Protein AF-0000000087554409 (afdb_homodimer)

Solvent-accessible surface area (backbone atoms only — not comparable to full-atom values): 32362 Å² total; per-residue (Å²): 103,65,69,54,49,54,58,62,57,44,69,76,57,77,85,73,80,75,39,46,27,37,23,38,41,53,51,80,87,46,44,65,55,47,31,51,33,44,46,51,49,46,58,69,61,58,72,82,73,55,90,89,56,86,70,54,78,31,39,33,37,42,36,40,43,62,68,38,62,59,56,54,60,56,67,61,56,54,69,54,24,55,68,43,57,69,32,90,47,34,44,67,40,44,24,73,36,31,79,59,77,79,49,68,69,52,39,52,52,50,51,52,50,48,42,37,71,74,60,24,40,30,36,36,37,31,53,66,50,87,55,91,47,56,71,55,43,51,53,63,30,77,40,28,35,34,45,36,43,48,72,38,51,64,61,50,16,80,41,72,81,54,54,68,70,62,32,56,33,39,33,19,25,59,32,45,84,90,34,28,64,44,9,52,50,40,26,51,53,50,33,55,26,43,58,53,60,40,32,64,66,55,73,63,65,66,49,45,43,57,23,11,45,88,80,47,47,43,45,68,59,51,50,53,53,51,42,50,52,51,57,51,31,69,74,65,50,39,61,58,52,47,32,52,29,36,53,51,46,15,52,52,41,33,51,49,50,50,53,50,52,36,61,68,31,77,86,32,25,61,55,49,50,50,46,50,50,32,38,60,72,62,61,40,54,31,60,58,43,19,49,52,47,52,52,48,65,52,58,69,50,68,61,57,75,78,105,103,69,66,55,50,54,57,62,56,43,68,77,56,76,84,73,80,77,40,46,29,37,24,39,42,54,51,80,86,46,44,65,56,48,32,51,33,45,47,51,49,44,60,70,60,58,73,82,74,56,92,89,56,85,68,54,76,30,37,34,36,40,37,39,43,61,69,38,62,58,54,58,61,55,66,60,56,55,70,53,24,56,68,44,56,69,33,90,48,35,46,67,42,45,24,74,37,31,78,60,76,80,49,69,70,53,37,50,52,49,52,52,50,48,42,37,71,75,60,24,40,28,34,36,38,32,52,66,50,87,55,91,46,56,69,54,43,51,54,64,30,77,39,28,34,34,45,36,42,48,73,38,51,63,63,50,17,82,40,71,80,54,53,67,71,63,33,56,34,39,33,18,24,59,31,46,85,88,33,28,65,46,9,52,52,40,24,51,52,49,34,54,26,43,59,52,59,40,31,65,68,54,72,62,66,64,48,46,42,57,23,12,44,89,79,48,48,43,44,66,58,49,50,53,52,52,42,50,52,50,56,52,31,70,73,65,49,40,62,58,51,48,31,52,30,37,51,51,46,14,52,53,41,33,52,49,52,51,51,47,53,38,60,67,32,76,88,34,25,62,56,49,50,49,46,51,51,31,36,61,71,61,62,39,53,30,60,58,43,19,50,51,49,52,52,47,65,55,57,68,52,68,61,58,74,77,105

Nearest PDB structures (foldseek):
  3p32-assembly1_A-2  TM=8.347E-01  e=6.528E-23  Mycobacterium tuberculosis
  3nxs-assembly1_A-2  TM=8.149E-01  e=1.745E-22  Mycolicibacterium smegmatis MC2 155
  4gt1-assembly1_A-2  TM=8.316E-01  e=9.893E-22  Mycobacterium tuberculosis
  8gju-assembly1_F  TM=7.894E-01  e=4.942E-22  Homo sapiens
  3tk1-assembly1_B  TM=7.591E-01  e=3.111E-22  Mycolicibacterium thermoresistibile ATCC 19527

pLDDT: mean 75.37, std 19.06, range [24.19, 98.19]

Structure (mmCIF, N/CA/C/O backbone):
data_AF-0000000087554409-model_v1
#
loop_
_entity.id
_entity.type
_entity.pdbx_description
1 polymer 'AAA+ ATPase domain-containing protein'
#
loop_
_atom_site.group_PDB
_atom_site.id
_atom_site.type_symbol
_atom_site.label_atom_id
_atom_site.label_alt_id
_atom_site.label_comp_id
_atom_site.label_asym_id
_atom_site.label_entity_id
_atom_site.label_seq_id
_atom_site.pdbx_PDB_ins_code
_atom_site.Cartn_x
_atom_site.Cartn_y
_atom_site.Cartn_z
_atom_site.occupancy
_atom_site.B_iso_or_equiv
_atom_site.auth_seq_id
_atom_site.auth_comp_id
_atom_site.auth_asym_id
_atom_site.auth_atom_id
_atom_site.pdbx_PDB_model_num
ATOM 1 N N . MET A 1 1 ? -22.344 13.172 19.516 1 34.94 1 MET A N 1
ATOM 2 C CA . MET A 1 1 ? -21.984 14.586 19.594 1 34.94 1 MET A CA 1
ATOM 3 C C . MET A 1 1 ? -21.031 14.953 18.469 1 34.94 1 MET A C 1
ATOM 5 O O . MET A 1 1 ? -21.219 15.969 17.781 1 34.94 1 MET A O 1
ATOM 9 N N . ALA A 1 2 ? -20.062 14.016 18.281 1 39.78 2 ALA A N 1
ATOM 10 C CA . ALA A 1 2 ? -19.141 14.414 17.219 1 39.78 2 ALA A CA 1
ATOM 11 C C . ALA A 1 2 ? -19.812 14.344 15.852 1 39.78 2 ALA A C 1
ATOM 13 O O . ALA A 1 2 ? -19.609 15.227 15.016 1 39.78 2 ALA A O 1
ATOM 14 N N . SER A 1 3 ? -20.609 13.32 15.656 1 44.03 3 SER A N 1
ATOM 15 C CA . SER A 1 3 ? -21.328 13.195 14.398 1 44.03 3 SER A CA 1
ATOM 16 C C . SER A 1 3 ? -22.219 14.406 14.141 1 44.03 3 SER A C 1
ATOM 18 O O . SER A 1 3 ? -22.328 14.875 13 1 44.03 3 SER A O 1
ATOM 20 N N . GLU A 1 4 ? -22.859 14.711 15.18 1 43.41 4 GLU A N 1
ATOM 21 C CA . GLU A 1 4 ? -23.766 15.859 15.102 1 43.41 4 GLU A CA 1
ATOM 22 C C . GLU A 1 4 ? -22.984 17.156 14.852 1 43.41 4 GLU A C 1
ATOM 24 O O . GLU A 1 4 ? -23.438 18 14.078 1 43.41 4 GLU A O 1
ATOM 29 N N . LEU A 1 5 ? -21.953 17.25 15.578 1 41.91 5 LEU A N 1
ATOM 30 C CA . LEU A 1 5 ? -21.188 18.484 15.422 1 41.91 5 LEU A CA 1
ATOM 31 C C . LEU A 1 5 ? -20.609 18.594 14.016 1 41.91 5 LEU A C 1
ATOM 33 O O . LEU A 1 5 ? -20.594 19.672 13.43 1 41.91 5 LEU A O 1
ATOM 37 N N . LEU A 1 6 ? -20.188 17.453 13.492 1 47.91 6 LEU A N 1
ATOM 38 C CA . LEU A 1 6 ? -19.672 17.422 12.133 1 47.91 6 LEU A CA 1
ATOM 39 C C . LEU A 1 6 ? -20.766 17.766 11.125 1 47.91 6 LEU A C 1
ATOM 41 O O . LEU A 1 6 ? -20.5 18.422 10.117 1 47.91 6 LEU A O 1
ATOM 45 N N . GLU A 1 7 ? -21.984 17.25 11.344 1 46.41 7 GLU A N 1
ATOM 46 C CA . GLU A 1 7 ? -23.141 17.578 10.508 1 46.41 7 GLU A CA 1
ATOM 47 C C . GLU A 1 7 ? -23.438 19.062 10.531 1 46.41 7 GLU A C 1
ATOM 49 O O . GLU A 1 7 ? -23.797 19.656 9.5 1 46.41 7 GLU A O 1
ATOM 54 N N . ARG A 1 8 ? -23.516 19.703 11.656 1 42.59 8 ARG A N 1
ATOM 55 C CA . ARG A 1 8 ? -23.844 21.109 11.805 1 42.59 8 ARG A CA 1
ATOM 56 C C . ARG A 1 8 ? -22.766 22 11.188 1 42.59 8 ARG A C 1
ATOM 58 O O . ARG A 1 8 ? -23.062 23.094 10.68 1 42.59 8 ARG A O 1
ATOM 65 N N . SER A 1 9 ? -21.531 21.625 11.359 1 43.06 9 SER A N 1
ATOM 66 C CA . SER A 1 9 ? -20.453 22.469 10.852 1 43.06 9 SER A CA 1
ATOM 67 C C . SER A 1 9 ? -20.391 22.422 9.328 1 43.06 9 SER A C 1
ATOM 69 O O . SER A 1 9 ? -19.75 23.266 8.703 1 43.06 9 SER A O 1
ATOM 71 N N . ARG A 1 10 ? -20.859 21.453 8.648 1 43.22 10 ARG A N 1
ATOM 72 C CA . ARG A 1 10 ? -20.922 21.312 7.195 1 43.22 10 ARG A CA 1
ATOM 73 C C . ARG A 1 10 ? -21.734 22.453 6.578 1 43.22 10 ARG A C 1
ATOM 75 O O . ARG A 1 10 ? -21.734 22.625 5.355 1 43.22 10 ARG A O 1
ATOM 82 N N . LEU A 1 11 ? -22.875 22.797 7.094 1 38.81 11 LEU A N 1
ATOM 83 C CA . LEU A 1 11 ? -23.688 23.797 6.426 1 38.81 11 LEU A CA 1
ATOM 84 C C . LEU A 1 11 ? -22.859 25.031 6.07 1 38.81 11 LEU A C 1
ATOM 86 O O . LEU A 1 11 ? -23.141 25.719 5.082 1 38.81 11 LEU A O 1
ATOM 90 N N . GLY A 1 12 ? -22.25 25.781 7 1 35.69 12 GLY A N 1
ATOM 91 C CA . GLY A 1 12 ? -21.609 27.016 6.578 1 35.69 12 GLY A CA 1
ATOM 92 C C . GLY A 1 12 ? -20.406 26.797 5.691 1 35.69 12 GLY A C 1
ATOM 93 O O . GLY A 1 12 ? -19.484 27.625 5.648 1 35.69 12 GLY A O 1
ATOM 94 N N . SER A 1 13 ? -20.078 25.625 5.285 1 38.94 13 SER A N 1
ATOM 95 C CA . SER A 1 13 ? -18.875 25.281 4.535 1 38.94 13 SER A CA 1
ATOM 96 C C . SER A 1 13 ? -18.828 26.016 3.199 1 38.94 13 SER A C 1
ATOM 98 O O . SER A 1 13 ? -18.781 25.391 2.139 1 38.94 13 SER A O 1
ATOM 100 N N . SER A 1 14 ? -19.719 26.938 2.973 1 38.56 14 SER A N 1
ATOM 101 C CA . SER A 1 14 ? -19.438 27.609 1.701 1 38.56 14 SER A CA 1
ATOM 102 C C . SER A 1 14 ? -17.938 27.625 1.402 1 38.56 14 SER A C 1
ATOM 104 O O . SER A 1 14 ? -17.5 27.109 0.37 1 38.56 14 SER A O 1
ATOM 106 N N . GLY A 1 15 ? -17.141 28.953 1.521 1 38.25 15 GLY A N 1
ATOM 107 C CA . GLY A 1 15 ? -15.883 29.562 1.101 1 38.25 15 GLY A CA 1
ATOM 108 C C . GLY A 1 15 ? -14.695 29.125 1.933 1 38.25 15 GLY A C 1
ATOM 109 O O . GLY A 1 15 ? -13.648 29.781 1.93 1 38.25 15 GLY A O 1
ATOM 110 N N . ARG A 1 16 ? -14.891 28.594 3.229 1 44.81 16 ARG A N 1
ATOM 111 C CA . ARG A 1 16 ? -13.789 28.578 4.188 1 44.81 16 ARG A CA 1
ATOM 112 C C . ARG A 1 16 ? -12.672 27.656 3.736 1 44.81 16 ARG A C 1
ATOM 114 O O . ARG A 1 16 ? -12.93 26.594 3.152 1 44.81 16 ARG A O 1
ATOM 121 N N . ALA A 1 17 ? -11.414 28.141 3.697 1 53.09 17 ALA A N 1
ATOM 122 C CA . ALA A 1 17 ? -10.102 27.641 3.311 1 53.09 17 ALA A CA 1
ATOM 123 C C . ALA A 1 17 ? -9.773 26.328 4.012 1 53.09 17 ALA A C 1
ATOM 125 O O . ALA A 1 17 ? -9.93 26.219 5.23 1 53.09 17 ALA A O 1
ATOM 126 N N . SER A 1 18 ? -9.906 25.062 3.438 1 72.38 18 SER A N 1
ATOM 127 C CA . SER A 1 18 ? -9.633 23.703 3.896 1 72.38 18 SER A CA 1
ATOM 128 C C . SER A 1 18 ? -8.258 23.609 4.547 1 72.38 18 SER A C 1
ATOM 130 O O . SER A 1 18 ? -7.328 24.312 4.16 1 72.38 18 SER A O 1
ATOM 132 N N . SER A 1 19 ? -8.219 23.172 5.914 1 87.12 19 SER A N 1
ATOM 133 C CA . SER A 1 19 ? -6.996 22.922 6.672 1 87.12 19 SER A CA 1
ATOM 134 C C . SER A 1 19 ? -6.02 22.078 5.871 1 87.12 19 SER A C 1
ATOM 136 O O . SER A 1 19 ? -6.418 21.094 5.227 1 87.12 19 SER A O 1
ATOM 138 N N . PHE A 1 20 ? -4.793 22.656 5.754 1 92.12 20 PHE A N 1
ATOM 139 C CA . PHE A 1 20 ? -3.756 21.781 5.219 1 92.12 20 PHE A CA 1
ATOM 140 C C . PHE A 1 20 ? -3.35 20.734 6.246 1 92.12 20 PHE A C 1
ATOM 142 O O . PHE A 1 20 ? -3.125 21.062 7.418 1 92.12 20 PHE A O 1
ATOM 149 N N . ARG A 1 21 ? -3.328 19.516 5.891 1 92.81 21 ARG A N 1
ATOM 150 C CA . ARG A 1 21 ? -3.098 18.391 6.809 1 92.81 21 ARG A CA 1
ATOM 151 C C . ARG A 1 21 ? -1.707 17.797 6.605 1 92.81 21 ARG A C 1
ATOM 153 O O . ARG A 1 21 ? -1.429 17.203 5.566 1 92.81 21 ARG A O 1
ATOM 160 N N . LEU A 1 22 ? -0.865 17.969 7.59 1 94.25 22 LEU A N 1
ATOM 161 C CA . LEU A 1 22 ? 0.499 17.438 7.555 1 94.25 22 LEU A CA 1
ATOM 162 C C . LEU A 1 22 ? 0.648 16.234 8.469 1 94.25 22 LEU A C 1
ATOM 164 O O . LEU A 1 22 ? 0.527 16.359 9.695 1 94.25 22 LEU A O 1
ATOM 168 N N . GLY A 1 23 ? 0.835 15.062 7.879 1 91.88 23 GLY A N 1
ATOM 169 C CA . GLY A 1 23 ? 1.138 13.875 8.664 1 91.88 23 GLY A CA 1
ATOM 170 C C . GLY A 1 23 ? 2.623 13.672 8.891 1 91.88 23 GLY A C 1
ATOM 171 O O . GLY A 1 23 ? 3.422 13.797 7.961 1 91.88 23 GLY A O 1
ATOM 172 N N . ILE A 1 24 ? 2.973 13.375 10.148 1 91.62 24 ILE A N 1
ATOM 173 C CA . ILE A 1 24 ? 4.367 13.133 10.5 1 91.62 24 ILE A CA 1
ATOM 174 C C . ILE A 1 24 ? 4.504 11.766 11.164 1 91.62 24 ILE A C 1
ATOM 176 O O . ILE A 1 24 ? 3.789 11.461 12.117 1 91.62 24 ILE A O 1
ATOM 180 N N . THR A 1 25 ? 5.391 10.922 10.641 1 87 25 THR A N 1
ATOM 181 C CA . THR A 1 25 ? 5.652 9.609 11.219 1 87 25 THR A CA 1
ATOM 182 C C . THR A 1 25 ? 7.148 9.32 11.242 1 87 25 THR A C 1
ATOM 184 O O . THR A 1 25 ? 7.949 10.117 10.758 1 87 25 THR A O 1
ATOM 187 N N . GLY A 1 26 ? 7.516 8.242 11.898 1 86.5 26 GLY A N 1
ATOM 188 C CA . GLY A 1 26 ? 8.906 7.84 12.055 1 86.5 26 GLY A CA 1
ATOM 189 C C . GLY A 1 26 ? 9.125 6.91 13.234 1 86.5 26 GLY A C 1
ATOM 190 O O . GLY A 1 26 ? 8.234 6.746 14.078 1 86.5 26 GLY A O 1
ATOM 191 N N . PRO A 1 27 ? 10.281 6.324 13.242 1 82.31 27 PRO A N 1
ATOM 192 C CA . PRO A 1 27 ? 10.547 5.402 14.352 1 82.31 27 PRO A CA 1
ATOM 193 C C . PRO A 1 27 ? 10.633 6.109 15.703 1 82.31 27 PRO A C 1
ATOM 195 O O . PRO A 1 27 ? 10.812 7.328 15.758 1 82.31 27 PRO A O 1
ATOM 198 N N . PRO A 1 28 ? 10.367 5.285 16.75 1 79.62 28 PRO A N 1
ATOM 199 C CA . PRO A 1 28 ? 10.492 5.871 18.094 1 79.62 28 PRO A CA 1
ATOM 200 C C . PRO A 1 28 ? 11.867 6.48 18.344 1 79.62 28 PRO A C 1
ATOM 202 O O . PRO A 1 28 ? 12.883 5.93 17.906 1 79.62 28 PRO A O 1
ATOM 205 N N . GLY A 1 29 ? 11.883 7.59 18.969 1 83.5 29 GLY A N 1
ATOM 206 C CA . GLY A 1 29 ? 13.133 8.203 19.391 1 83.5 29 GLY A CA 1
ATOM 207 C C . GLY A 1 29 ? 13.805 9.016 18.312 1 83.5 29 GLY A C 1
ATOM 208 O O . GLY A 1 29 ? 14.828 9.664 18.547 1 83.5 29 GLY A O 1
ATOM 209 N N . VAL A 1 30 ? 13.25 9.102 17.172 1 89 30 VAL A N 1
ATOM 210 C CA . VAL A 1 30 ? 13.898 9.742 16.047 1 89 30 VAL A CA 1
ATOM 211 C C . VAL A 1 30 ? 13.781 11.258 16.172 1 89 30 VAL A C 1
ATOM 213 O O . VAL A 1 30 ? 14.461 12.008 15.461 1 89 30 VAL A O 1
ATOM 216 N N . GLY A 1 31 ? 12.938 11.742 17.078 1 90.69 31 GLY A N 1
ATOM 217 C CA . GLY A 1 31 ? 12.773 13.172 17.297 1 90.69 31 GLY A CA 1
ATOM 218 C C . GLY A 1 31 ? 11.531 13.742 16.641 1 90.69 31 GLY A C 1
ATOM 219 O O . GLY A 1 31 ? 11.547 14.883 16.172 1 90.69 31 GLY A O 1
ATOM 220 N N . LYS A 1 32 ? 10.5 12.93 16.5 1 90.25 32 LYS A N 1
ATOM 221 C CA . LYS A 1 32 ? 9.266 13.367 15.852 1 90.25 32 LYS A CA 1
ATOM 222 C C . LYS A 1 32 ? 8.664 14.57 16.562 1 90.25 32 LYS A C 1
ATOM 224 O O . LYS A 1 32 ? 8.43 15.609 15.961 1 90.25 32 LYS A O 1
ATOM 229 N N . SER A 1 33 ? 8.461 14.43 17.938 1 89.5 33 SER A N 1
ATOM 230 C CA . SER A 1 33 ? 7.809 15.492 18.703 1 89.5 33 SER A CA 1
ATOM 231 C C . SER A 1 33 ? 8.68 16.734 18.766 1 89.5 33 SER A C 1
ATOM 233 O O . SER A 1 33 ? 8.172 17.859 18.734 1 89.5 33 SER A O 1
ATOM 235 N N . THR A 1 34 ? 9.961 16.516 18.875 1 92.94 34 THR A N 1
ATOM 236 C CA . THR A 1 34 ? 10.875 17.641 18.906 1 92.94 34 THR A CA 1
ATOM 237 C C . THR A 1 34 ? 10.836 18.422 17.594 1 92.94 34 THR A C 1
ATOM 239 O O . THR A 1 34 ? 10.828 19.641 17.594 1 92.94 34 THR A O 1
ATOM 242 N N . LEU A 1 35 ? 10.805 17.688 16.5 1 95.44 35 LEU A N 1
ATOM 243 C CA . LEU A 1 35 ? 10.75 18.359 15.211 1 95.44 35 LEU A CA 1
ATOM 244 C C . LEU A 1 35 ? 9.398 19.031 15.016 1 95.44 35 LEU A C 1
ATOM 246 O O . LEU A 1 35 ? 9.336 20.141 14.469 1 95.44 35 LEU A O 1
ATOM 250 N N . THR A 1 36 ? 8.328 18.344 15.375 1 94.5 36 THR A N 1
ATOM 251 C CA . THR A 1 36 ? 7.008 18.969 15.305 1 94.5 36 THR A CA 1
ATOM 252 C C . THR A 1 36 ? 6.984 20.281 16.062 1 94.5 36 THR A C 1
ATOM 254 O O . THR A 1 36 ? 6.457 21.281 15.578 1 94.5 36 THR A O 1
ATOM 257 N N . GLU A 1 37 ? 7.578 20.281 17.25 1 93.62 37 GLU A N 1
ATOM 258 C CA . GLU A 1 37 ? 7.664 21.5 18.062 1 93.62 37 GLU A CA 1
ATOM 259 C C . GLU A 1 37 ? 8.469 22.578 17.359 1 93.62 37 GLU A C 1
ATOM 261 O O . GLU A 1 37 ? 8.023 23.734 17.266 1 93.62 37 GLU A O 1
ATOM 266 N N . ALA A 1 38 ? 9.641 22.25 16.891 1 95.12 38 ALA A N 1
ATOM 267 C CA . ALA A 1 38 ? 10.508 23.203 16.219 1 95.12 38 ALA A CA 1
ATOM 268 C C . ALA A 1 38 ? 9.836 23.797 14.977 1 95.12 38 ALA A C 1
ATOM 270 O O . ALA A 1 38 ? 9.875 25 14.758 1 95.12 38 ALA A O 1
ATOM 271 N N . LEU A 1 39 ? 9.227 22.938 14.203 1 95.56 39 LEU A N 1
ATOM 272 C CA . LEU A 1 39 ? 8.547 23.359 12.984 1 95.56 39 LEU A CA 1
ATOM 273 C C . LEU A 1 39 ? 7.355 24.25 13.305 1 95.56 39 LEU A C 1
ATOM 275 O O . LEU A 1 39 ? 7.191 25.328 12.711 1 95.56 39 LEU A O 1
ATOM 279 N N . GLY A 1 40 ? 6.504 23.797 14.227 1 94.31 40 GLY A N 1
ATOM 280 C CA . GLY A 1 40 ? 5.352 24.594 14.625 1 94.31 40 GLY A CA 1
ATOM 281 C C . GLY A 1 40 ? 5.719 25.984 15.125 1 94.31 40 GLY A C 1
ATOM 282 O O . GLY A 1 40 ? 5.098 26.969 14.742 1 94.31 40 GLY A O 1
ATOM 283 N N . MET A 1 41 ? 6.715 26.031 15.992 1 93.5 41 MET A N 1
ATOM 284 C CA . MET A 1 41 ? 7.164 27.312 16.531 1 93.5 41 MET A CA 1
ATOM 285 C C . MET A 1 41 ? 7.723 28.203 15.43 1 93.5 41 MET A C 1
ATOM 287 O O . MET A 1 41 ? 7.484 29.406 15.422 1 93.5 41 MET A O 1
ATOM 291 N N . HIS A 1 42 ? 8.477 27.562 14.531 1 93.38 42 HIS A N 1
ATOM 292 C CA . HIS A 1 42 ? 8.992 28.328 13.391 1 93.38 42 HIS A CA 1
ATOM 293 C C . HIS A 1 42 ? 7.867 28.953 12.594 1 93.38 42 HIS A C 1
ATOM 295 O O . HIS A 1 42 ? 7.941 30.141 12.227 1 93.38 42 HIS A O 1
ATOM 301 N N . ILE A 1 43 ? 6.863 28.25 12.305 1 92.62 43 ILE A N 1
ATOM 302 C CA . ILE A 1 43 ? 5.734 28.688 11.492 1 92.62 43 ILE A CA 1
ATOM 303 C C . ILE A 1 43 ? 5.008 29.828 12.195 1 92.62 43 ILE A C 1
ATOM 305 O O . ILE A 1 43 ? 4.641 30.812 11.555 1 92.62 43 ILE A O 1
ATOM 309 N N . LEU A 1 44 ? 4.844 29.719 13.492 1 91.38 44 LEU A N 1
ATOM 310 C CA . LEU A 1 44 ? 4.027 30.672 14.234 1 91.38 44 LEU A CA 1
ATOM 311 C C . LEU A 1 44 ? 4.828 31.938 14.562 1 91.38 44 LEU A C 1
ATOM 313 O O . LEU A 1 44 ? 4.25 33 14.812 1 91.38 44 LEU A O 1
ATOM 317 N N . THR A 1 45 ? 6.137 31.812 14.641 1 86.69 45 THR A N 1
ATOM 318 C CA . THR A 1 45 ? 6.938 32.969 15.078 1 86.69 45 THR A CA 1
ATOM 319 C C . THR A 1 45 ? 7.578 33.656 13.891 1 86.69 45 THR A C 1
ATOM 321 O O . THR A 1 45 ? 7.992 34.812 13.992 1 86.69 45 THR A O 1
ATOM 324 N N . GLU A 1 46 ? 7.855 32.906 12.836 1 73 46 GLU A N 1
ATOM 325 C CA . GLU A 1 46 ? 8.547 33.562 11.719 1 73 46 GLU A CA 1
ATOM 326 C C . GLU A 1 46 ? 7.691 34.656 11.086 1 73 46 GLU A C 1
ATOM 328 O O . GLU A 1 46 ? 6.516 34.406 10.781 1 73 46 GLU A O 1
ATOM 333 N N . SER A 1 47 ? 8.086 35.844 11.32 1 58.16 47 SER A N 1
ATOM 334 C CA . SER A 1 47 ? 7.461 37.125 10.922 1 58.16 47 SER A CA 1
ATOM 335 C C . SER A 1 47 ? 7.586 37.344 9.422 1 58.16 47 SER A C 1
ATOM 337 O O . SER A 1 47 ? 6.988 38.281 8.875 1 58.16 47 SER A O 1
ATOM 339 N N . SER A 1 48 ? 8.594 36.719 8.742 1 54.03 48 SER A N 1
ATOM 340 C CA . SER A 1 48 ? 8.844 37.188 7.387 1 54.03 48 SER A CA 1
ATOM 341 C C . SER A 1 48 ? 7.785 36.656 6.422 1 54.03 48 SER A C 1
ATOM 343 O O . SER A 1 48 ? 7.738 35.438 6.141 1 54.03 48 SER A O 1
ATOM 345 N N . ARG A 1 49 ? 6.711 37.469 6.461 1 55.91 49 ARG A N 1
ATOM 346 C CA . ARG A 1 49 ? 5.566 37.25 5.578 1 55.91 49 ARG A CA 1
ATOM 347 C C . ARG A 1 49 ? 5.918 37.562 4.133 1 55.91 49 ARG A C 1
ATOM 349 O O . ARG A 1 49 ? 6.301 38.719 3.826 1 55.91 49 ARG A O 1
ATOM 356 N N . GLU A 1 50 ? 6.719 36.594 3.545 1 54.66 50 GLU A N 1
ATOM 357 C CA . GLU A 1 50 ? 6.742 36.938 2.127 1 54.66 50 GLU A CA 1
ATOM 358 C C . GLU A 1 50 ? 5.371 36.719 1.49 1 54.66 50 GLU A C 1
ATOM 360 O O . GLU A 1 50 ? 4.59 35.875 1.924 1 54.66 50 GLU A O 1
ATOM 365 N N . ASP A 1 51 ? 4.953 37.625 0.68 1 55.62 51 ASP A N 1
ATOM 366 C CA . ASP A 1 51 ? 3.688 37.656 -0.044 1 55.62 51 ASP A CA 1
ATOM 367 C C . ASP A 1 51 ? 3.43 36.281 -0.721 1 55.62 51 ASP A C 1
ATOM 369 O O . ASP A 1 51 ? 4.312 35.75 -1.392 1 55.62 51 ASP A O 1
ATOM 373 N N . GLY A 1 52 ? 2.283 35.594 -0.415 1 61.09 52 GLY A N 1
ATOM 374 C CA . GLY A 1 52 ? 1.819 34.406 -1.101 1 61.09 52 GLY A CA 1
ATOM 375 C C . GLY A 1 52 ? 2.182 33.125 -0.375 1 61.09 52 GLY A C 1
ATOM 376 O O . GLY A 1 52 ? 1.814 32.031 -0.812 1 61.09 52 GLY A O 1
ATOM 377 N N . GLU A 1 53 ? 2.916 33.344 0.708 1 74.75 53 GLU A N 1
ATOM 378 C CA . GLU A 1 53 ? 3.33 32.156 1.45 1 74.75 53 GLU A CA 1
ATOM 379 C C . GLU A 1 53 ? 2.213 31.656 2.361 1 74.75 53 GLU A C 1
ATOM 381 O O . GLU A 1 53 ? 1.403 32.438 2.85 1 74.75 53 GLU A O 1
ATOM 386 N N . PHE A 1 54 ? 2.086 30.391 2.324 1 81.69 54 PHE A N 1
ATOM 387 C CA . PHE A 1 54 ? 1.157 29.781 3.262 1 81.69 54 PHE A CA 1
ATOM 388 C C . PHE A 1 54 ? 1.602 30.016 4.699 1 81.69 54 PHE A C 1
ATOM 390 O O . PHE A 1 54 ? 2.629 29.5 5.133 1 81.69 54 PHE A O 1
ATOM 397 N N . MET A 1 55 ? 0.863 31 5.352 1 82.75 55 MET A N 1
ATOM 398 C CA . MET A 1 55 ? 1.162 31.328 6.746 1 82.75 55 MET A CA 1
ATOM 399 C C . MET A 1 55 ? -0.066 31.125 7.625 1 82.75 55 MET A C 1
ATOM 401 O O . MET A 1 55 ? -0.834 32.062 7.855 1 82.75 55 MET A O 1
ATOM 405 N N . PRO A 1 56 ? -0.151 29.969 8.125 1 88.69 56 PRO A N 1
ATOM 406 C CA . PRO A 1 56 ? -1.311 29.719 8.984 1 88.69 56 PRO A CA 1
ATOM 407 C C . PRO A 1 56 ? -1.282 30.562 10.258 1 88.69 56 PRO A C 1
ATOM 409 O O . PRO A 1 56 ? -0.227 30.719 10.875 1 88.69 56 PRO A O 1
ATOM 412 N N . ILE A 1 57 ? -2.428 31.125 10.562 1 86.81 57 ILE A N 1
ATOM 413 C CA . ILE A 1 57 ? -2.564 31.906 11.789 1 86.81 57 ILE A CA 1
ATOM 414 C C . ILE A 1 57 ? -2.676 30.953 12.992 1 86.81 57 ILE A C 1
ATOM 416 O O . ILE A 1 57 ? -1.995 31.141 14 1 86.81 57 ILE A O 1
ATOM 420 N N . ASN A 1 58 ? -3.521 29.953 12.875 1 90.5 58 ASN A N 1
ATOM 421 C CA . ASN A 1 58 ? -3.707 28.953 13.922 1 90.5 58 ASN A CA 1
ATOM 422 C C . ASN A 1 58 ? -3.27 27.562 13.461 1 90.5 58 ASN A C 1
ATOM 424 O O . ASN A 1 58 ? -3.488 27.188 12.305 1 90.5 58 ASN A O 1
ATOM 428 N N . LEU A 1 59 ? -2.65 26.891 14.414 1 92 59 LEU A N 1
ATOM 429 C CA . LEU A 1 59 ? -2.082 25.578 14.141 1 92 59 LEU A CA 1
ATOM 430 C C . LEU A 1 59 ? -2.566 24.547 15.156 1 92 59 LEU A C 1
ATOM 432 O O . LEU A 1 59 ? -2.641 24.844 16.359 1 92 59 LEU A O 1
ATOM 436 N N . ALA A 1 60 ? -3.023 23.375 14.672 1 91.06 60 ALA A N 1
ATOM 437 C CA . ALA A 1 60 ? -3.373 22.281 15.57 1 91.06 60 ALA A CA 1
ATOM 438 C C . ALA A 1 60 ? -2.395 21.109 15.414 1 91.06 60 ALA A C 1
ATOM 440 O O . ALA A 1 60 ? -1.949 20.812 14.312 1 91.06 60 ALA A O 1
ATOM 441 N N . VAL A 1 61 ? -2.025 20.484 16.531 1 90.75 61 VAL A N 1
ATOM 442 C CA . VAL A 1 61 ? -1.215 19.266 16.547 1 90.75 61 VAL A CA 1
ATOM 443 C C . VAL A 1 61 ? -2 18.125 17.188 1 90.75 61 VAL A C 1
ATOM 445 O O . VAL A 1 61 ? -2.443 18.234 18.328 1 90.75 61 VAL A O 1
ATOM 448 N N . LEU A 1 62 ? -2.199 17.125 16.375 1 85.75 62 LEU A N 1
ATOM 449 C CA . LEU A 1 62 ? -2.865 15.922 16.844 1 85.75 62 LEU A CA 1
ATOM 450 C C . LEU A 1 62 ? -1.868 14.781 17.016 1 85.75 62 LEU A C 1
ATOM 452 O O . LEU A 1 62 ? -1.283 14.312 16.031 1 85.75 62 LEU A O 1
ATOM 456 N N . ALA A 1 63 ? -1.639 14.32 18.203 1 79.88 63 ALA A N 1
ATOM 457 C CA . ALA A 1 63 ? -0.779 13.164 18.453 1 79.88 63 ALA A CA 1
ATOM 458 C C . ALA A 1 63 ? -1.592 11.875 18.5 1 79.88 63 ALA A C 1
ATOM 460 O O . ALA A 1 63 ? -2.576 11.781 19.25 1 79.88 63 ALA A O 1
ATOM 461 N N . ILE A 1 64 ? -1.233 10.914 17.656 1 73.75 64 ILE A N 1
ATOM 462 C CA . ILE A 1 64 ? -1.995 9.672 17.578 1 73.75 64 ILE A CA 1
ATOM 463 C C . ILE A 1 64 ? -1.117 8.5 18 1 73.75 64 ILE A C 1
ATOM 465 O O . ILE A 1 64 ? 0.005 8.344 17.516 1 73.75 64 ILE A O 1
ATOM 469 N N . ASP A 1 65 ? -1.533 7.715 18.984 1 63.59 65 ASP A N 1
ATOM 470 C CA . ASP A 1 65 ? -0.886 6.473 19.391 1 63.59 65 ASP A CA 1
ATOM 471 C C . ASP A 1 65 ? -1.727 5.258 19 1 63.59 65 ASP A C 1
ATOM 473 O O . ASP A 1 65 ? -2.777 5.008 19.594 1 63.59 65 ASP A O 1
ATOM 477 N N . PRO A 1 66 ? -1.237 4.562 18 1 56.09 66 PRO A N 1
ATOM 478 C CA . PRO A 1 66 ? -2.059 3.428 17.578 1 56.09 66 PRO A CA 1
ATOM 479 C C . PRO A 1 66 ? -2.184 2.35 18.656 1 56.09 66 PRO A C 1
ATOM 481 O O . PRO A 1 66 ? -3.125 1.552 18.625 1 56.09 66 PRO A O 1
ATOM 484 N N . SER A 1 67 ? -1.004 2.008 19.391 1 48.72 67 SER A N 1
ATOM 485 C CA . SER A 1 67 ? -0.991 0.963 20.406 1 48.72 67 SER A CA 1
ATOM 486 C C . SER A 1 67 ? -1.947 1.293 21.547 1 48.72 67 SER A C 1
ATOM 488 O O . SER A 1 67 ? -2.199 0.454 22.406 1 48.72 67 SER A O 1
ATOM 490 N N . SER A 1 68 ? -2.277 2.475 21.531 1 44.66 68 SER A N 1
ATOM 491 C CA . SER A 1 68 ? -2.988 2.844 22.75 1 44.66 68 SER A CA 1
ATOM 492 C C . SER A 1 68 ? -4.32 2.111 22.859 1 44.66 68 SER A C 1
ATOM 494 O O . SER A 1 68 ? -5.32 2.539 22.281 1 44.66 68 SER A O 1
ATOM 496 N N . THR A 1 69 ? -4.184 0.782 22.469 1 39.97 69 THR A N 1
ATOM 497 C CA . THR A 1 69 ? -5.375 0.039 22.875 1 39.97 69 THR A CA 1
ATOM 498 C C . THR A 1 69 ? -5.945 0.586 24.172 1 39.97 69 THR A C 1
ATOM 500 O O . THR A 1 69 ? -7.125 0.391 24.469 1 39.97 69 THR A O 1
ATOM 503 N N . THR A 1 70 ? -5.008 0.318 25.219 1 35.38 70 THR A N 1
ATOM 504 C CA . THR A 1 70 ? -5.422 0.631 26.578 1 35.38 70 THR A CA 1
ATOM 505 C C . THR A 1 70 ? -5.465 2.141 26.797 1 35.38 70 THR A C 1
ATOM 507 O O . THR A 1 70 ? -4.738 2.891 26.141 1 35.38 70 THR A O 1
ATOM 510 N N . GLY A 1 71 ? -6.23 2.744 27.656 1 34.38 71 GLY A N 1
ATOM 511 C CA . GLY A 1 71 ? -6.535 4.059 28.203 1 34.38 71 GLY A CA 1
ATOM 512 C C . GLY A 1 71 ? -5.602 5.145 27.703 1 34.38 71 GLY A C 1
ATOM 513 O O . GLY A 1 71 ? -4.625 4.855 27 1 34.38 71 GLY A O 1
ATOM 514 N N . GLY A 1 72 ? -5.707 6.395 28.344 1 37.12 72 GLY A N 1
ATOM 515 C CA . GLY A 1 72 ? -5.238 7.77 28.344 1 37.12 72 GLY A CA 1
ATOM 516 C C . GLY A 1 72 ? -3.729 7.887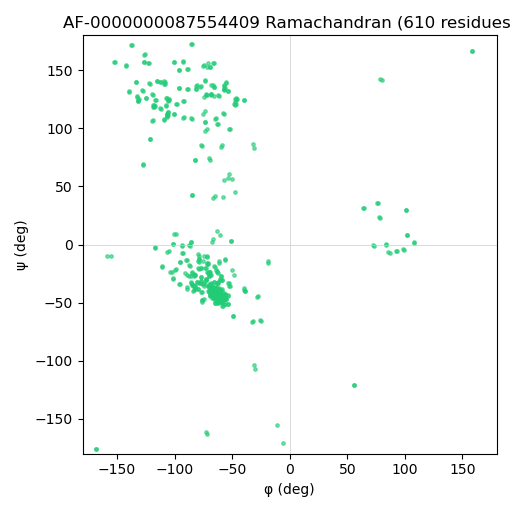 28.234 1 37.12 72 GLY A C 1
ATOM 517 O O . GLY A 1 72 ? -3.006 7.555 29.172 1 37.12 72 GLY A O 1
ATOM 518 N N . SER A 1 73 ? -2.967 7.285 27.469 1 35.78 73 SER A N 1
ATOM 519 C CA . SER A 1 73 ? -1.759 8.016 27.828 1 35.78 73 SER A CA 1
ATOM 520 C C . SER A 1 73 ? -1.956 9.523 27.688 1 35.78 73 SER A C 1
ATOM 522 O O . SER A 1 73 ? -2.061 10.031 26.562 1 35.78 73 SER A O 1
ATOM 524 N N . ILE A 1 74 ? -2.92 10.102 28.359 1 37.44 74 ILE A N 1
ATOM 525 C CA . ILE A 1 74 ? -3.221 11.523 28.5 1 37.44 74 ILE A CA 1
ATOM 526 C C . ILE A 1 74 ? -1.949 12.344 28.297 1 37.44 74 ILE A C 1
ATOM 528 O O . ILE A 1 74 ? -1.983 13.406 27.672 1 37.44 74 ILE A O 1
ATOM 532 N N . LEU A 1 75 ? -0.965 12.133 29.266 1 37.78 75 LEU A N 1
ATOM 533 C CA . LEU A 1 75 ? 0.003 13.086 29.797 1 37.78 75 LEU A CA 1
ATOM 534 C C . LEU A 1 75 ? 1.12 13.344 28.781 1 37.78 75 LEU A C 1
ATOM 536 O O . LEU A 1 75 ? 1.822 14.359 28.875 1 37.78 75 LEU A O 1
ATOM 540 N N . GLY A 1 76 ? 1.53 12.328 28.016 1 42.91 76 GLY A N 1
ATOM 541 C CA . GLY A 1 76 ? 2.918 12.445 27.594 1 42.91 76 GLY A CA 1
ATOM 542 C C . GLY A 1 76 ? 3.113 13.414 26.453 1 42.91 76 GLY A C 1
ATOM 543 O O . GLY A 1 76 ? 4.199 13.969 26.281 1 42.91 76 GLY A O 1
ATOM 544 N N . ASP A 1 77 ? 2.133 13.523 25.562 1 51.72 77 ASP A N 1
ATOM 545 C CA . ASP A 1 77 ? 2.506 14.258 24.359 1 51.72 77 ASP A CA 1
ATOM 546 C C . ASP A 1 77 ? 2.533 15.766 24.625 1 51.72 77 ASP A C 1
ATOM 548 O O . ASP A 1 77 ? 3.354 16.484 24.062 1 51.72 77 ASP A O 1
ATOM 552 N N . LYS A 1 78 ? 1.717 16.297 25.609 1 52.97 78 LYS A N 1
ATOM 553 C CA . LYS A 1 78 ? 1.74 17.734 25.859 1 52.97 78 LYS A CA 1
ATOM 554 C C . LYS A 1 78 ? 3.074 18.156 26.469 1 52.97 78 LYS A C 1
ATOM 556 O O . LYS A 1 78 ? 3.527 19.281 26.234 1 52.97 78 LYS A O 1
ATOM 561 N N . THR A 1 79 ? 3.676 17.109 27.172 1 56.16 79 THR A N 1
ATOM 562 C CA . THR A 1 79 ? 4.93 17.453 27.828 1 56.16 79 THR A CA 1
ATOM 563 C C . THR A 1 79 ? 6.082 17.469 26.828 1 56.16 79 THR A C 1
ATOM 565 O O . THR A 1 79 ? 7.125 18.078 27.078 1 56.16 79 THR A O 1
ATOM 568 N N . ARG A 1 80 ? 5.727 16.984 25.672 1 67.5 80 ARG A N 1
ATOM 569 C CA . ARG A 1 80 ? 6.84 16.891 24.734 1 67.5 80 ARG A CA 1
ATOM 570 C C . ARG A 1 80 ? 6.906 18.109 23.828 1 67.5 80 ARG A C 1
ATOM 572 O O . ARG A 1 80 ? 7.934 18.359 23.188 1 67.5 80 ARG A O 1
ATOM 579 N N . MET A 1 81 ? 5.793 18.875 23.828 1 83.19 81 MET A N 1
ATOM 580 C CA . MET A 1 81 ? 5.75 20.062 22.984 1 83.19 81 MET A CA 1
ATOM 581 C C . MET A 1 81 ? 5.359 21.297 23.797 1 83.19 81 MET A C 1
ATOM 583 O O . MET A 1 81 ? 4.309 21.891 23.547 1 83.19 81 MET A O 1
ATOM 587 N N . ALA A 1 82 ? 6.289 21.703 24.703 1 82.75 82 ALA A N 1
ATOM 588 C CA . ALA A 1 82 ? 6.016 22.734 25.688 1 82.75 82 ALA A CA 1
ATOM 589 C C . ALA A 1 82 ? 5.719 24.062 25.016 1 82.75 82 ALA A C 1
ATOM 591 O O . ALA A 1 82 ? 4.781 24.766 25.406 1 82.75 82 ALA A O 1
ATOM 592 N N . GLY A 1 83 ? 6.539 24.469 24.094 1 88.06 83 GLY A N 1
ATOM 593 C CA . GLY A 1 83 ? 6.34 25.734 23.406 1 88.06 83 GLY A CA 1
ATOM 594 C C . GLY A 1 83 ? 5 25.828 22.688 1 88.06 83 GLY A C 1
ATOM 595 O O . GLY A 1 83 ? 4.254 26.781 22.891 1 88.06 83 GLY A O 1
ATOM 596 N N . LEU A 1 84 ? 4.711 24.812 21.938 1 89.5 84 LEU A N 1
ATOM 597 C CA . LEU A 1 84 ? 3.451 24.797 21.203 1 89.5 84 LEU A CA 1
ATOM 598 C C . LEU A 1 84 ? 2.264 24.719 22.156 1 89.5 84 LEU A C 1
ATOM 600 O O . LEU A 1 84 ? 1.231 25.359 21.922 1 89.5 84 LEU A O 1
ATOM 604 N N . SER A 1 85 ? 2.408 23.938 23.219 1 86.31 85 SER A N 1
ATOM 605 C CA . SER A 1 85 ? 1.32 23.75 24.172 1 86.31 85 SER A CA 1
ATOM 606 C C . SER A 1 85 ? 0.937 25.062 24.844 1 86.31 85 SER A C 1
ATOM 608 O O . SER A 1 85 ? -0.208 25.234 25.266 1 86.31 85 SER A O 1
ATOM 610 N N . CYS A 1 86 ? 1.851 25.984 24.891 1 88.31 86 CYS A N 1
ATOM 611 C CA . CYS A 1 86 ? 1.61 27.25 25.578 1 88.31 86 CYS A CA 1
ATOM 612 C C . CYS A 1 86 ? 1.372 28.391 24.594 1 88.31 86 CYS A C 1
ATOM 614 O O . CYS A 1 86 ? 1.059 29.5 25 1 88.31 86 CYS A O 1
ATOM 616 N N . HIS A 1 87 ? 1.527 28.125 23.391 1 90.5 87 HIS A N 1
ATOM 617 C CA . HIS A 1 87 ? 1.363 29.188 22.406 1 90.5 87 HIS A CA 1
ATOM 618 C C . HIS A 1 87 ? -0.111 29.484 22.141 1 90.5 87 HIS A C 1
ATOM 620 O O . HIS A 1 87 ? -0.9 28.562 21.906 1 90.5 87 HIS A O 1
ATOM 626 N N . PRO A 1 88 ? -0.568 30.656 22.062 1 90.75 88 PRO A N 1
ATOM 627 C CA . PRO A 1 88 ? -1.989 31 21.969 1 90.75 88 PRO A CA 1
ATOM 628 C C . PRO A 1 88 ? -2.598 30.609 20.625 1 90.75 88 PRO A C 1
ATOM 630 O O . PRO A 1 88 ? -3.816 30.453 20.516 1 90.75 88 PRO A O 1
ATOM 633 N N . ARG A 1 89 ? -1.79 30.531 19.656 1 91.44 89 ARG A N 1
ATOM 634 C CA . ARG A 1 89 ? -2.295 30.234 18.312 1 91.44 89 ARG A CA 1
ATOM 635 C C . ARG A 1 89 ? -2.107 28.75 17.984 1 91.44 89 ARG A C 1
ATOM 637 O O . ARG A 1 89 ? -2.262 28.359 16.828 1 91.44 89 ARG A O 1
ATOM 644 N N . ALA A 1 90 ? -1.729 27.984 18.969 1 91.25 90 ALA A N 1
ATOM 645 C CA . ALA A 1 90 ? -1.524 26.562 18.75 1 91.25 90 ALA A CA 1
ATOM 646 C C . ALA A 1 90 ? -2.412 25.734 19.672 1 91.25 90 ALA A C 1
ATOM 648 O O . ALA A 1 90 ? -2.633 26.109 20.828 1 91.25 90 ALA A O 1
ATOM 649 N N . PHE A 1 91 ? -2.943 24.734 19.156 1 88.88 91 PHE A N 1
ATOM 650 C CA . PHE A 1 91 ? -3.701 23.75 19.922 1 88.88 91 PHE A CA 1
ATOM 651 C C . PHE A 1 91 ? -3.051 22.375 19.828 1 88.88 91 PHE A C 1
ATOM 653 O O . PHE A 1 91 ? -2.826 21.859 18.719 1 88.88 91 PHE A O 1
ATOM 660 N N . VAL A 1 92 ? -2.641 21.781 20.922 1 86.38 92 VAL A N 1
ATOM 661 C CA . VAL A 1 92 ? -2.023 20.469 20.953 1 86.38 92 VAL A CA 1
ATOM 662 C C . VAL A 1 92 ? -2.947 19.469 21.656 1 86.38 92 VAL A C 1
ATOM 664 O O . VAL A 1 92 ? -3.334 19.688 22.812 1 86.38 92 VAL A O 1
ATOM 667 N N . ARG A 1 93 ? -3.33 18.5 20.875 1 75.75 93 ARG A N 1
ATOM 668 C CA . ARG A 1 93 ? -4.168 17.453 21.469 1 75.75 93 ARG A CA 1
ATOM 669 C C . ARG A 1 93 ? -3.387 16.156 21.641 1 75.75 93 ARG A C 1
ATOM 671 O O . ARG A 1 93 ? -2.863 15.602 20.672 1 75.75 93 ARG A O 1
ATOM 678 N N . PRO A 1 94 ? -3.408 15.664 22.844 1 67.81 94 PRO A N 1
ATOM 679 C CA . PRO A 1 94 ? -2.75 14.367 23.047 1 67.81 94 PRO A CA 1
ATOM 680 C C . PRO A 1 94 ? -3.566 13.203 22.484 1 67.81 94 PRO A C 1
ATOM 682 O O . PRO A 1 94 ? -4.738 13.375 22.141 1 67.81 94 PRO A O 1
ATOM 685 N N . SER A 1 95 ? -2.918 12.07 22.109 1 59.19 95 SER A N 1
ATOM 686 C CA . SER A 1 95 ? -3.576 10.867 21.609 1 59.19 95 SER A CA 1
ATOM 687 C C . SER A 1 95 ? -4.777 10.492 22.469 1 59.19 95 SER A C 1
ATOM 689 O O . SER A 1 95 ? -4.727 10.602 23.688 1 59.19 95 SER A O 1
ATOM 691 N N . PRO A 1 96 ? -6.016 10.352 21.688 1 50.22 96 PRO A N 1
ATOM 692 C CA . PRO A 1 96 ? -7.137 9.953 22.547 1 50.22 96 PRO A CA 1
ATOM 693 C C . PRO A 1 96 ? -6.875 8.648 23.297 1 50.22 96 PRO A C 1
ATOM 695 O O . PRO A 1 96 ? -6.074 7.828 22.844 1 50.22 96 PRO A O 1
ATOM 698 N N . SER A 1 97 ? -7.242 8.609 24.562 1 43.19 97 SER A N 1
ATOM 699 C CA . SER A 1 97 ? -7.273 7.344 25.297 1 43.19 97 SER A CA 1
ATOM 700 C C . SER A 1 97 ? -8.172 6.328 24.609 1 43.19 97 SER A C 1
ATOM 702 O O . SER A 1 97 ? -9.102 6.699 23.875 1 43.19 97 SER A O 1
ATOM 704 N N . SER A 1 98 ? -7.703 5.012 24.422 1 41.25 98 SER A N 1
ATOM 705 C CA . SER A 1 98 ? -8.297 3.852 23.766 1 41.25 98 SER A CA 1
ATOM 706 C C . SER A 1 98 ? -9.82 3.908 23.812 1 41.25 98 SER A C 1
ATOM 708 O O . SER A 1 98 ? -10.5 3.234 23.031 1 41.25 98 SER A O 1
ATOM 710 N N . GLY A 1 99 ? -10.375 4.25 24.969 1 36.41 99 GLY A N 1
ATOM 711 C CA . GLY A 1 99 ? -11.734 3.797 25.219 1 36.41 99 GLY A CA 1
ATOM 712 C C . GLY A 1 99 ? -12.727 4.32 24.188 1 36.41 99 GLY A C 1
ATOM 713 O O . GLY A 1 99 ? -13.906 3.975 24.234 1 36.41 99 GLY A O 1
ATOM 714 N N . SER A 1 100 ? -12.453 5.473 23.672 1 36.34 100 SER A N 1
ATOM 715 C CA . SER A 1 100 ? -13.656 6.016 23.047 1 36.34 100 SER A CA 1
ATOM 716 C C . SER A 1 100 ? -14.008 5.266 21.766 1 36.34 100 SER A C 1
ATOM 718 O O . SER A 1 100 ? -13.211 4.469 21.266 1 36.34 100 SER A O 1
ATOM 720 N N . LEU A 1 101 ? -14.883 5.836 20.859 1 33.94 101 LEU A N 1
ATOM 721 C CA . LEU A 1 101 ? -15.773 5.531 19.75 1 33.94 101 LEU A CA 1
ATOM 722 C C . LEU A 1 101 ? -14.984 5.211 18.484 1 33.94 101 LEU A C 1
ATOM 724 O O . LEU A 1 101 ? -14.234 6.059 17.984 1 33.94 101 LEU A O 1
ATOM 728 N N . GLY A 1 102 ? -15.109 3.861 17.984 1 41.78 102 GLY A N 1
ATOM 729 C CA . GLY A 1 102 ? -15.055 3.275 16.656 1 41.78 102 GLY A CA 1
ATOM 730 C C . GLY A 1 102 ? -13.648 3.172 16.094 1 41.78 102 GLY A C 1
ATOM 731 O O . GLY A 1 102 ? -13.453 3.156 14.875 1 41.78 102 GLY A O 1
ATOM 732 N N . GLY A 1 103 ? -12.578 2.863 17.031 1 46.19 103 GLY A N 1
ATOM 733 C CA . GLY A 1 103 ? -11.195 2.531 16.719 1 46.19 103 GLY A CA 1
ATOM 734 C C . GLY A 1 103 ? -10.359 3.748 16.375 1 46.19 103 GLY A C 1
ATOM 735 O O . GLY A 1 103 ? -10.891 4.812 16.062 1 46.19 103 GLY A O 1
ATOM 736 N N . MET A 1 104 ? -9.117 3.725 16.828 1 48.34 104 MET A N 1
ATOM 737 C CA . MET A 1 104 ? -8.109 4.785 16.734 1 48.34 104 MET A CA 1
ATOM 738 C C . MET A 1 104 ? -8.195 5.484 15.375 1 48.34 104 MET A C 1
ATOM 740 O O . MET A 1 104 ? -8.078 6.711 15.297 1 48.34 104 MET A O 1
ATOM 744 N N . GLN A 1 105 ? -8.422 4.645 14.359 1 55.5 105 GLN A N 1
ATOM 745 C CA . GLN A 1 105 ? -8.328 5.152 12.992 1 55.5 105 GLN A CA 1
ATOM 746 C C . GLN A 1 105 ? -9.484 6.09 12.672 1 55.5 105 GLN A C 1
ATOM 748 O O . GLN A 1 105 ? -9.289 7.156 12.094 1 55.5 105 GLN A O 1
ATOM 753 N N . ALA A 1 106 ? -10.609 5.652 13.18 1 58.38 106 ALA A N 1
ATOM 754 C CA . ALA A 1 106 ? -11.797 6.473 12.938 1 58.38 106 ALA A CA 1
ATOM 755 C C . ALA A 1 106 ? -11.75 7.754 13.766 1 58.38 106 ALA A C 1
ATOM 757 O O . ALA A 1 106 ? -12.203 8.805 13.32 1 58.38 106 ALA A O 1
ATOM 758 N N . TYR A 1 107 ? -10.867 7.691 14.75 1 62.34 107 TYR A N 1
ATOM 759 C CA . TYR A 1 107 ? -10.75 8.836 15.641 1 62.34 107 TYR A CA 1
ATOM 760 C C . TYR A 1 107 ? -9.852 9.914 15.039 1 62.34 107 TYR A C 1
ATOM 762 O O . TYR A 1 107 ? -10.172 11.102 15.109 1 62.34 107 TYR A O 1
ATOM 770 N N . THR A 1 108 ? -8.82 9.453 14.375 1 72 108 THR A N 1
ATOM 771 C CA . THR A 1 108 ? -7.887 10.414 13.812 1 72 108 THR A CA 1
ATOM 772 C C . THR A 1 108 ? -8.555 11.242 12.719 1 72 108 THR A C 1
ATOM 774 O O . THR A 1 108 ? -8.414 12.469 12.68 1 72 108 THR A O 1
ATOM 777 N N . HIS A 1 109 ? -9.258 10.531 11.961 1 76.25 109 HIS A N 1
ATOM 778 C CA . HIS A 1 109 ? -9.914 11.234 10.867 1 76.25 109 HIS A CA 1
ATOM 779 C C . HIS A 1 109 ? -10.969 12.203 11.398 1 76.25 109 HIS A C 1
ATOM 781 O O . HIS A 1 109 ? -11.078 13.336 10.906 1 76.25 109 HIS A O 1
ATOM 787 N N . ASP A 1 110 ? -11.633 11.812 12.43 1 73.81 110 ASP A N 1
ATOM 788 C CA . ASP A 1 110 ? -12.648 12.672 13.031 1 73.81 110 ASP A CA 1
ATOM 789 C C . ASP A 1 110 ? -12.016 13.891 13.703 1 73.81 110 ASP A C 1
ATOM 791 O O . ASP A 1 110 ? -12.523 15 13.594 1 73.81 110 ASP A O 1
ATOM 795 N N . ALA A 1 111 ? -10.984 13.609 14.383 1 76.88 111 ALA A N 1
ATOM 796 C CA . ALA A 1 111 ? -10.289 14.695 15.07 1 76.88 111 ALA A CA 1
ATOM 797 C C . ALA A 1 111 ? -9.742 15.711 14.078 1 76.88 111 ALA A C 1
ATOM 799 O O . ALA A 1 111 ? -9.789 16.922 14.32 1 76.88 111 ALA A O 1
ATOM 800 N N . GLN A 1 112 ? -9.219 15.188 13.039 1 82.69 112 GLN A N 1
ATOM 801 C CA . GLN A 1 112 ? -8.703 16.062 11.984 1 82.69 112 GLN A CA 1
ATOM 802 C C . GLN A 1 112 ? -9.812 16.922 11.406 1 82.69 112 GLN A C 1
ATOM 804 O O . GLN A 1 112 ? -9.617 18.125 11.18 1 82.69 112 GLN A O 1
ATOM 809 N N . LEU A 1 113 ? -10.922 16.344 11.188 1 77.62 113 LEU A N 1
ATOM 810 C CA . LEU A 1 113 ? -12.047 17.094 10.648 1 77.62 113 LEU A CA 1
ATOM 811 C C . LEU A 1 113 ? -12.516 18.172 11.641 1 77.62 113 LEU A C 1
ATOM 813 O O . LEU A 1 113 ? -12.891 19.266 11.234 1 77.62 113 LEU A O 1
ATOM 817 N N . LEU A 1 114 ? -12.461 17.812 12.898 1 76.38 114 LEU A N 1
ATOM 818 C CA . LEU A 1 114 ? -12.852 18.766 13.93 1 76.38 114 LEU A CA 1
ATOM 819 C C . LEU A 1 114 ? -11.914 19.969 13.938 1 76.38 114 LEU A C 1
ATOM 821 O O . LEU A 1 114 ? -12.359 21.109 14.102 1 76.38 114 LEU A O 1
ATOM 825 N N . CYS A 1 115 ? -10.641 19.719 13.773 1 83.19 115 CYS A N 1
ATOM 826 C CA . CYS A 1 115 ? -9.68 20.812 13.703 1 83.19 115 CYS A CA 1
ATOM 827 C C . CYS A 1 115 ? -9.953 21.703 12.508 1 83.19 115 CYS A C 1
ATOM 829 O O . CYS A 1 115 ? -9.852 22.922 12.602 1 83.19 115 CYS A O 1
ATOM 831 N N . GLU A 1 116 ? -10.266 21.062 11.422 1 82.12 116 GLU A N 1
ATOM 832 C CA . GLU A 1 116 ? -10.609 21.812 10.219 1 82.12 116 GLU A CA 1
ATOM 833 C C . GLU A 1 116 ? -11.836 22.703 10.453 1 82.12 116 GLU A C 1
ATOM 835 O O . GLU A 1 116 ? -11.836 23.875 10.102 1 82.12 116 GLU A O 1
ATOM 840 N N . PHE A 1 117 ? -12.766 22.188 11.094 1 74.62 117 PHE A N 1
ATOM 841 C CA . PHE A 1 117 ? -14 22.922 11.375 1 74.62 117 PHE A CA 1
ATOM 842 C C . PHE A 1 117 ? -13.75 24.047 12.367 1 74.62 117 PHE A C 1
ATOM 844 O O . PHE A 1 117 ? -14.398 25.094 12.305 1 74.62 117 PHE A O 1
ATOM 851 N N . ALA A 1 118 ? -12.883 23.812 13.273 1 82 118 ALA A N 1
ATOM 852 C CA . ALA A 1 118 ? -12.555 24.797 14.297 1 82 118 ALA A CA 1
ATOM 853 C C . ALA A 1 118 ? -11.758 25.953 13.711 1 82 118 ALA A C 1
ATOM 855 O O . ALA A 1 118 ? -11.5 26.953 14.383 1 82 118 ALA A O 1
ATOM 856 N N . GLY A 1 119 ? -11.305 25.812 12.453 1 84.31 119 GLY A N 1
ATOM 857 C CA . GLY A 1 119 ? -10.703 26.938 11.75 1 84.31 119 GLY A CA 1
ATOM 858 C C . GLY A 1 119 ? -9.188 26.875 11.727 1 84.31 119 GLY A C 1
ATOM 859 O O . GLY A 1 119 ? -8.539 27.859 11.375 1 84.31 119 GLY A O 1
ATOM 860 N N . PHE A 1 120 ? -8.648 25.828 12.156 1 89.88 120 PHE A N 1
ATOM 861 C CA . PHE A 1 120 ? -7.203 25.703 12.047 1 89.88 120 PHE A CA 1
ATOM 862 C C . PHE A 1 120 ? -6.781 25.578 10.586 1 89.88 120 PHE A C 1
ATOM 864 O O . PHE A 1 120 ? -7.309 24.734 9.852 1 89.88 120 PHE A O 1
ATOM 871 N N . GLU A 1 121 ? -5.863 26.344 10.188 1 91.12 121 GLU A N 1
ATOM 872 C CA . GLU A 1 121 ? -5.441 26.359 8.789 1 91.12 121 GLU A CA 1
ATOM 873 C C . GLU A 1 121 ? -4.406 25.281 8.516 1 91.12 121 GLU A C 1
ATOM 875 O O . GLU A 1 121 ? -4.207 24.875 7.371 1 91.12 121 GLU A O 1
ATOM 880 N N . LEU A 1 122 ? -3.725 24.891 9.547 1 93.38 122 LEU A N 1
ATOM 881 C CA . LEU A 1 122 ? -2.762 23.797 9.477 1 93.38 122 LEU A CA 1
ATOM 882 C C . LEU A 1 122 ? -2.984 22.797 10.609 1 93.38 122 LEU A C 1
ATOM 884 O O . LEU A 1 122 ? -3.086 23.203 11.773 1 93.38 122 LEU A O 1
ATOM 888 N N . THR A 1 123 ? -3.139 21.594 10.242 1 92.62 123 THR A N 1
ATOM 889 C CA . THR A 1 123 ? -3.221 20.516 11.227 1 92.62 123 THR A CA 1
ATOM 890 C C . THR A 1 123 ? -2.078 19.531 11.039 1 92.62 123 THR A C 1
ATOM 892 O O . THR A 1 123 ? -1.928 18.938 9.969 1 92.62 123 THR A O 1
ATOM 895 N N . ILE A 1 124 ? -1.262 19.375 12.078 1 93.25 124 ILE A N 1
ATOM 896 C CA . ILE A 1 124 ? -0.178 18.391 12.086 1 93.25 124 ILE A CA 1
ATOM 897 C C . ILE A 1 124 ? -0.617 17.141 12.836 1 93.25 124 ILE A C 1
ATOM 899 O O . ILE A 1 124 ? -1.061 17.219 13.984 1 93.25 124 ILE A O 1
ATOM 903 N N . ILE A 1 125 ? -0.573 16.078 12.141 1 89.56 125 ILE A N 1
ATOM 904 C CA . ILE A 1 125 ? -0.918 14.797 12.75 1 89.56 125 ILE A CA 1
ATOM 905 C C . ILE A 1 125 ? 0.345 13.961 12.945 1 89.56 125 ILE A C 1
ATOM 907 O O . ILE A 1 125 ? 1.028 13.625 11.977 1 89.56 125 ILE A O 1
ATOM 911 N N . GLU A 1 126 ? 0.645 13.625 14.148 1 87.5 126 GLU A N 1
ATOM 912 C CA . GLU A 1 126 ? 1.874 12.898 14.461 1 87.5 126 GLU A CA 1
ATOM 913 C C . GLU A 1 126 ? 1.571 11.547 15.102 1 87.5 126 GLU A C 1
ATOM 915 O O . GLU A 1 126 ? 0.777 11.461 16.047 1 87.5 126 GLU A O 1
ATOM 920 N N . THR A 1 127 ? 2.203 10.531 14.516 1 79.25 127 THR A N 1
ATOM 921 C CA . THR A 1 127 ? 2.062 9.219 15.141 1 79.25 127 THR A CA 1
ATOM 922 C C . THR A 1 127 ? 3.031 9.07 16.312 1 79.25 127 THR A C 1
ATOM 924 O O . THR A 1 127 ? 4.152 9.578 16.266 1 79.25 127 THR A O 1
ATOM 927 N N . VAL A 1 128 ? 2.699 8.594 17.469 1 64.19 128 VAL A N 1
ATOM 928 C CA . VAL A 1 128 ? 3.586 8.414 18.625 1 64.19 128 VAL A CA 1
ATOM 929 C C . VAL A 1 128 ? 4.223 7.027 18.562 1 64.19 128 VAL A C 1
ATOM 931 O O . VAL A 1 128 ? 5.395 6.859 18.922 1 64.19 128 VAL A O 1
ATOM 934 N N . GLY A 1 129 ? 3.609 5.938 18.172 1 57.69 129 GLY A N 1
ATOM 935 C CA . GLY A 1 129 ? 4.129 4.578 18.219 1 57.69 129 GLY A CA 1
ATOM 936 C C . GLY A 1 129 ? 4.082 3.863 16.891 1 57.69 129 GLY A C 1
ATOM 937 O O . GLY A 1 129 ? 3.75 4.465 15.867 1 57.69 129 GLY A O 1
ATOM 938 N N . VAL A 1 130 ? 4.965 2.648 16.922 1 48.72 130 VAL A N 1
ATOM 939 C CA . VAL A 1 130 ? 5.133 1.728 15.805 1 48.72 130 VAL A CA 1
ATOM 940 C C . VAL A 1 130 ? 3.877 0.87 15.656 1 48.72 130 VAL A C 1
ATOM 942 O O . VAL A 1 130 ? 3.275 0.456 16.641 1 48.72 130 VAL A O 1
ATOM 945 N N . GLY A 1 131 ? 3.014 1.131 14.641 1 48.91 131 GLY A N 1
ATOM 946 C CA . GLY A 1 131 ? 1.94 0.181 14.391 1 48.91 131 GLY A CA 1
ATOM 947 C C . GLY A 1 131 ? 1.219 0.425 13.086 1 48.91 131 GLY A C 1
ATOM 948 O O . GLY A 1 131 ? 1.738 1.111 12.203 1 48.91 131 GLY A O 1
ATOM 949 N N . GLN A 1 132 ? 0.128 -0.422 12.852 1 49.22 132 GLN A N 1
ATOM 950 C CA . GLN A 1 132 ? -0.726 -0.583 11.672 1 49.22 132 GLN A CA 1
ATOM 951 C C . GLN A 1 132 ? -1.26 0.764 11.195 1 49.22 132 GLN A C 1
ATOM 953 O O . GLN A 1 132 ? -1.765 0.874 10.078 1 49.22 132 GLN A O 1
ATOM 958 N N . SER A 1 133 ? -0.775 1.905 11.938 1 55.53 133 SER A N 1
ATOM 959 C CA . SER A 1 133 ? -1.475 3.182 11.82 1 55.53 133 SER A CA 1
ATOM 960 C C . SER A 1 133 ? -0.847 4.059 10.742 1 55.53 133 SER A C 1
ATOM 962 O O . SER A 1 133 ? -1.492 4.973 10.227 1 55.53 133 SER A O 1
ATOM 964 N N . GLU A 1 134 ? 0.196 3.547 10.117 1 60.97 134 GLU A N 1
ATOM 965 C CA . GLU A 1 134 ? 0.895 4.539 9.312 1 60.97 134 GLU A CA 1
ATOM 966 C C . GLU A 1 134 ? 0.254 4.68 7.934 1 60.97 134 GLU A C 1
ATOM 968 O O . GLU A 1 134 ? 0.115 5.789 7.414 1 60.97 134 GLU A O 1
ATOM 973 N N . THR A 1 135 ? -0.227 3.551 7.461 1 65.25 135 THR A N 1
ATOM 974 C CA . THR A 1 135 ? -0.869 3.629 6.156 1 65.25 135 THR A CA 1
ATOM 975 C C . THR A 1 135 ? -2.188 4.391 6.242 1 65.25 135 THR A C 1
ATOM 977 O O . THR A 1 135 ? -2.562 5.105 5.312 1 65.25 135 THR A O 1
ATOM 980 N N . GLU A 1 136 ? -2.727 4.32 7.391 1 73.06 136 GLU A N 1
ATOM 981 C CA . GLU A 1 136 ? -3.979 5.051 7.559 1 73.06 136 GLU A CA 1
ATOM 982 C C . GLU A 1 136 ? -3.727 6.547 7.719 1 73.06 136 GLU A C 1
ATOM 984 O O . GLU A 1 136 ? -4.547 7.371 7.305 1 73.06 136 GLU A O 1
ATOM 989 N N . LEU A 1 137 ? -2.568 6.863 8.312 1 79.62 137 LEU A N 1
ATOM 990 C CA . LEU A 1 137 ? -2.215 8.273 8.438 1 79.62 137 LEU A CA 1
ATOM 991 C C . LEU A 1 137 ? -2.086 8.922 7.059 1 79.62 137 LEU A C 1
ATOM 993 O O . LEU A 1 137 ? -2.514 10.062 6.859 1 79.62 137 LEU A O 1
ATOM 997 N N . ALA A 1 138 ? -1.52 8.172 6.184 1 81.38 138 ALA A N 1
ATOM 998 C CA . ALA A 1 138 ? -1.362 8.68 4.824 1 81.38 138 ALA A CA 1
ATOM 999 C C . ALA A 1 138 ? -2.717 9.016 4.203 1 81.38 138 ALA A C 1
ATOM 1001 O O . ALA A 1 138 ? -2.82 9.922 3.377 1 81.38 138 ALA A O 1
ATOM 1002 N N . GLU A 1 139 ? -3.73 8.336 4.668 1 83.88 139 GLU A N 1
ATOM 1003 C CA . GLU A 1 139 ? -5.074 8.539 4.133 1 83.88 139 GLU A CA 1
ATOM 1004 C C . GLU A 1 139 ? -5.777 9.695 4.836 1 83.88 139 GLU A C 1
ATOM 1006 O O . GLU A 1 139 ? -6.926 10.016 4.52 1 83.88 139 GLU A O 1
ATOM 1011 N N . CYS A 1 140 ? -5.102 10.367 5.766 1 84.69 140 CYS A N 1
ATOM 1012 C CA . CYS A 1 140 ? -5.711 11.469 6.504 1 84.69 140 CYS A CA 1
ATOM 1013 C C . CYS A 1 140 ? -4.98 12.781 6.23 1 84.69 140 CYS A C 1
ATOM 1015 O O . CYS A 1 140 ? -5.383 13.836 6.73 1 84.69 140 CYS A O 1
ATOM 1017 N N . CYS A 1 141 ? -3.961 12.648 5.465 1 89.38 141 CYS A N 1
ATOM 1018 C CA . CYS A 1 141 ? -3.154 13.859 5.367 1 89.38 141 CYS A CA 1
ATOM 1019 C C . CYS A 1 141 ? -2.953 14.258 3.912 1 89.38 141 CYS A C 1
ATOM 1021 O O . CYS A 1 141 ? -3.125 13.445 3.006 1 89.38 141 CYS A O 1
ATOM 1023 N N . ASP A 1 142 ? -2.67 15.547 3.762 1 90.62 142 ASP A N 1
ATOM 1024 C CA . ASP A 1 142 ? -2.344 16.094 2.447 1 90.62 142 ASP A CA 1
ATOM 1025 C C . ASP A 1 142 ? -0.875 15.859 2.105 1 90.62 142 ASP A C 1
ATOM 1027 O O . ASP A 1 142 ? -0.531 15.633 0.942 1 90.62 142 ASP A O 1
ATOM 1031 N N . LEU A 1 143 ? -0.096 15.922 3.02 1 92.06 143 LEU A N 1
ATOM 1032 C CA . LEU A 1 143 ? 1.339 15.68 2.918 1 92.06 143 LEU A CA 1
ATOM 1033 C C . LEU A 1 143 ? 1.81 14.734 4.016 1 92.06 143 LEU A C 1
ATOM 1035 O O . LEU A 1 143 ? 1.537 14.961 5.195 1 92.06 143 LEU A O 1
ATOM 1039 N N . PHE A 1 144 ? 2.436 13.641 3.604 1 90.56 144 PHE A N 1
ATOM 1040 C CA . PHE A 1 144 ? 2.908 12.609 4.523 1 90.56 144 PHE A CA 1
ATOM 1041 C C . PHE A 1 144 ? 4.426 12.656 4.652 1 90.56 144 PHE A C 1
ATOM 1043 O O . PHE A 1 144 ? 5.145 12.289 3.721 1 90.56 144 PHE A O 1
ATOM 1050 N N . LEU A 1 145 ? 4.887 13.062 5.82 1 93.12 145 LEU A N 1
ATOM 1051 C CA . LEU A 1 145 ? 6.305 13.273 6.094 1 93.12 145 LEU A CA 1
ATOM 1052 C C . LEU A 1 145 ? 6.867 12.141 6.949 1 93.12 145 LEU A C 1
ATOM 1054 O O . LEU A 1 145 ? 6.34 11.852 8.023 1 93.12 145 LEU A O 1
ATOM 1058 N N . LEU A 1 146 ? 7.918 11.5 6.484 1 90.44 146 LEU A N 1
ATOM 1059 C CA . LEU A 1 146 ? 8.617 10.453 7.223 1 90.44 146 LEU A CA 1
ATOM 1060 C C . LEU A 1 146 ? 9.945 10.961 7.766 1 90.44 146 LEU A C 1
ATOM 1062 O O . LEU A 1 146 ? 10.781 11.461 7.008 1 90.44 146 LEU A O 1
ATOM 1066 N N . ILE A 1 147 ? 10.094 10.844 9.07 1 92.69 147 ILE A N 1
ATOM 1067 C CA . ILE A 1 147 ? 11.344 11.25 9.703 1 92.69 147 ILE A CA 1
ATOM 1068 C C . ILE A 1 147 ? 12.25 10.031 9.891 1 92.69 147 ILE A C 1
ATOM 1070 O O . ILE A 1 147 ? 11.797 8.984 10.359 1 92.69 147 ILE A O 1
ATOM 1074 N N . LEU A 1 148 ? 13.531 10.242 9.531 1 92 148 LEU A N 1
ATOM 1075 C CA . LEU A 1 148 ? 14.539 9.188 9.633 1 92 148 LEU A CA 1
ATOM 1076 C C . LEU A 1 148 ? 15.703 9.641 10.516 1 92 148 LEU A C 1
ATOM 1078 O O . LEU A 1 148 ? 15.922 10.836 10.695 1 92 148 LEU A O 1
ATOM 1082 N N . ALA A 1 149 ? 16.406 8.656 11.07 1 92.44 149 ALA A N 1
ATOM 1083 C CA . ALA A 1 149 ? 17.625 8.945 11.82 1 92.44 149 ALA A CA 1
ATOM 1084 C C . ALA A 1 149 ? 18.859 8.781 10.953 1 92.44 149 ALA A C 1
ATOM 1086 O O . ALA A 1 149 ? 18.844 8 9.992 1 92.44 149 ALA A O 1
ATOM 1087 N N . PRO A 1 150 ? 19.891 9.594 11.305 1 94.06 150 PRO A N 1
ATOM 1088 C CA . PRO A 1 150 ? 21.156 9.344 10.602 1 94.06 150 PRO A CA 1
ATOM 1089 C C . PRO A 1 150 ? 21.609 7.891 10.703 1 94.06 150 PRO A C 1
ATOM 1091 O O . PRO A 1 150 ? 21.641 7.324 11.797 1 94.06 150 PRO A O 1
ATOM 1094 N N . GLY A 1 151 ? 21.953 7.359 9.672 1 85.5 151 GLY A N 1
ATOM 1095 C CA . GLY A 1 151 ? 22.422 5.98 9.656 1 85.5 151 GLY A CA 1
ATOM 1096 C C . GLY A 1 151 ? 21.297 4.973 9.859 1 85.5 151 GLY A C 1
ATOM 1097 O O . GLY A 1 151 ? 21.562 3.785 10.078 1 85.5 151 GLY A O 1
ATOM 1098 N N . GLY A 1 152 ? 20.031 5.426 10.055 1 70.19 152 GLY A N 1
ATOM 1099 C CA . GLY A 1 152 ? 18.922 4.648 10.594 1 70.19 152 GLY A CA 1
ATOM 1100 C C . GLY A 1 152 ? 18.203 3.822 9.547 1 70.19 152 GLY A C 1
ATOM 1101 O O . GLY A 1 152 ? 17 3.604 9.641 1 70.19 152 GLY A O 1
ATOM 1102 N N . GLY A 1 153 ? 18.938 3.156 8.633 1 60.09 153 GLY A N 1
ATOM 1103 C CA . GLY A 1 153 ? 18.203 2.227 7.777 1 60.09 153 GLY A CA 1
ATOM 1104 C C . GLY A 1 153 ? 17.594 1.074 8.547 1 60.09 153 GLY A C 1
ATOM 1105 O O . GLY A 1 153 ? 16.5 0.606 8.203 1 60.09 153 GLY A O 1
ATOM 1106 N N . ASP A 1 154 ? 18.109 0.733 9.758 1 56.72 154 ASP A N 1
ATOM 1107 C CA . ASP A 1 154 ? 17.719 -0.46 10.5 1 56.72 154 ASP A CA 1
ATOM 1108 C C . ASP A 1 154 ? 16.5 -0.19 11.375 1 56.72 154 ASP A C 1
ATOM 1110 O O . ASP A 1 154 ? 15.727 -1.103 11.664 1 56.72 154 ASP A O 1
ATOM 1114 N N . GLU A 1 155 ? 16.344 0.982 11.75 1 57.16 155 GLU A N 1
ATOM 1115 C CA . GLU A 1 155 ? 15.281 1.292 12.695 1 57.16 155 GLU A CA 1
ATOM 1116 C C . GLU A 1 155 ? 13.906 1.224 12.023 1 57.16 155 GLU A C 1
ATOM 1118 O O . GLU A 1 155 ? 12.898 0.989 12.688 1 57.16 155 GLU A O 1
ATOM 1123 N N . LEU A 1 156 ? 13.883 1.521 10.789 1 58.16 156 LEU A N 1
ATOM 1124 C CA . LEU A 1 156 ? 12.641 1.381 10.039 1 58.16 156 LEU A CA 1
ATOM 1125 C C . LEU A 1 156 ?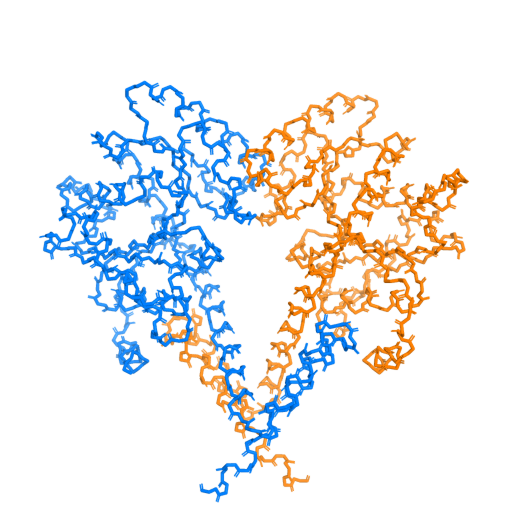 12.289 -0.089 9.836 1 58.16 156 LEU A C 1
ATOM 1127 O O . LEU A 1 156 ? 11.164 -0.415 9.438 1 58.16 156 LEU A O 1
ATOM 1131 N N . GLN A 1 157 ? 13.328 -0.912 10.062 1 53.12 157 GLN A N 1
ATOM 1132 C CA . GLN A 1 157 ? 13.273 -2.338 9.758 1 53.12 157 GLN A CA 1
ATOM 1133 C C . GLN A 1 157 ? 12.055 -2.99 10.406 1 53.12 157 GLN A C 1
ATOM 1135 O O . GLN A 1 157 ? 11.484 -3.93 9.852 1 53.12 157 GLN A O 1
ATOM 1140 N N . GLY A 1 158 ? 11.734 -2.459 11.633 1 46.47 158 GLY A N 1
ATOM 1141 C CA . GLY A 1 158 ? 10.609 -3.064 12.328 1 46.47 158 GLY A CA 1
ATOM 1142 C C . GLY A 1 158 ? 9.273 -2.473 11.93 1 46.47 158 GLY A C 1
ATOM 1143 O O . GLY A 1 158 ? 8.227 -2.938 12.383 1 46.47 158 GLY A O 1
ATOM 1144 N N . SER A 1 159 ? 9.438 -1.57 11.094 1 50.81 159 SER A N 1
ATOM 1145 C CA . SER A 1 159 ? 8.172 -0.925 10.75 1 50.81 159 SER A CA 1
ATOM 1146 C C . SER A 1 159 ? 7.531 -1.572 9.531 1 50.81 159 SER A C 1
ATOM 1148 O O . SER A 1 159 ? 8.188 -2.334 8.812 1 50.81 159 SER A O 1
ATOM 1150 N N . LYS A 1 160 ? 6.203 -1.474 9.289 1 51.88 160 LYS A N 1
ATOM 1151 C CA . LYS A 1 160 ? 5.355 -2.086 8.273 1 51.88 160 LYS A CA 1
ATOM 1152 C C . LYS A 1 160 ? 5.859 -1.759 6.867 1 51.88 160 LYS A C 1
ATOM 1154 O O . LYS A 1 160 ? 6.328 -0.647 6.617 1 51.88 160 LYS A O 1
ATOM 1159 N N . LYS A 1 161 ? 5.953 -2.639 6.012 1 56.84 161 LYS A N 1
ATOM 1160 C CA . LYS A 1 161 ? 6.195 -2.559 4.57 1 56.84 161 LYS A CA 1
ATOM 1161 C C . LYS A 1 161 ? 5.43 -1.393 3.951 1 56.84 161 LYS A C 1
ATOM 1163 O O . LYS A 1 161 ? 4.281 -1.136 4.312 1 56.84 161 LYS A O 1
ATOM 1168 N N . GLY A 1 162 ? 6.18 -0.496 3.26 1 66 162 GLY A N 1
ATOM 1169 C CA . GLY A 1 162 ? 5.477 0.402 2.357 1 66 162 GLY A CA 1
ATOM 1170 C C . GLY A 1 162 ? 5.426 1.832 2.859 1 66 162 GLY A C 1
ATOM 1171 O O . GLY A 1 162 ? 4.949 2.725 2.156 1 66 162 GLY A O 1
ATOM 1172 N N . ILE A 1 163 ? 6.094 2.107 4.109 1 75.62 163 ILE A N 1
ATOM 1173 C CA . ILE A 1 163 ? 5.938 3.453 4.656 1 75.62 163 ILE A CA 1
ATOM 1174 C C . ILE A 1 163 ? 6.824 4.43 3.883 1 75.62 163 ILE A C 1
ATOM 1176 O O . ILE A 1 163 ? 6.438 5.578 3.656 1 75.62 163 ILE A O 1
ATOM 1180 N N . VAL A 1 164 ? 8 4 3.566 1 77.75 164 VAL A N 1
ATOM 1181 C CA . VAL A 1 164 ? 8.93 4.871 2.848 1 77.75 164 VAL A CA 1
ATOM 1182 C C . VAL A 1 164 ? 8.32 5.27 1.504 1 77.75 164 VAL A C 1
ATOM 1184 O O . VAL A 1 164 ? 8.391 6.434 1.104 1 77.75 164 VAL A O 1
ATOM 1187 N N . GLU A 1 165 ? 7.707 4.359 0.907 1 73.56 165 GLU A N 1
ATOM 1188 C CA . GLU A 1 165 ? 7.105 4.617 -0.398 1 73.56 165 GLU A CA 1
ATOM 1189 C C . GLU A 1 165 ? 5.863 5.492 -0.268 1 73.56 165 GLU A C 1
ATOM 1191 O O . GLU A 1 165 ? 5.527 6.242 -1.185 1 73.56 165 GLU A O 1
ATOM 1196 N N . ALA A 1 166 ? 5.254 5.348 0.834 1 77.75 166 ALA A N 1
ATOM 1197 C CA . ALA A 1 166 ? 4.016 6.094 1.054 1 77.75 166 ALA A CA 1
ATOM 1198 C C . ALA A 1 166 ? 4.309 7.551 1.39 1 77.75 166 ALA A C 1
ATOM 1200 O O . ALA A 1 166 ? 3.443 8.414 1.238 1 77.75 166 ALA A O 1
ATOM 1201 N N . ALA A 1 167 ? 5.48 7.738 1.801 1 85.56 167 ALA A N 1
ATOM 1202 C CA . ALA A 1 167 ? 5.832 9.086 2.236 1 85.56 167 ALA A CA 1
ATOM 1203 C C . ALA A 1 167 ? 5.992 10.023 1.044 1 85.56 167 ALA A C 1
ATOM 1205 O O . ALA A 1 167 ? 6.52 9.633 0.001 1 85.56 167 ALA A O 1
ATOM 1206 N N . ASP A 1 168 ? 5.512 11.281 1.211 1 87 168 ASP A N 1
ATOM 1207 C CA . ASP A 1 168 ? 5.691 12.32 0.2 1 87 168 ASP A CA 1
ATOM 1208 C C . ASP A 1 168 ? 7.039 13.016 0.365 1 87 168 ASP A C 1
ATOM 1210 O O . ASP A 1 168 ? 7.621 13.492 -0.612 1 87 168 ASP A O 1
ATOM 1214 N N . LEU A 1 169 ? 7.438 13.125 1.555 1 91.69 169 LEU A N 1
ATOM 1215 C CA . LEU A 1 169 ? 8.664 13.82 1.923 1 91.69 169 LEU A CA 1
ATOM 1216 C C . LEU A 1 169 ? 9.406 13.07 3.02 1 91.69 169 LEU A C 1
ATOM 1218 O O . LEU A 1 169 ? 8.797 12.594 3.979 1 91.69 169 LEU A O 1
ATOM 1222 N N . LEU A 1 170 ? 10.695 12.883 2.801 1 92.81 170 LEU A N 1
ATOM 1223 C CA . LEU A 1 170 ? 11.547 12.281 3.818 1 92.81 170 LEU A CA 1
ATOM 1224 C C . LEU A 1 170 ? 12.484 13.312 4.43 1 92.81 170 LEU A C 1
ATOM 1226 O O . LEU A 1 170 ? 13.023 14.172 3.723 1 92.81 170 LEU A O 1
ATOM 1230 N N . VAL A 1 171 ? 12.648 13.211 5.711 1 96.12 171 VAL A N 1
ATOM 1231 C CA . VAL A 1 171 ? 13.555 14.109 6.426 1 96.12 171 VAL A CA 1
ATOM 1232 C C . VAL A 1 171 ? 14.453 13.305 7.359 1 96.12 171 VAL A C 1
ATOM 1234 O O . VAL A 1 171 ? 13.969 12.5 8.156 1 96.12 171 VAL A O 1
ATOM 1237 N N . VAL A 1 172 ? 15.766 13.516 7.246 1 96.31 172 VAL A N 1
ATOM 1238 C CA . VAL A 1 172 ? 16.703 12.945 8.203 1 96.31 172 VAL A CA 1
ATOM 1239 C C . VAL A 1 172 ? 16.969 13.938 9.336 1 96.31 172 VAL A C 1
ATOM 1241 O O . VAL A 1 172 ? 17.578 14.984 9.117 1 96.31 172 VAL A O 1
ATOM 1244 N N . ASN A 1 173 ? 16.453 13.609 10.484 1 96.81 173 ASN A N 1
ATOM 1245 C CA . ASN A 1 173 ? 16.609 14.469 11.648 1 96.81 173 ASN A CA 1
ATOM 1246 C C . ASN A 1 173 ? 17.922 14.203 12.375 1 96.81 173 ASN A C 1
ATOM 1248 O O . ASN A 1 173 ? 18.688 13.328 11.977 1 96.81 173 ASN A O 1
ATOM 1252 N N . LYS A 1 174 ? 18.25 15.039 13.383 1 96.81 174 LYS A N 1
ATOM 1253 C CA . LYS A 1 174 ? 19.469 14.969 14.188 1 96.81 174 LYS A CA 1
ATOM 1254 C C . LYS A 1 174 ? 20.703 15.211 13.336 1 96.81 174 LYS A C 1
ATOM 1256 O O . LYS A 1 174 ? 21.75 14.586 13.555 1 96.81 174 LYS A O 1
ATOM 1261 N N . ALA A 1 175 ? 20.516 16.031 12.312 1 97.44 175 ALA A N 1
ATOM 1262 C CA . ALA A 1 175 ? 21.641 16.391 11.445 1 97.44 175 ALA A CA 1
ATOM 1263 C C . ALA A 1 175 ? 22.453 17.516 12.055 1 97.44 175 ALA A C 1
ATOM 1265 O O . ALA A 1 175 ? 22.5 18.625 11.523 1 97.44 175 ALA A O 1
ATOM 1266 N N . ASP A 1 176 ? 23.219 17.312 13.07 1 96.38 176 ASP A N 1
ATOM 1267 C CA . ASP A 1 176 ? 24.016 18.312 13.758 1 96.38 176 ASP A CA 1
ATOM 1268 C C . ASP A 1 176 ? 25.25 17.688 14.414 1 96.38 176 ASP A C 1
ATOM 1270 O O . ASP A 1 176 ? 25.297 16.469 14.602 1 96.38 176 ASP A O 1
ATOM 1274 N N . GLY A 1 177 ? 26.234 18.531 14.641 1 95 177 GLY A N 1
ATOM 1275 C CA . GLY A 1 177 ? 27.438 18.078 15.297 1 95 177 GLY A CA 1
ATOM 1276 C C . GLY A 1 177 ? 28.094 16.906 14.586 1 95 177 GLY A C 1
ATOM 1277 O O . GLY A 1 177 ? 28.359 16.969 13.383 1 95 177 GLY A O 1
ATOM 1278 N N . GLU A 1 178 ? 28.25 15.758 15.32 1 94.44 178 GLU A N 1
ATOM 1279 C CA . GLU A 1 178 ? 28.984 14.586 14.844 1 94.44 178 GLU A CA 1
ATOM 1280 C C . GLU A 1 178 ? 28.141 13.766 13.867 1 94.44 178 GLU A C 1
ATOM 1282 O O . GLU A 1 178 ? 28.672 12.969 13.094 1 94.44 178 GLU A O 1
ATOM 1287 N N . THR A 1 179 ? 26.828 14.039 13.852 1 95.44 179 THR A N 1
ATOM 1288 C CA . THR A 1 179 ? 25.953 13.203 13.031 1 95.44 179 THR A CA 1
ATOM 1289 C C . THR A 1 179 ? 25.594 13.906 11.727 1 95.44 179 THR A C 1
ATOM 1291 O O . THR A 1 179 ? 24.859 13.352 10.898 1 95.44 179 THR A O 1
ATOM 1294 N N . GLU A 1 180 ? 26.109 15.102 11.523 1 96.69 180 GLU A N 1
ATOM 1295 C CA . GLU A 1 180 ? 25.719 15.891 10.359 1 96.69 180 GLU A CA 1
ATOM 1296 C C . GLU A 1 180 ? 26.109 15.188 9.062 1 96.69 180 GLU A C 1
ATOM 1298 O O . GLU A 1 180 ? 25.297 15.07 8.141 1 96.69 180 GLU A O 1
ATOM 1303 N N . ASP A 1 181 ? 27.344 14.75 9.023 1 96.75 181 ASP A N 1
ATOM 1304 C CA . ASP A 1 181 ? 27.812 14.086 7.816 1 96.75 181 ASP A CA 1
ATOM 1305 C C . ASP A 1 181 ? 27.062 12.781 7.57 1 96.75 181 ASP A C 1
ATOM 1307 O O . ASP A 1 181 ? 26.703 12.477 6.434 1 96.75 181 ASP A O 1
ATOM 1311 N N . LEU A 1 182 ? 26.875 12.094 8.625 1 96.31 182 LEU A N 1
ATOM 1312 C CA . LEU A 1 182 ? 26.141 10.836 8.516 1 96.31 182 LEU A CA 1
ATOM 1313 C C . LEU A 1 182 ? 24.703 11.094 8.039 1 96.31 182 LEU A C 1
ATOM 1315 O O . LEU A 1 182 ? 24.156 10.312 7.254 1 96.31 182 LEU A O 1
ATOM 1319 N N . ALA A 1 183 ? 24.125 12.125 8.5 1 96.88 183 ALA A N 1
ATOM 1320 C CA . ALA A 1 183 ? 22.781 12.492 8.094 1 96.88 183 ALA A CA 1
ATOM 1321 C C . ALA A 1 183 ? 22.719 12.812 6.602 1 96.88 183 ALA A C 1
ATOM 1323 O O . ALA A 1 183 ? 21.797 12.383 5.902 1 96.88 183 ALA A O 1
ATOM 1324 N N . ARG A 1 184 ? 23.688 13.57 6.117 1 96.25 184 ARG A N 1
ATOM 1325 C CA . ARG A 1 184 ? 23.75 13.922 4.699 1 96.25 184 ARG A CA 1
ATOM 1326 C C . ARG A 1 184 ? 23.906 12.68 3.834 1 96.25 184 ARG A C 1
ATOM 1328 O O . ARG A 1 184 ? 23.266 12.555 2.793 1 96.25 184 ARG A O 1
ATOM 1335 N N . LYS A 1 185 ? 24.781 11.828 4.273 1 95.75 185 LYS A N 1
ATOM 1336 C CA . LYS A 1 185 ? 24.984 10.57 3.549 1 95.75 185 LYS A CA 1
ATOM 1337 C C . LYS A 1 185 ? 23.688 9.758 3.5 1 95.75 185 LYS A C 1
ATOM 1339 O O . LYS A 1 185 ? 23.328 9.219 2.451 1 95.75 185 LYS A O 1
ATOM 1344 N N . THR A 1 186 ? 23.062 9.641 4.617 1 93.62 186 THR A N 1
ATOM 1345 C CA . THR A 1 186 ? 21.797 8.914 4.703 1 93.62 186 THR A CA 1
ATOM 1346 C C . THR A 1 186 ? 20.766 9.508 3.746 1 93.62 186 THR A C 1
ATOM 1348 O O . THR A 1 186 ? 20.094 8.773 3.02 1 93.62 186 THR A O 1
ATOM 1351 N N . ALA A 1 187 ? 20.656 10.789 3.756 1 94.56 187 ALA A N 1
ATOM 1352 C CA . ALA A 1 187 ? 19.719 11.469 2.871 1 94.56 187 ALA A CA 1
ATOM 1353 C C . ALA A 1 187 ? 20 11.148 1.408 1 94.56 187 ALA A C 1
ATOM 1355 O O . ALA A 1 187 ? 19.094 10.875 0.63 1 94.56 187 ALA A O 1
ATOM 1356 N N . SER A 1 188 ? 21.25 11.172 1.061 1 93.19 188 SER A N 1
ATOM 1357 C CA . SER A 1 188 ? 21.656 10.883 -0.309 1 93.19 188 SER A CA 1
ATOM 1358 C C . SER A 1 188 ? 21.312 9.453 -0.703 1 93.19 188 SER A C 1
ATOM 1360 O O . SER A 1 188 ? 20.859 9.203 -1.823 1 93.19 188 SER A O 1
ATOM 1362 N N . GLU A 1 189 ? 21.547 8.555 0.21 1 90.06 189 GLU A N 1
ATOM 1363 C CA . GLU A 1 189 ? 21.234 7.148 -0.038 1 90.06 189 GLU A CA 1
ATOM 1364 C C . GLU A 1 189 ? 19.75 6.945 -0.274 1 90.06 189 GLU A C 1
ATOM 1366 O O . GLU A 1 189 ? 19.344 6.246 -1.208 1 90.06 189 GLU A O 1
ATOM 1371 N N . TYR A 1 190 ? 18.938 7.543 0.568 1 89 190 TYR A N 1
ATOM 1372 C CA . TYR A 1 190 ? 17.484 7.41 0.413 1 89 190 TYR A CA 1
ATOM 1373 C C . TYR A 1 190 ? 17.016 8.094 -0.864 1 89 190 TYR A C 1
ATOM 1375 O O . TYR A 1 190 ? 16.109 7.605 -1.533 1 89 190 TYR A O 1
ATOM 1383 N N . LYS A 1 191 ? 17.562 9.219 -1.144 1 89.19 191 LYS A N 1
ATOM 1384 C CA . LYS A 1 191 ? 17.203 9.914 -2.375 1 89.19 191 LYS A CA 1
ATOM 1385 C C . LYS A 1 191 ? 17.438 9.031 -3.596 1 89.19 191 LYS A C 1
ATOM 1387 O O . LYS A 1 191 ? 16.578 8.922 -4.469 1 89.19 191 LYS A O 1
ATOM 1392 N N . LYS A 1 192 ? 18.578 8.414 -3.639 1 85.75 192 LYS A N 1
ATOM 1393 C CA . LYS A 1 192 ? 18.922 7.516 -4.742 1 85.75 192 LYS A CA 1
ATOM 1394 C C . LYS A 1 192 ? 17.953 6.332 -4.797 1 85.75 192 LYS A C 1
ATOM 1396 O O . LYS A 1 192 ? 17.5 5.945 -5.875 1 85.75 192 LYS A O 1
ATOM 1401 N N . ALA A 1 193 ? 17.75 5.785 -3.627 1 84 193 ALA A N 1
ATOM 1402 C CA . ALA A 1 193 ? 16.859 4.633 -3.545 1 84 193 ALA A CA 1
ATOM 1403 C C . ALA A 1 193 ? 15.453 4.988 -4.031 1 84 193 ALA A C 1
ATOM 1405 O O . ALA A 1 193 ? 14.828 4.223 -4.77 1 84 193 ALA A O 1
ATOM 1406 N N . LEU A 1 194 ? 14.969 6.117 -3.615 1 83.56 194 LEU A N 1
ATOM 1407 C CA . LEU A 1 194 ? 13.617 6.551 -3.979 1 83.56 194 LEU A CA 1
ATOM 1408 C C . LEU A 1 194 ? 13.523 6.828 -5.473 1 83.56 194 LEU A C 1
ATOM 1410 O O . LEU A 1 194 ? 12.484 6.574 -6.09 1 83.56 194 LEU A O 1
ATOM 1414 N N . ASN A 1 195 ? 14.492 7.391 -6.062 1 80.25 195 ASN A N 1
ATOM 1415 C CA . ASN A 1 195 ? 14.516 7.629 -7.504 1 80.25 195 ASN A CA 1
ATOM 1416 C C . ASN A 1 195 ? 14.391 6.324 -8.289 1 80.25 195 ASN A C 1
ATOM 1418 O O . ASN A 1 195 ? 13.852 6.312 -9.398 1 80.25 195 ASN A O 1
ATOM 1422 N N . LEU A 1 196 ? 14.891 5.371 -7.668 1 78.25 196 LEU A N 1
ATOM 1423 C CA . LEU A 1 196 ? 14.852 4.066 -8.312 1 78.25 196 LEU A CA 1
ATOM 1424 C C . LEU A 1 196 ? 13.477 3.422 -8.164 1 78.25 196 LEU A C 1
ATOM 1426 O O . LEU A 1 196 ? 12.969 2.799 -9.094 1 78.25 196 LEU A O 1
ATOM 1430 N N . VAL A 1 197 ? 12.883 3.625 -6.992 1 75.31 197 VAL A N 1
ATOM 1431 C CA . VAL A 1 197 ? 11.688 2.848 -6.684 1 75.31 197 VAL A CA 1
ATOM 1432 C C . VAL A 1 197 ? 10.445 3.658 -7.027 1 75.31 197 VAL A C 1
ATOM 1434 O O . VAL A 1 197 ? 9.359 3.098 -7.207 1 75.31 197 VAL A O 1
ATOM 1437 N N . ARG A 1 198 ? 10.539 4.977 -6.832 1 67 198 ARG A N 1
ATOM 1438 C CA . ARG A 1 198 ? 9.352 5.793 -7.078 1 67 198 ARG A CA 1
ATOM 1439 C C . ARG A 1 198 ? 9.297 6.25 -8.531 1 67 198 ARG A C 1
ATOM 1441 O O . ARG A 1 198 ? 10.336 6.465 -9.164 1 67 198 ARG A O 1
ATOM 1448 N N . ARG A 1 199 ? 7.957 6.453 -9.031 1 50.28 199 ARG A N 1
ATOM 1449 C CA . ARG A 1 199 ? 7.594 6.895 -10.375 1 50.28 199 ARG A CA 1
ATOM 1450 C C . ARG A 1 199 ? 8.242 8.242 -10.703 1 50.28 199 ARG A C 1
ATOM 1452 O O . ARG A 1 199 ? 8.164 9.18 -9.906 1 50.28 199 ARG A O 1
ATOM 1459 N N . PRO A 1 200 ? 9.242 8.531 -11.641 1 45.5 200 PRO A N 1
ATOM 1460 C CA . PRO A 1 200 ? 9.609 9.906 -11.984 1 45.5 200 PRO A CA 1
ATOM 1461 C C . PRO A 1 200 ? 8.406 10.836 -12.094 1 45.5 200 PRO A C 1
ATOM 1463 O O . PRO A 1 200 ? 8.547 12.055 -11.969 1 45.5 200 PRO A O 1
ATOM 1466 N N . GLY A 1 201 ? 7.324 10.312 -12.625 1 44.47 201 GLY A N 1
ATOM 1467 C CA . GLY A 1 201 ? 6.301 11.273 -13.008 1 44.47 201 GLY A CA 1
ATOM 1468 C C . GLY A 1 201 ? 5.902 12.195 -11.867 1 44.47 201 GLY A C 1
ATOM 1469 O O . GLY A 1 201 ? 5.059 13.078 -12.047 1 44.47 201 GLY A O 1
ATOM 1470 N N . ASN A 1 202 ? 5.594 11.617 -10.797 1 46.53 202 ASN A N 1
ATOM 1471 C CA . ASN A 1 202 ? 5.152 12.625 -9.844 1 46.53 202 ASN A CA 1
ATOM 1472 C C . ASN A 1 202 ? 6.238 13.664 -9.578 1 46.53 202 ASN A C 1
ATOM 1474 O O . ASN A 1 202 ? 7.355 13.312 -9.195 1 46.53 202 ASN A O 1
ATOM 1478 N N . SER A 1 203 ? 6.184 14.492 -10.391 1 45.06 203 SER A N 1
ATOM 1479 C CA . SER A 1 203 ? 6.965 15.711 -10.219 1 45.06 203 SER A CA 1
ATOM 1480 C C . SER A 1 203 ? 7.375 15.898 -8.758 1 45.06 203 SER A C 1
ATOM 1482 O O . SER A 1 203 ? 8.039 16.875 -8.422 1 45.06 203 SER A O 1
ATOM 1484 N N . ARG A 1 204 ? 6.684 15.141 -7.992 1 50.56 204 ARG A N 1
ATOM 1485 C CA . ARG A 1 204 ? 6.992 15.57 -6.633 1 50.56 204 ARG A CA 1
ATOM 1486 C C . ARG A 1 204 ? 8.398 15.148 -6.23 1 50.56 204 ARG A C 1
ATOM 1488 O O . ARG A 1 204 ? 8.789 14 -6.441 1 50.56 204 ARG A O 1
ATOM 1495 N N . HIS A 1 205 ? 9.234 16.047 -6.332 1 53.34 205 HIS A N 1
ATOM 1496 C CA . HIS A 1 205 ? 10.625 16.031 -5.883 1 53.34 205 HIS A CA 1
ATOM 1497 C C . HIS A 1 205 ? 10.789 15.18 -4.629 1 53.34 205 HIS A C 1
ATOM 1499 O O . HIS A 1 205 ? 10.086 15.383 -3.637 1 53.34 205 HIS A O 1
ATOM 1505 N N . ASN A 1 206 ? 10.992 13.859 -4.875 1 59.41 206 ASN A N 1
ATOM 1506 C CA . ASN A 1 206 ? 11.344 12.969 -3.771 1 59.41 206 ASN A CA 1
ATOM 1507 C C . ASN A 1 206 ? 12.5 13.523 -2.949 1 59.41 206 ASN A C 1
ATOM 1509 O O . ASN A 1 206 ? 13.594 12.961 -2.945 1 59.41 206 ASN A O 1
ATOM 1513 N N . ASP A 1 207 ? 12.289 14.68 -2.482 1 78.06 207 ASP A N 1
ATOM 1514 C CA . ASP A 1 207 ? 13.391 15.305 -1.755 1 78.06 207 ASP A CA 1
ATOM 1515 C C . ASP A 1 207 ? 13.562 14.68 -0.372 1 78.06 207 ASP A C 1
ATOM 1517 O O . ASP A 1 207 ? 12.578 14.312 0.274 1 78.06 207 ASP A O 1
ATOM 1521 N N . VAL A 1 208 ? 14.695 14.289 -0.126 1 92.5 208 VAL A N 1
ATOM 1522 C CA . VAL A 1 208 ? 15.125 13.914 1.218 1 92.5 208 VAL A CA 1
ATOM 1523 C C . VAL A 1 208 ? 15.93 15.055 1.84 1 92.5 208 VAL A C 1
ATOM 1525 O O . VAL A 1 208 ? 16.984 15.43 1.327 1 92.5 208 VAL A O 1
ATOM 1528 N N . LEU A 1 209 ? 15.383 15.664 2.85 1 96.81 209 LEU A N 1
ATOM 1529 C CA . LEU A 1 209 ? 16.031 16.812 3.5 1 96.81 209 LEU A CA 1
ATOM 1530 C C . LEU A 1 209 ? 16.734 16.375 4.781 1 96.81 209 LEU A C 1
ATOM 1532 O O . LEU A 1 209 ? 16.453 15.297 5.312 1 96.81 209 LEU A O 1
ATOM 1536 N N . THR A 1 210 ? 17.719 17.172 5.203 1 97.5 210 THR A N 1
ATOM 1537 C CA . THR A 1 210 ? 18.312 17 6.52 1 97.5 210 THR A CA 1
ATOM 1538 C C . THR A 1 210 ? 17.906 18.141 7.445 1 97.5 210 THR A C 1
ATOM 1540 O O . THR A 1 210 ? 17.812 19.297 7.016 1 97.5 210 THR A O 1
ATOM 1543 N N . VAL A 1 211 ? 17.609 17.781 8.648 1 98.06 211 VAL A N 1
ATOM 1544 C CA . VAL A 1 211 ? 17.219 18.812 9.617 1 98.06 211 VAL A CA 1
ATOM 1545 C C . VAL A 1 211 ? 17.797 18.453 10.984 1 98.06 211 VAL A C 1
ATOM 1547 O O . VAL A 1 211 ? 18.156 17.312 11.25 1 98.06 211 VAL A O 1
ATOM 1550 N N . SER A 1 212 ? 18 19.453 11.805 1 98.19 212 SER A N 1
ATOM 1551 C CA . SER A 1 212 ? 18.234 19.281 13.234 1 98.19 212 SER A CA 1
ATOM 1552 C C . SER A 1 212 ? 17.156 19.984 14.055 1 98.19 212 SER A C 1
ATOM 1554 O O . SER A 1 212 ? 17.156 21.219 14.148 1 98.19 212 SER A O 1
ATOM 1556 N N . ALA A 1 213 ? 16.297 19.219 14.609 1 96.25 213 ALA A N 1
ATOM 1557 C CA . ALA A 1 213 ? 15.258 19.797 15.453 1 96.25 213 ALA A CA 1
ATOM 1558 C C . ALA A 1 213 ? 15.859 20.484 16.672 1 96.25 213 ALA A C 1
ATOM 1560 O O . ALA A 1 213 ? 15.328 21.484 17.156 1 96.25 213 ALA A O 1
ATOM 1561 N N . LYS A 1 214 ? 16.938 19.969 17.156 1 95 214 LYS A N 1
ATOM 1562 C CA . LYS A 1 214 ? 17.594 20.469 18.359 1 95 214 LYS A CA 1
ATOM 1563 C C . LYS A 1 214 ? 18.172 21.875 18.109 1 95 214 LYS A C 1
ATOM 1565 O O . LYS A 1 214 ? 17.953 22.781 18.922 1 95 214 LYS A O 1
ATOM 1570 N N . THR A 1 215 ? 18.781 22.094 16.969 1 96.38 215 THR A N 1
ATOM 1571 C CA . THR A 1 215 ? 19.453 23.359 16.703 1 96.38 215 THR A CA 1
ATOM 1572 C C . THR A 1 215 ? 18.578 24.281 15.859 1 96.38 215 THR A C 1
ATOM 1574 O O . THR A 1 215 ? 18.812 25.484 15.773 1 96.38 215 THR A O 1
ATOM 1577 N N . GLY A 1 216 ? 17.625 23.672 15.148 1 95.75 216 GLY A N 1
ATOM 1578 C CA . GLY A 1 216 ? 16.781 24.438 14.242 1 95.75 216 GLY A CA 1
ATOM 1579 C C . GLY A 1 216 ? 17.297 24.469 12.82 1 95.75 216 GLY A C 1
ATOM 1580 O O . GLY A 1 216 ? 16.641 24.969 11.914 1 95.75 216 GLY A O 1
ATOM 1581 N N . LYS A 1 217 ? 18.453 23.906 12.656 1 96.94 217 LYS A N 1
ATOM 1582 C CA . LYS A 1 217 ? 19.047 23.906 11.328 1 96.94 217 LYS A CA 1
ATOM 1583 C C . LYS A 1 217 ? 18.172 23.141 10.336 1 96.94 217 LYS A C 1
ATOM 1585 O O . LYS A 1 217 ? 17.781 22 10.594 1 96.94 217 LYS A O 1
ATOM 1590 N N . GLY A 1 218 ? 17.859 23.781 9.172 1 96.5 218 GLY A N 1
ATOM 1591 C CA . GLY A 1 218 ? 17.125 23.125 8.102 1 96.5 218 GLY A CA 1
ATOM 1592 C C . GLY A 1 218 ? 15.625 23.188 8.281 1 96.5 218 GLY A C 1
ATOM 1593 O O . GLY A 1 218 ? 14.875 22.75 7.402 1 96.5 218 GLY A O 1
ATOM 1594 N N . VAL A 1 219 ? 15.156 23.688 9.398 1 96.25 219 VAL A N 1
ATOM 1595 C CA . VAL A 1 219 ? 13.719 23.75 9.656 1 96.25 219 VAL A CA 1
ATOM 1596 C C . VAL A 1 219 ? 13.062 24.734 8.688 1 96.25 219 VAL A C 1
ATOM 1598 O O . VAL A 1 219 ? 11.961 24.5 8.203 1 96.25 219 VAL A O 1
ATOM 1601 N N . ASP A 1 220 ? 13.766 25.812 8.414 1 93.69 220 ASP A N 1
ATOM 1602 C CA . ASP A 1 220 ? 13.266 26.797 7.457 1 93.69 220 ASP A CA 1
ATOM 1603 C C . ASP A 1 220 ? 13.164 26.188 6.059 1 93.69 220 ASP A C 1
ATOM 1605 O O . ASP A 1 220 ? 12.195 26.438 5.336 1 93.69 220 ASP A O 1
ATOM 1609 N N . VAL A 1 221 ? 14.148 25.391 5.684 1 94.5 221 VAL A N 1
ATOM 1610 C CA . VAL A 1 221 ? 14.148 24.719 4.387 1 94.5 221 VAL A CA 1
ATOM 1611 C C . VAL A 1 221 ? 13 23.719 4.32 1 94.5 221 VAL A C 1
ATOM 1613 O O . VAL A 1 221 ? 12.297 23.625 3.311 1 94.5 221 VAL A O 1
ATOM 1616 N N . LEU A 1 222 ? 12.805 22.984 5.375 1 95.44 222 LEU A N 1
ATOM 1617 C CA . LEU A 1 222 ? 11.695 22.031 5.457 1 95.44 222 LEU A CA 1
ATOM 1618 C C . LEU A 1 222 ? 10.359 22.75 5.27 1 95.44 222 LEU A C 1
ATOM 1620 O O . LEU A 1 222 ? 9.508 22.281 4.5 1 95.44 222 LEU A O 1
ATOM 1624 N N . TRP A 1 223 ? 10.188 23.859 5.91 1 94.31 223 TRP A N 1
ATOM 1625 C CA . TRP A 1 223 ? 8.938 24.609 5.801 1 94.31 223 TRP A CA 1
ATOM 1626 C C . TRP A 1 223 ? 8.719 25.094 4.371 1 94.31 223 TRP A C 1
ATOM 1628 O O . TRP A 1 223 ? 7.602 25.016 3.852 1 94.31 223 TRP A O 1
ATOM 1638 N N . ARG A 1 224 ? 9.734 25.578 3.779 1 91.88 224 ARG A N 1
ATOM 1639 C CA . ARG A 1 224 ? 9.625 26.031 2.393 1 91.88 224 ARG A CA 1
ATOM 1640 C C . ARG A 1 224 ? 9.188 24.875 1.487 1 91.88 224 ARG A C 1
ATOM 1642 O O . ARG A 1 224 ? 8.383 25.078 0.571 1 91.88 224 ARG A O 1
ATOM 1649 N N . GLU A 1 225 ? 9.742 23.719 1.748 1 92.38 225 GLU A N 1
ATOM 1650 C CA . GLU A 1 225 ? 9.344 22.547 0.956 1 92.38 225 GLU A CA 1
ATOM 1651 C C . GLU A 1 225 ? 7.875 22.203 1.178 1 92.38 225 GLU A C 1
ATOM 1653 O O . GLU A 1 225 ? 7.156 21.891 0.229 1 92.38 225 GLU A O 1
ATOM 1658 N N . ILE A 1 226 ? 7.461 22.25 2.404 1 92.56 226 ILE A N 1
ATOM 1659 C CA . ILE A 1 226 ? 6.062 21.984 2.729 1 92.56 226 ILE A CA 1
ATOM 1660 C C . ILE A 1 226 ? 5.172 23 2.014 1 92.56 226 ILE A C 1
ATOM 1662 O O . ILE A 1 226 ? 4.113 22.641 1.489 1 92.56 226 ILE A O 1
ATOM 1666 N N . GLN A 1 227 ? 5.598 24.234 1.946 1 90.44 227 GLN A N 1
ATOM 1667 C CA . GLN A 1 227 ? 4.844 25.281 1.261 1 90.44 227 GLN A CA 1
ATOM 1668 C C . GLN A 1 227 ? 4.703 24.969 -0.227 1 90.44 227 GLN A C 1
ATOM 1670 O O . GLN A 1 227 ? 3.674 25.281 -0.833 1 90.44 227 GLN A O 1
ATOM 1675 N N . LYS A 1 228 ? 5.734 24.469 -0.74 1 88 228 LYS A N 1
ATOM 1676 C CA . LYS A 1 228 ? 5.652 24.078 -2.146 1 88 228 LYS A CA 1
ATOM 1677 C C . LYS A 1 228 ? 4.566 23.031 -2.369 1 88 228 LYS A C 1
ATOM 1679 O O . LYS A 1 228 ? 3.834 23.094 -3.357 1 88 228 LYS A O 1
ATOM 1684 N N . TYR A 1 229 ? 4.57 22.078 -1.463 1 86.19 229 TYR A N 1
ATOM 1685 C CA . TYR A 1 229 ? 3.525 21.062 -1.553 1 86.19 229 TYR A CA 1
ATOM 1686 C C . TYR A 1 229 ? 2.143 21.688 -1.411 1 86.19 229 TYR A C 1
ATOM 1688 O O . TYR A 1 229 ? 1.209 21.312 -2.127 1 86.19 229 TYR A O 1
ATOM 1696 N N . TYR A 1 230 ? 2.012 22.609 -0.536 1 87.5 230 TYR A N 1
ATOM 1697 C CA . TYR A 1 230 ? 0.748 23.297 -0.327 1 87.5 230 TYR A CA 1
ATOM 1698 C C . TYR A 1 230 ? 0.307 24.016 -1.595 1 87.5 230 TYR A C 1
ATOM 1700 O O . TYR A 1 230 ? -0.852 23.922 -2.004 1 87.5 230 TYR A O 1
ATOM 1708 N N . LYS A 1 231 ? 1.209 24.719 -2.158 1 84.12 231 LYS A N 1
ATOM 1709 C CA . LYS A 1 231 ? 0.906 25.469 -3.371 1 84.12 231 LYS A CA 1
ATOM 1710 C C . LYS A 1 231 ? 0.51 24.547 -4.512 1 84.12 231 LYS A C 1
ATOM 1712 O O . LYS A 1 231 ? -0.438 24.828 -5.25 1 84.12 231 LYS A O 1
ATOM 1717 N N . ALA A 1 232 ? 1.193 23.5 -4.621 1 78.75 232 ALA A N 1
ATOM 1718 C CA . ALA A 1 232 ? 0.886 22.516 -5.66 1 78.75 232 ALA A CA 1
ATOM 1719 C C . ALA A 1 232 ? -0.492 21.891 -5.441 1 78.75 232 ALA A C 1
ATOM 1721 O O . ALA A 1 232 ? -1.215 21.625 -6.402 1 78.75 232 ALA A O 1
ATOM 1722 N N . ALA A 1 233 ? -0.755 21.656 -4.242 1 75.38 233 ALA A N 1
ATOM 1723 C CA . ALA A 1 233 ? -2.027 21.047 -3.871 1 75.38 233 ALA A CA 1
ATOM 1724 C C . ALA A 1 233 ? -3.195 21.984 -4.176 1 75.38 233 ALA A C 1
ATOM 1726 O O . ALA A 1 233 ? -4.305 21.516 -4.461 1 75.38 233 ALA A O 1
ATOM 1727 N N . GLN A 1 234 ? -3.027 23.234 -4.086 1 73.44 234 GLN A N 1
ATOM 1728 C CA . GLN A 1 234 ? -4.066 24.219 -4.355 1 73.44 234 GLN A CA 1
ATOM 1729 C C . GLN A 1 234 ? -4.426 24.25 -5.84 1 73.44 234 GLN A C 1
ATOM 1731 O O . GLN A 1 234 ? -5.562 24.562 -6.203 1 73.44 234 GLN A O 1
ATOM 1736 N N . SER A 1 235 ? -3.65 24.062 -6.738 1 66.62 235 SER A N 1
ATOM 1737 C CA . SER A 1 235 ? -3.924 24.141 -8.164 1 66.62 235 SER A CA 1
ATOM 1738 C C . SER A 1 235 ? -4.719 22.938 -8.648 1 66.62 235 SER A C 1
ATOM 1740 O O . SER A 1 235 ? -5.645 23.062 -9.445 1 66.62 235 SER A O 1
ATOM 1742 N N . CYS A 1 236 ? -4.539 21.719 -8.422 1 60.16 236 CYS A N 1
ATOM 1743 C CA . CYS A 1 236 ? -5.359 20.641 -8.969 1 60.16 236 CYS A CA 1
ATOM 1744 C C . CYS A 1 236 ? -5.23 19.375 -8.133 1 60.16 236 CYS A C 1
ATOM 1746 O O . CYS A 1 236 ? -6.113 18.516 -8.156 1 60.16 236 CYS A O 1
ATOM 1748 N N . GLY A 1 237 ? -4.391 19.25 -7.246 1 61.59 237 GLY A N 1
ATOM 1749 C CA . GLY A 1 237 ? -4.016 17.922 -6.801 1 61.59 237 GLY A CA 1
ATOM 1750 C C . GLY A 1 237 ? -4.66 17.516 -5.488 1 61.59 237 GLY A C 1
ATOM 1751 O O . GLY A 1 237 ? -4.992 16.359 -5.281 1 61.59 237 GLY A O 1
ATOM 1752 N N . LEU A 1 238 ? -5.051 18.516 -4.684 1 74.75 238 LEU A N 1
ATOM 1753 C CA . LEU A 1 238 ? -5.496 18.172 -3.338 1 74.75 238 LEU A CA 1
ATOM 1754 C C . LEU A 1 238 ? -6.941 17.672 -3.354 1 74.75 238 LEU A C 1
ATOM 1756 O O . LEU A 1 238 ? -7.301 16.766 -2.598 1 74.75 238 LEU A O 1
ATOM 1760 N N . ASP A 1 239 ? -7.672 18.25 -4.301 1 78.25 239 ASP A N 1
ATOM 1761 C CA . ASP A 1 239 ? -9.086 17.891 -4.332 1 78.25 239 ASP A CA 1
ATOM 1762 C C . ASP A 1 239 ? -9.266 16.422 -4.715 1 78.25 239 ASP A C 1
ATOM 1764 O O . ASP A 1 239 ? -10.062 15.711 -4.105 1 78.25 239 ASP A O 1
ATOM 1768 N N . GLU A 1 240 ? -8.531 16.031 -5.684 1 82.75 240 GLU A N 1
ATOM 1769 C CA . GLU A 1 240 ? -8.633 14.641 -6.105 1 82.75 240 GLU A CA 1
ATOM 1770 C C . GLU A 1 240 ? -8.141 13.695 -5.02 1 82.75 240 GLU A C 1
ATOM 1772 O O . GLU A 1 240 ? -8.766 12.664 -4.754 1 82.75 240 GLU A O 1
ATOM 1777 N N . LYS A 1 241 ? -7.027 14.094 -4.438 1 84.06 241 LYS A N 1
ATOM 1778 C CA . LYS A 1 241 ? -6.504 13.281 -3.342 1 84.06 241 LYS A CA 1
ATOM 1779 C C . LYS A 1 241 ? -7.508 13.195 -2.195 1 84.06 241 LYS A C 1
ATOM 1781 O O . LYS A 1 241 ? -7.754 12.109 -1.658 1 84.06 241 LYS A O 1
ATOM 1786 N N . ARG A 1 242 ? -8.07 14.297 -1.876 1 86.25 242 ARG A N 1
ATOM 1787 C CA . ARG A 1 242 ? -9 14.336 -0.754 1 86.25 242 ARG A CA 1
ATOM 1788 C C . ARG A 1 242 ? -10.289 13.586 -1.09 1 86.25 242 ARG A C 1
ATOM 1790 O O . ARG A 1 242 ? -10.922 13 -0.209 1 86.25 242 ARG A O 1
ATOM 1797 N N . LYS A 1 243 ? -10.688 13.711 -2.326 1 86.44 243 LYS A N 1
ATOM 1798 C CA . LYS A 1 243 ? -11.836 12.914 -2.766 1 86.44 243 LYS A CA 1
ATOM 1799 C C . LYS A 1 243 ? -11.586 11.43 -2.549 1 86.44 243 LYS A C 1
ATOM 1801 O O . LYS A 1 243 ? -12.438 10.727 -1.99 1 86.44 243 LYS A O 1
ATOM 1806 N N . ILE A 1 244 ? -10.43 10.977 -2.934 1 86.31 244 ILE A N 1
ATOM 1807 C CA . ILE A 1 244 ? -10.055 9.578 -2.775 1 86.31 244 ILE A CA 1
ATOM 1808 C C . ILE A 1 244 ? -10.016 9.219 -1.293 1 86.31 244 ILE A C 1
ATOM 1810 O O . ILE A 1 244 ? -10.508 8.164 -0.892 1 86.31 244 ILE A O 1
ATOM 1814 N N . GLN A 1 245 ? -9.477 10.109 -0.558 1 87.12 245 GLN A N 1
ATOM 1815 C CA . GLN A 1 245 ? -9.398 9.891 0.883 1 87.12 245 GLN A CA 1
ATOM 1816 C C . GLN A 1 245 ? -10.797 9.812 1.499 1 87.12 245 GLN A C 1
ATOM 1818 O O . GLN A 1 245 ? -11.047 8.977 2.371 1 87.12 245 GLN A O 1
ATOM 1823 N N . ARG A 1 246 ? -11.664 10.664 1.087 1 88.38 246 ARG A N 1
ATOM 1824 C CA . ARG A 1 246 ? -13.031 10.633 1.608 1 88.38 246 ARG A CA 1
ATOM 1825 C C . ARG A 1 246 ? -13.703 9.305 1.305 1 88.38 246 ARG A C 1
ATOM 1827 O O . ARG A 1 246 ? -14.406 8.75 2.152 1 88.38 246 ARG A O 1
ATOM 1834 N N . HIS A 1 247 ? -13.5 8.812 0.13 1 86.25 247 HIS A N 1
ATOM 1835 C CA . HIS A 1 247 ? -14.062 7.516 -0.234 1 86.25 247 HIS A CA 1
ATOM 1836 C C . HIS A 1 247 ? -13.469 6.398 0.612 1 86.25 247 HIS A C 1
ATOM 1838 O O . HIS A 1 247 ? -14.18 5.496 1.055 1 86.25 247 HIS A O 1
ATOM 1844 N N . TYR A 1 248 ? -12.219 6.496 0.798 1 85.19 248 TYR A N 1
ATOM 1845 C CA . TYR A 1 248 ? -11.547 5.508 1.638 1 85.19 248 TYR A CA 1
ATOM 1846 C C . TYR A 1 248 ? -12.18 5.453 3.023 1 85.19 248 TYR A C 1
ATOM 1848 O O . TYR A 1 248 ? -12.547 4.379 3.502 1 85.19 248 TYR A O 1
ATOM 1856 N N . TRP A 1 249 ? -12.312 6.539 3.605 1 85.69 249 TRP A N 1
ATOM 1857 C CA . TRP A 1 249 ? -12.82 6.602 4.973 1 85.69 249 TRP A CA 1
ATOM 1858 C C . TRP A 1 249 ? -14.297 6.23 5.02 1 85.69 249 TRP A C 1
ATOM 1860 O O . TRP A 1 249 ? -14.758 5.598 5.977 1 85.69 249 TRP A O 1
ATOM 1870 N N . MET A 1 250 ? -15.047 6.66 4.082 1 87.56 250 MET A N 1
ATOM 1871 C CA . MET A 1 250 ? -16.453 6.27 4.047 1 87.56 250 MET A CA 1
ATOM 1872 C C . MET A 1 250 ? -16.594 4.754 4.051 1 87.56 250 MET A C 1
ATOM 1874 O O . MET A 1 250 ? -17.391 4.203 4.824 1 87.56 250 MET A O 1
ATOM 1878 N N . TRP A 1 251 ? -15.812 4.121 3.215 1 84.44 251 TRP A N 1
ATOM 1879 C CA . TRP A 1 251 ? -15.906 2.668 3.107 1 84.44 251 TRP A CA 1
ATOM 1880 C C . TRP A 1 251 ? -15.414 1.996 4.387 1 84.44 251 TRP A C 1
ATOM 1882 O O . TRP A 1 251 ? -15.961 0.973 4.805 1 84.44 251 TRP A O 1
ATOM 1892 N N . LYS A 1 252 ? -14.422 2.51 4.895 1 83.12 252 LYS A N 1
ATOM 1893 C CA . LYS A 1 252 ? -13.93 1.982 6.164 1 83.12 252 LYS A CA 1
ATOM 1894 C C . LYS A 1 252 ? -15 2.074 7.25 1 83.12 252 LYS A C 1
ATOM 1896 O O . LYS A 1 252 ? -15.219 1.113 7.988 1 83.12 252 LYS A O 1
ATOM 1901 N N . TYR A 1 253 ? -15.633 3.191 7.289 1 83.06 253 TYR A N 1
ATOM 1902 C CA . TYR A 1 253 ? -16.688 3.381 8.273 1 83.06 253 TYR A CA 1
ATOM 1903 C C . TYR A 1 253 ? -17.875 2.465 7.98 1 83.06 253 TYR A C 1
ATOM 1905 O O . TYR A 1 253 ? -18.5 1.926 8.906 1 83.06 253 TYR A O 1
ATOM 1913 N N . LEU A 1 254 ? -18.172 2.363 6.801 1 84.06 254 LEU A N 1
ATOM 1914 C CA . LEU A 1 254 ? -19.297 1.505 6.414 1 84.06 254 LEU A CA 1
ATOM 1915 C C . LEU A 1 254 ? -19.031 0.056 6.809 1 84.06 254 LEU A C 1
ATOM 1917 O O . LEU A 1 254 ? -19.922 -0.624 7.324 1 84.06 254 LEU A O 1
ATOM 1921 N N . LYS A 1 255 ? -17.828 -0.378 6.547 1 81.75 255 LYS A N 1
ATOM 1922 C CA . LYS A 1 255 ? -17.422 -1.72 6.957 1 81.75 255 LYS A CA 1
ATOM 1923 C C . LYS A 1 255 ? -17.594 -1.907 8.461 1 81.75 255 LYS A C 1
ATOM 1925 O O . LYS A 1 255 ? -18.141 -2.916 8.914 1 81.75 255 LYS A O 1
ATOM 1930 N N . GLN A 1 256 ? -17.125 -0.948 9.133 1 79.19 256 GLN A N 1
ATOM 1931 C CA . GLN A 1 256 ? -17.219 -1.015 10.586 1 79.19 256 GLN A CA 1
ATOM 1932 C C . GLN A 1 256 ? -18.672 -1.052 11.047 1 79.19 256 GLN A C 1
ATOM 1934 O O . GLN A 1 256 ? -19.031 -1.832 11.93 1 79.19 256 GLN A O 1
ATOM 1939 N N . THR A 1 257 ? -19.438 -0.22 10.469 1 79.06 257 THR A N 1
ATOM 1940 C CA . THR A 1 257 ? -20.859 -0.157 10.812 1 79.06 257 THR A CA 1
ATOM 1941 C C . THR A 1 257 ? -21.531 -1.489 10.523 1 79.06 257 THR A C 1
ATOM 1943 O O . THR A 1 257 ? -22.312 -1.984 11.344 1 79.06 257 THR A O 1
ATOM 1946 N N . MET A 1 258 ? -21.25 -1.99 9.43 1 79.44 258 MET A N 1
ATOM 1947 C CA . MET A 1 258 ? -21.828 -3.275 9.047 1 79.44 258 MET A CA 1
ATOM 1948 C C . MET A 1 258 ? -21.406 -4.375 10.008 1 79.44 258 MET A C 1
ATOM 1950 O O . MET A 1 258 ? -22.234 -5.16 10.469 1 79.44 258 MET A O 1
ATOM 1954 N N . MET A 1 259 ? -20.188 -4.387 10.297 1 77.56 259 MET A N 1
ATOM 1955 C CA . MET A 1 259 ? -19.672 -5.41 11.195 1 77.56 259 MET A CA 1
ATOM 1956 C C . MET A 1 259 ? -20.266 -5.266 12.586 1 77.56 259 MET A C 1
ATOM 1958 O O . MET A 1 259 ? -20.594 -6.262 13.234 1 77.56 259 MET A O 1
ATOM 1962 N N . ASP A 1 260 ? -20.391 -4.059 13.008 1 76.5 260 ASP A N 1
ATOM 1963 C CA . ASP A 1 260 ? -21.016 -3.799 14.305 1 76.5 260 ASP A CA 1
ATOM 1964 C C . ASP A 1 260 ? -22.469 -4.258 14.32 1 76.5 260 ASP A C 1
ATOM 1966 O O . ASP A 1 260 ? -22.922 -4.84 15.305 1 76.5 260 ASP A O 1
ATOM 1970 N N . ALA A 1 261 ? -23.156 -3.992 13.297 1 75 261 ALA A N 1
ATOM 1971 C CA . ALA A 1 261 ? -24.562 -4.395 13.188 1 75 261 ALA A CA 1
ATOM 1972 C C . ALA A 1 261 ? -24.688 -5.914 13.211 1 75 261 ALA A C 1
ATOM 1974 O O . ALA A 1 261 ? -25.609 -6.453 13.852 1 75 261 ALA A O 1
ATOM 1975 N N . LEU A 1 262 ? -23.828 -6.559 12.594 1 75.81 262 LEU A N 1
ATOM 1976 C CA . LEU A 1 262 ? -23.859 -8.016 12.539 1 75.81 262 LEU A CA 1
ATOM 1977 C C . LEU A 1 262 ? -23.5 -8.625 13.891 1 75.81 262 LEU A C 1
ATOM 1979 O O . LEU A 1 262 ? -24.109 -9.617 14.312 1 75.81 262 LEU A O 1
ATOM 1983 N N . LYS A 1 263 ? -22.625 -7.992 14.555 1 76.38 263 LYS A N 1
ATOM 1984 C CA . LYS A 1 263 ? -22.172 -8.484 15.852 1 76.38 263 LYS A CA 1
ATOM 1985 C C . LYS A 1 263 ? -23.234 -8.242 16.938 1 76.38 263 LYS A C 1
ATOM 1987 O O . LYS A 1 263 ? -23.344 -9.016 17.875 1 76.38 263 LYS A O 1
ATOM 1992 N N . ASN A 1 264 ? -23.875 -7.211 16.766 1 77 264 ASN A N 1
ATOM 1993 C CA . ASN A 1 264 ? -24.812 -6.797 17.797 1 77 264 ASN A CA 1
ATOM 1994 C C . ASN A 1 264 ? -26.172 -7.441 17.609 1 77 264 ASN A C 1
ATOM 1996 O O . ASN A 1 264 ? -27.016 -7.422 18.516 1 77 264 ASN A O 1
ATOM 2000 N N . ASP A 1 265 ? -26.438 -7.926 16.469 1 74.69 265 ASP A N 1
ATOM 2001 C CA . ASP A 1 265 ? -27.703 -8.641 16.25 1 74.69 265 ASP A CA 1
ATOM 2002 C C . ASP A 1 265 ? -27.578 -10.109 16.641 1 74.69 265 ASP A C 1
ATOM 2004 O O . ASP A 1 265 ? -26.859 -10.875 15.977 1 74.69 265 ASP A O 1
ATOM 2008 N N . PRO A 1 266 ? -28.219 -10.43 17.719 1 75.31 266 PRO A N 1
ATOM 2009 C CA . PRO A 1 266 ? -28.109 -11.805 18.219 1 75.31 266 PRO A CA 1
ATOM 2010 C C . PRO A 1 266 ? -28.469 -12.844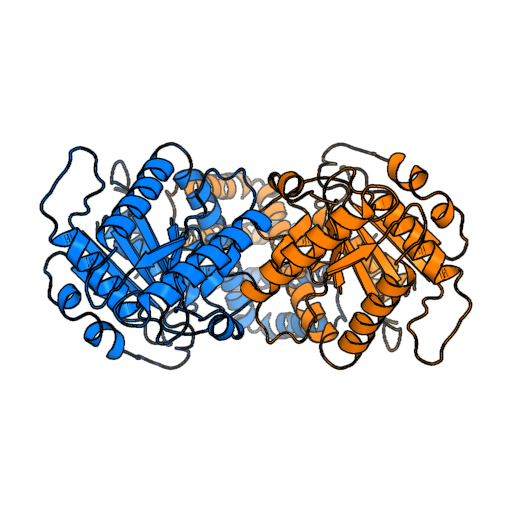 17.156 1 75.31 266 PRO A C 1
ATOM 2012 O O . PRO A 1 266 ? -27.953 -13.969 17.188 1 75.31 266 PRO A O 1
ATOM 2015 N N . ASN A 1 267 ? -29.422 -12.461 16.281 1 73 267 ASN A N 1
ATOM 2016 C CA . ASN A 1 267 ? -29.875 -13.406 15.258 1 73 267 ASN A CA 1
ATOM 2017 C C . ASN A 1 267 ? -28.828 -13.602 14.172 1 73 267 ASN A C 1
ATOM 2019 O O . ASN A 1 267 ? -28.859 -14.594 13.438 1 73 267 ASN A O 1
ATOM 2023 N N . LEU A 1 268 ? -27.969 -12.656 14.109 1 77.88 268 LEU A N 1
ATOM 2024 C CA . LEU A 1 268 ? -27.031 -12.68 12.984 1 77.88 268 LEU A CA 1
ATOM 2025 C C . LEU A 1 268 ? -25.609 -12.992 13.469 1 77.88 268 LEU A C 1
ATOM 2027 O O . LEU A 1 268 ? -24.766 -13.398 12.672 1 77.88 268 LEU A O 1
ATOM 2031 N N . LYS A 1 269 ? -25.453 -12.789 14.703 1 78.81 269 LYS A N 1
ATOM 2032 C CA . LYS A 1 269 ? -24.109 -12.867 15.273 1 78.81 269 LYS A CA 1
ATOM 2033 C C . LYS A 1 269 ? -23.5 -14.242 15.031 1 78.81 269 LYS A C 1
ATOM 2035 O O . LYS A 1 269 ? -22.359 -14.352 14.555 1 78.81 269 LYS A O 1
ATOM 2040 N N . ASP A 1 270 ? -24.297 -15.242 15.328 1 81.62 270 ASP A N 1
ATOM 2041 C CA . ASP A 1 270 ? -23.781 -16.594 15.203 1 81.62 270 ASP A CA 1
ATOM 2042 C C . ASP A 1 270 ? -23.484 -16.938 13.75 1 81.62 270 ASP A C 1
ATOM 2044 O O . ASP A 1 270 ? -22.438 -17.531 13.453 1 81.62 270 ASP A O 1
ATOM 2048 N N . HIS A 1 271 ? -24.406 -16.5 12.953 1 83.94 271 HIS A N 1
ATOM 2049 C CA . HIS A 1 271 ? -24.234 -16.812 11.539 1 83.94 271 HIS A CA 1
ATOM 2050 C C . HIS A 1 271 ? -23.016 -16.094 10.961 1 83.94 271 HIS A C 1
ATOM 2052 O O . HIS A 1 271 ? -22.188 -16.703 10.281 1 83.94 271 HIS A O 1
ATOM 2058 N N . SER A 1 272 ? -22.891 -14.875 11.25 1 84.94 272 SER A N 1
ATOM 2059 C CA . SER A 1 272 ? -21.781 -14.086 10.727 1 84.94 272 SER A CA 1
ATOM 2060 C C . SER A 1 272 ? -20.438 -14.602 11.25 1 84.94 272 SER A C 1
ATOM 2062 O O . SER A 1 272 ? -19.453 -14.656 10.516 1 84.94 272 SER A O 1
ATOM 2064 N N . GLN A 1 273 ? -20.438 -15 12.453 1 86.25 273 GLN A N 1
ATOM 2065 C CA . GLN A 1 273 ? -19.219 -15.539 13.031 1 86.25 273 GLN A CA 1
ATOM 2066 C C . GLN A 1 273 ? -18.828 -16.859 12.367 1 86.25 273 GLN A C 1
ATOM 2068 O O . GLN A 1 273 ? -17.641 -17.109 12.133 1 86.25 273 GLN A O 1
ATOM 2073 N N . SER A 1 274 ? -19.875 -17.547 12.125 1 90.5 274 SER A N 1
ATOM 2074 C CA . SER A 1 274 ? -19.625 -18.812 11.438 1 90.5 274 SER A CA 1
ATOM 2075 C C . SER A 1 274 ? -19.062 -18.594 10.047 1 90.5 274 SER A C 1
ATOM 2077 O O . SER A 1 274 ? -18.125 -19.281 9.633 1 90.5 274 SER A O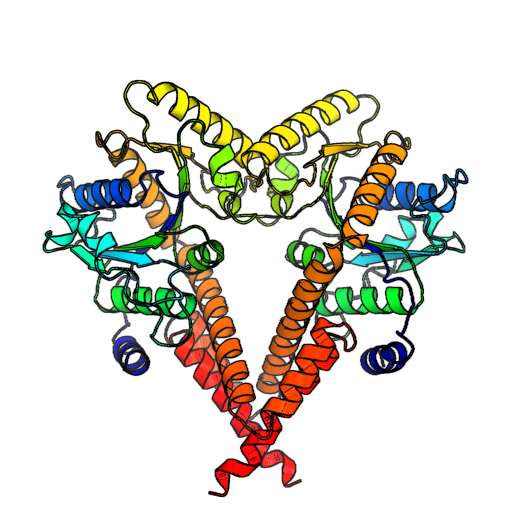 1
ATOM 2079 N N . VAL A 1 275 ? -19.578 -17.656 9.352 1 90.62 275 VAL A N 1
ATOM 2080 C CA . VAL A 1 275 ? -19.125 -17.344 8.008 1 90.62 275 VAL A CA 1
ATOM 2081 C C . VAL A 1 275 ? -17.672 -16.875 8.055 1 90.62 275 VAL A C 1
ATOM 2083 O O . VAL A 1 275 ? -16.844 -17.312 7.25 1 90.62 275 VAL A O 1
ATOM 2086 N N . ILE A 1 276 ? -17.328 -16.078 9.031 1 88.94 276 ILE A N 1
ATOM 2087 C CA . ILE A 1 276 ? -15.984 -15.547 9.164 1 88.94 276 ILE A CA 1
ATOM 2088 C C . ILE A 1 276 ? -15.016 -16.672 9.523 1 88.94 276 ILE A C 1
ATOM 2090 O O . ILE A 1 276 ? -13.891 -16.719 9.016 1 88.94 276 ILE A O 1
ATOM 2094 N N . ARG A 1 277 ? -15.469 -17.516 10.352 1 90.25 277 ARG A N 1
ATOM 2095 C CA . ARG A 1 277 ? -14.648 -18.672 10.695 1 90.25 277 ARG A CA 1
ATOM 2096 C C . ARG A 1 277 ? -14.352 -19.516 9.469 1 90.25 277 ARG A C 1
ATOM 2098 O O . ARG A 1 277 ? -13.203 -19.922 9.242 1 90.25 277 ARG A O 1
ATOM 2105 N N . LYS A 1 278 ? -15.352 -19.766 8.758 1 91.38 278 LYS A N 1
ATOM 2106 C CA . LYS A 1 278 ? -15.195 -20.547 7.531 1 91.38 278 LYS A CA 1
ATOM 2107 C C . LYS A 1 278 ? -14.273 -19.828 6.543 1 91.38 278 LYS A C 1
ATOM 2109 O O . LYS A 1 278 ? -13.492 -20.469 5.84 1 91.38 278 LYS A O 1
ATOM 2114 N N . LEU A 1 279 ? -14.383 -18.531 6.48 1 91.06 279 LEU A N 1
ATOM 2115 C CA . LEU A 1 279 ? -13.516 -17.719 5.621 1 91.06 279 LEU A CA 1
ATOM 2116 C C . LEU A 1 279 ? -12.055 -17.859 6.051 1 91.06 279 LEU A C 1
ATOM 2118 O O . LEU A 1 279 ? -11.172 -18.047 5.215 1 91.06 279 LEU A O 1
ATOM 2122 N N . ASN A 1 280 ? -11.859 -17.828 7.367 1 88.38 280 ASN A N 1
ATOM 2123 C CA . ASN A 1 280 ? -10.516 -17.938 7.922 1 88.38 280 ASN A CA 1
ATOM 2124 C C . ASN A 1 280 ? -9.867 -19.281 7.574 1 88.38 280 ASN A C 1
ATOM 2126 O O . ASN A 1 280 ? -8.664 -19.344 7.336 1 88.38 280 ASN A O 1
ATOM 2130 N N . LEU A 1 281 ? -10.672 -20.25 7.484 1 86.12 281 LEU A N 1
ATOM 2131 C CA . LEU A 1 281 ? -10.188 -21.609 7.25 1 86.12 281 LEU A CA 1
ATOM 2132 C C . LEU A 1 281 ? -10.172 -21.922 5.758 1 86.12 281 LEU A C 1
ATOM 2134 O O . LEU A 1 281 ? -9.727 -23 5.355 1 86.12 281 LEU A O 1
ATOM 2138 N N . GLY A 1 282 ? -10.695 -21.047 5.008 1 84.38 282 GLY A N 1
ATOM 2139 C CA . GLY A 1 282 ? -10.742 -21.266 3.572 1 84.38 282 GLY A CA 1
ATOM 2140 C C . GLY A 1 282 ? -11.836 -22.234 3.152 1 84.38 282 GLY A C 1
ATOM 2141 O O . GLY A 1 282 ? -11.766 -22.828 2.076 1 84.38 282 GLY A O 1
ATOM 2142 N N . GLU A 1 283 ? -12.812 -22.359 3.947 1 86.75 283 GLU A N 1
ATOM 2143 C CA . GLU A 1 283 ? -13.906 -23.297 3.705 1 86.75 283 GLU A CA 1
ATOM 2144 C C . GLU A 1 283 ? -15.023 -22.641 2.898 1 86.75 283 GLU A C 1
ATOM 2146 O O . GLU A 1 283 ? -15.93 -23.328 2.416 1 86.75 283 GLU A O 1
ATOM 2151 N N . ILE A 1 284 ? -14.961 -21.391 2.799 1 87.19 284 ILE A N 1
ATOM 2152 C CA . ILE A 1 284 ? -15.891 -20.625 1.979 1 87.19 284 ILE A CA 1
ATOM 2153 C C . ILE A 1 284 ? -15.125 -19.609 1.131 1 87.19 284 ILE A C 1
ATOM 2155 O O . ILE A 1 284 ? -14.125 -19.047 1.58 1 87.19 284 ILE A O 1
ATOM 2159 N N . SER A 1 285 ? -15.531 -19.453 -0.092 1 84.88 285 SER A N 1
ATOM 2160 C CA . SER A 1 285 ? -14.883 -18.453 -0.94 1 84.88 285 SER A CA 1
ATOM 2161 C C . SER A 1 285 ? -15.211 -17.031 -0.482 1 84.88 285 SER A C 1
ATOM 2163 O O . SER A 1 285 ? -16.266 -16.797 0.098 1 84.88 285 SER A O 1
ATOM 2165 N N . PRO A 1 286 ? -14.328 -16.141 -0.754 1 87.62 286 PRO A N 1
ATOM 2166 C CA . PRO A 1 286 ? -14.594 -14.75 -0.385 1 87.62 286 PRO A CA 1
ATOM 2167 C C . PRO A 1 286 ? -15.891 -14.219 -0.98 1 87.62 286 PRO A C 1
ATOM 2169 O O . PRO A 1 286 ? -16.641 -13.5 -0.305 1 87.62 286 PRO A O 1
ATOM 2172 N N . ARG A 1 287 ? -16.125 -14.531 -2.205 1 84.06 287 ARG A N 1
ATOM 2173 C CA . ARG A 1 287 ? -17.344 -14.07 -2.852 1 84.06 287 ARG A CA 1
ATOM 2174 C C . ARG A 1 287 ? -18.578 -14.617 -2.137 1 84.06 287 ARG A C 1
ATOM 2176 O O . ARG A 1 287 ? -19.531 -13.875 -1.876 1 84.06 287 ARG A O 1
ATOM 2183 N N . ALA A 1 288 ? -18.578 -15.914 -1.873 1 84.5 288 ALA A N 1
ATOM 2184 C CA . ALA A 1 288 ? -19.703 -16.531 -1.156 1 84.5 288 ALA A CA 1
ATOM 2185 C C . ALA A 1 288 ? -19.859 -15.93 0.236 1 84.5 288 ALA A C 1
ATOM 2187 O O . ALA A 1 288 ? -20.984 -15.688 0.688 1 84.5 288 ALA A O 1
ATOM 2188 N N . ALA A 1 289 ? -18.766 -15.766 0.896 1 88.56 289 ALA A N 1
ATOM 2189 C CA . ALA A 1 289 ? -18.797 -15.156 2.225 1 88.56 289 ALA A CA 1
ATOM 2190 C C . ALA A 1 289 ? -19.422 -13.773 2.178 1 88.56 289 ALA A C 1
ATOM 2192 O O . ALA A 1 289 ? -20.266 -13.43 3.02 1 88.56 289 ALA A O 1
ATOM 2193 N N . ALA A 1 290 ? -18.984 -13.016 1.204 1 87.69 290 ALA A N 1
ATOM 2194 C CA . ALA A 1 290 ? -19.531 -11.68 1.023 1 87.69 290 ALA A CA 1
ATOM 2195 C C . ALA A 1 290 ? -21.047 -11.734 0.847 1 87.69 290 ALA A C 1
ATOM 2197 O O . ALA A 1 290 ? -21.781 -10.953 1.455 1 87.69 290 ALA A O 1
ATOM 2198 N N . GLN A 1 291 ? -21.5 -12.648 0.079 1 84.12 291 GLN A N 1
ATOM 2199 C CA . GLN A 1 291 ? -22.922 -12.797 -0.191 1 84.12 291 GLN A CA 1
ATOM 2200 C C . GLN A 1 291 ? -23.688 -13.18 1.074 1 84.12 291 GLN A C 1
ATOM 2202 O O . GLN A 1 291 ? -24.75 -12.633 1.354 1 84.12 291 GLN A O 1
ATOM 2207 N N . GLU A 1 292 ? -23.125 -14.094 1.766 1 86.5 292 GLU A N 1
ATOM 2208 C CA . GLU A 1 292 ? -23.781 -14.547 2.996 1 86.5 292 GLU A CA 1
ATOM 2209 C C . GLU A 1 292 ? -23.875 -13.414 4.016 1 86.5 292 GLU A C 1
ATOM 2211 O O . GLU A 1 292 ? -24.906 -13.234 4.66 1 86.5 292 GLU A O 1
ATOM 2216 N N . ILE A 1 293 ? -22.828 -12.68 4.141 1 84.88 293 ILE A N 1
ATOM 2217 C CA . ILE A 1 293 ? -22.812 -11.57 5.086 1 84.88 293 ILE A CA 1
ATOM 2218 C C . ILE A 1 293 ? -23.812 -10.5 4.648 1 84.88 293 ILE A C 1
ATOM 2220 O O . ILE A 1 293 ? -24.562 -9.969 5.473 1 84.88 293 ILE A O 1
ATOM 2224 N N . TRP A 1 294 ? -23.75 -10.25 3.367 1 83.19 294 TRP A N 1
ATOM 2225 C CA . TRP A 1 294 ? -24.672 -9.258 2.824 1 83.19 294 TRP A CA 1
ATOM 2226 C C . TRP A 1 294 ? -26.125 -9.672 3.078 1 83.19 294 TRP A C 1
ATOM 2228 O O . TRP A 1 294 ? -26.922 -8.875 3.578 1 83.19 294 TRP A O 1
ATOM 2238 N N . MET A 1 295 ? -26.469 -10.883 2.826 1 79.88 295 MET A N 1
ATOM 2239 C CA . MET A 1 295 ? -27.828 -11.391 2.996 1 79.88 295 MET A CA 1
ATOM 2240 C C . MET A 1 295 ? -28.234 -11.367 4.465 1 79.88 295 MET A C 1
ATOM 2242 O O . MET A 1 295 ? -29.375 -11.039 4.789 1 79.88 295 MET A O 1
ATOM 2246 N N . SER A 1 296 ? -27.328 -11.727 5.242 1 78.75 296 SER A N 1
ATOM 2247 C CA . SER A 1 296 ? -27.594 -11.711 6.676 1 78.75 296 SER A CA 1
ATOM 2248 C C . SER A 1 296 ? -27.859 -10.289 7.172 1 78.75 296 SER A C 1
ATOM 2250 O O . SER A 1 296 ? -28.719 -10.07 8.031 1 78.75 296 SER A O 1
ATOM 2252 N N . SER A 1 297 ? -27.156 -9.391 6.641 1 76.38 297 SER A N 1
ATOM 2253 C CA . SER A 1 297 ? -27.281 -8 7.078 1 76.38 297 SER A CA 1
ATOM 2254 C C . SER A 1 297 ? -28.625 -7.402 6.648 1 76.38 297 SER A C 1
ATOM 2256 O O . SER A 1 297 ? -29.125 -6.465 7.277 1 76.38 297 SER A O 1
ATOM 2258 N N . GLN A 1 298 ? -29.141 -8.016 5.617 1 72.88 298 GLN A N 1
ATOM 2259 C CA . GLN A 1 298 ? -30.422 -7.543 5.109 1 72.88 298 GLN A CA 1
ATOM 2260 C C . GLN A 1 298 ? -31.578 -8.148 5.891 1 72.88 298 GLN A C 1
ATOM 2262 O O . GLN A 1 298 ? -32.656 -7.555 5.977 1 72.88 298 GLN A O 1
ATOM 2267 N N . ALA A 1 299 ? -31.578 -9.445 6.297 1 62.12 299 ALA A N 1
ATOM 2268 C CA . ALA A 1 299 ? -32.625 -10.18 6.992 1 62.12 299 ALA A CA 1
ATOM 2269 C C . ALA A 1 299 ? -32.875 -9.602 8.383 1 62.12 299 ALA A C 1
ATOM 2271 O O . ALA A 1 299 ? -34 -9.641 8.891 1 62.12 299 ALA A O 1
ATOM 2272 N N . GLY A 1 300 ? -31.953 -9.344 9.195 1 52.81 300 GLY A N 1
ATOM 2273 C CA . GLY A 1 300 ? -32.156 -8.852 10.547 1 52.81 300 GLY A CA 1
ATOM 2274 C C . GLY A 1 300 ? -33.094 -7.66 10.609 1 52.81 300 GLY A C 1
ATOM 2275 O O . GLY A 1 300 ? -33.656 -7.355 11.672 1 52.81 300 GLY A O 1
ATOM 2276 N N . ARG A 1 301 ? -33.406 -6.832 9.688 1 52 301 ARG A N 1
ATOM 2277 C CA . ARG A 1 301 ? -34.219 -5.613 9.789 1 52 301 ARG A CA 1
ATOM 2278 C C . ARG A 1 301 ? -3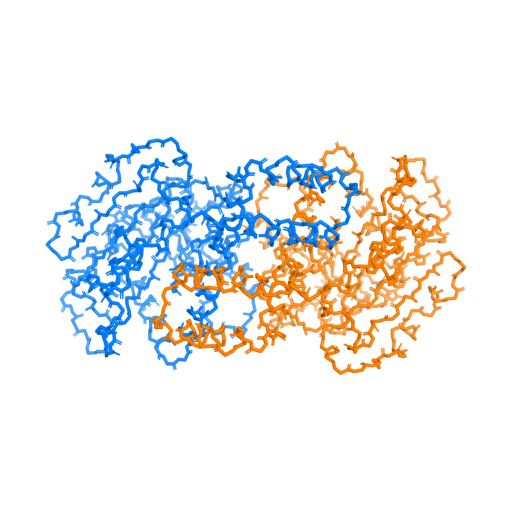5.688 -5.93 9.688 1 52 301 ARG A C 1
ATOM 2280 O O . ARG A 1 301 ? -36.531 -5.117 10.078 1 52 301 ARG A O 1
ATOM 2287 N N . CYS A 1 302 ? -36.094 -6.934 8.852 1 43.28 302 CYS A N 1
ATOM 2288 C CA . CYS A 1 302 ? -37.531 -7.012 8.75 1 43.28 302 CYS A CA 1
ATOM 2289 C C . CYS A 1 302 ? -38.156 -7.191 10.117 1 43.28 302 CYS A C 1
ATOM 2291 O O . CYS A 1 302 ? -39.344 -6.926 10.297 1 43.28 302 CYS A O 1
ATOM 2293 N N . THR A 1 303 ? -37.531 -7.469 11.016 1 38.47 303 THR A N 1
ATOM 2294 C CA . THR A 1 303 ? -38.219 -7.633 12.289 1 38.47 303 THR A CA 1
ATOM 2295 C C . THR A 1 303 ? -38.25 -6.316 13.062 1 38.47 303 THR A C 1
ATOM 2297 O O . THR A 1 303 ? -39.094 -6.137 13.961 1 38.47 303 THR A O 1
ATOM 2300 N N . TYR A 1 304 ? -37.438 -5.363 12.93 1 33.97 304 TYR A N 1
ATOM 2301 C CA . TYR A 1 304 ? -37.469 -4.238 13.852 1 33.97 304 TYR A CA 1
ATOM 2302 C C . TYR A 1 304 ? -38.531 -3.217 13.438 1 33.97 304 TYR A C 1
ATOM 2304 O O . TYR A 1 304 ? -38.75 -2.223 14.133 1 33.97 304 TYR A O 1
ATOM 2312 N N . THR A 1 305 ? -38.969 -3.016 12.227 1 32.06 305 THR A N 1
ATOM 2313 C CA . THR A 1 305 ? -40.062 -2.084 12.039 1 32.06 305 THR A CA 1
ATOM 2314 C C . THR A 1 305 ? -41.344 -2.602 12.719 1 32.06 305 THR A C 1
ATOM 2316 O O . THR A 1 305 ? -42.375 -1.93 12.711 1 32.06 305 THR A O 1
ATOM 2319 N N . LYS A 1 306 ? -41.531 -3.822 13.047 1 29.25 306 LYS A N 1
ATOM 2320 C CA . LYS A 1 306 ? -42.812 -4.059 13.703 1 29.25 306 LYS A CA 1
ATOM 2321 C C . LYS A 1 306 ? -42.812 -3.553 15.141 1 29.25 306 LYS A C 1
ATOM 2323 O O . LYS A 1 306 ? -43.812 -3.66 15.859 1 29.25 306 LYS A O 1
ATOM 2328 N N . ALA A 1 307 ? -41.656 -3.166 15.672 1 24.69 307 ALA A N 1
ATOM 2329 C CA . ALA A 1 307 ? -41.938 -2.662 17.016 1 24.69 307 ALA A CA 1
ATOM 2330 C C . ALA A 1 307 ? -42 -1.139 17.031 1 24.69 307 ALA A C 1
ATOM 2332 O O . ALA A 1 307 ? -41.219 -0.46 16.375 1 24.69 307 ALA A O 1
ATOM 2333 N N . MET B 1 1 ? -23.062 -19.766 -12.25 1 36 1 MET B N 1
ATOM 2334 C CA . MET B 1 1 ? -22.359 -21.016 -12.508 1 36 1 MET B CA 1
ATOM 2335 C C . MET B 1 1 ? -21.016 -21.047 -11.789 1 36 1 MET B C 1
ATOM 2337 O O . MET B 1 1 ? -20.688 -22.047 -11.125 1 36 1 MET B O 1
ATOM 2341 N N . ALA B 1 2 ? -20.297 -19.922 -11.969 1 40.06 2 ALA B N 1
ATOM 2342 C CA . ALA B 1 2 ? -18.984 -19.984 -11.312 1 40.06 2 ALA B CA 1
ATOM 2343 C C . ALA B 1 2 ? -19.141 -20.016 -9.789 1 40.06 2 ALA B C 1
ATOM 2345 O O . ALA B 1 2 ? -18.422 -20.75 -9.109 1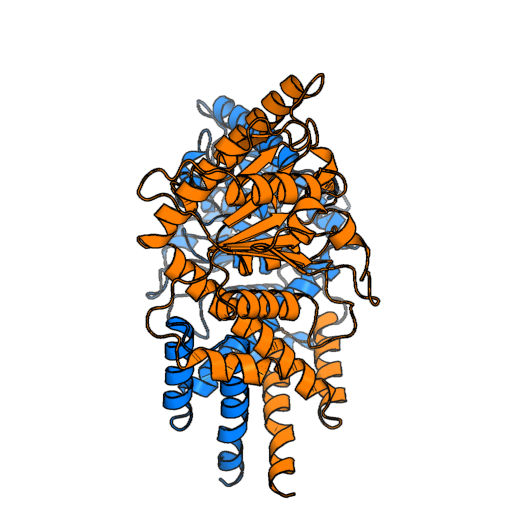 40.06 2 ALA B O 1
ATOM 2346 N N . SER B 1 3 ? -20.078 -19.266 -9.227 1 43.16 3 SER B N 1
ATOM 2347 C CA . SER B 1 3 ? -20.344 -19.281 -7.789 1 43.16 3 SER B CA 1
ATOM 2348 C C . SER B 1 3 ? -20.719 -20.672 -7.312 1 43.16 3 SER B C 1
ATOM 2350 O O . SER B 1 3 ? -20.312 -21.109 -6.234 1 43.16 3 SER B O 1
ATOM 2352 N N . GLU B 1 4 ? -21.609 -21.219 -8.07 1 42.72 4 GLU B N 1
ATOM 2353 C CA . GLU B 1 4 ? -22.078 -22.562 -7.754 1 42.72 4 GLU B CA 1
ATOM 2354 C C . GLU B 1 4 ? -20.953 -23.578 -7.84 1 42.72 4 GLU B C 1
ATOM 2356 O O . GLU B 1 4 ? -20.844 -24.484 -7 1 42.72 4 GLU B O 1
ATOM 2361 N N . LEU B 1 5 ? -20.203 -23.453 -8.875 1 41.66 5 LEU B N 1
ATOM 2362 C CA . LEU B 1 5 ? -19.109 -24.406 -9.031 1 41.66 5 LEU B CA 1
ATOM 2363 C C . LEU B 1 5 ? -18.094 -24.266 -7.902 1 41.66 5 LEU B C 1
ATOM 2365 O O . LEU B 1 5 ? -17.578 -25.266 -7.395 1 41.66 5 LEU B O 1
ATOM 2369 N N . LEU B 1 6 ? -17.844 -23.031 -7.5 1 47.25 6 LEU B N 1
ATOM 2370 C CA . LEU B 1 6 ? -16.938 -22.781 -6.383 1 47.25 6 LEU B CA 1
ATOM 2371 C C . LEU B 1 6 ? -17.516 -23.328 -5.082 1 47.25 6 LEU B C 1
ATOM 2373 O O . LEU B 1 6 ? -16.766 -23.844 -4.242 1 47.25 6 LEU B O 1
ATOM 2377 N N . GLU B 1 7 ? -18.828 -23.188 -4.867 1 46.22 7 GLU B N 1
ATOM 2378 C CA . GLU B 1 7 ? -19.516 -23.75 -3.711 1 46.22 7 GLU B CA 1
ATOM 2379 C C . GLU B 1 7 ? -19.391 -25.281 -3.689 1 46.22 7 GLU B C 1
ATOM 2381 O O . GLU B 1 7 ? -19.219 -25.875 -2.625 1 46.22 7 GLU B O 1
ATOM 2386 N N . ARG B 1 8 ? -19.641 -25.953 -4.758 1 42.38 8 ARG B N 1
ATOM 2387 C CA . ARG B 1 8 ? -19.609 -27.406 -4.844 1 42.38 8 ARG B CA 1
ATOM 2388 C C . ARG B 1 8 ? -18.188 -27.938 -4.668 1 42.38 8 ARG B C 1
ATOM 2390 O O . ARG B 1 8 ? -18 -29.047 -4.152 1 42.38 8 ARG B O 1
ATOM 2397 N N . SER B 1 9 ? -17.234 -27.25 -5.234 1 43 9 SER B N 1
ATOM 2398 C CA . SER B 1 9 ? -15.867 -27.734 -5.145 1 43 9 SER B CA 1
ATOM 2399 C C . SER B 1 9 ? -15.32 -27.594 -3.727 1 43 9 SER B C 1
ATOM 2401 O O . SER B 1 9 ? -14.328 -28.219 -3.371 1 43 9 SER B O 1
ATOM 2403 N N . ARG B 1 10 ? -15.781 -26.734 -2.891 1 43.19 10 ARG B N 1
ATOM 2404 C CA . ARG B 1 10 ? -15.391 -26.562 -1.496 1 43.19 10 ARG B CA 1
ATOM 2405 C C . ARG B 1 10 ? -15.641 -27.828 -0.694 1 43.19 10 ARG B C 1
ATOM 2407 O O . ARG B 1 10 ? -15.172 -27.969 0.44 1 43.19 10 ARG B O 1
ATOM 2414 N N . LEU B 1 11 ? -16.734 -28.5 -0.834 1 38.97 11 LEU B N 1
ATOM 2415 C CA . LEU B 1 11 ? -17 -29.672 0.002 1 38.97 11 LEU B CA 1
ATOM 2416 C C . LEU B 1 11 ? -15.797 -30.609 0.01 1 38.97 11 LEU B C 1
ATOM 2418 O O . LEU B 1 11 ? -15.531 -31.281 1.011 1 38.97 11 LEU B O 1
ATOM 2422 N N . GLY B 1 12 ? -15.328 -31.203 -1.112 1 35.72 12 GLY B N 1
ATOM 2423 C CA . GLY B 1 12 ? -14.273 -32.188 -0.99 1 35.72 12 GLY B CA 1
ATOM 2424 C C . GLY B 1 12 ? -12.953 -31.609 -0.546 1 35.72 12 GLY B C 1
ATOM 2425 O O . GLY B 1 12 ? -11.891 -32.188 -0.804 1 35.72 12 GLY B O 1
ATOM 2426 N N . SER B 1 13 ? -12.82 -30.359 -0.263 1 39 13 SER B N 1
ATOM 2427 C CA . SER B 1 13 ? -11.555 -29.703 0.037 1 39 13 SER B CA 1
ATOM 2428 C C . SER B 1 13 ? -10.914 -30.266 1.3 1 39 13 SER B C 1
ATOM 2430 O O . SER B 1 13 ? -10.82 -29.578 2.318 1 39 13 SER B O 1
ATOM 2432 N N . SER B 1 14 ? -11.414 -31.359 1.799 1 38.81 14 SER B N 1
ATOM 2433 C CA . SER B 1 14 ? -10.609 -31.828 2.914 1 38.81 14 SER B CA 1
ATOM 2434 C C . SER B 1 14 ? -9.141 -31.453 2.738 1 38.81 14 SER B C 1
ATOM 2436 O O . SER B 1 14 ? -8.555 -30.797 3.609 1 38.81 14 SER B O 1
ATOM 2438 N N . GLY B 1 15 ? -8.086 -32.562 2.293 1 38.31 15 GLY B N 1
ATOM 2439 C CA . GLY B 1 15 ? -6.652 -32.781 2.271 1 38.31 15 GLY B CA 1
ATOM 2440 C C . GLY B 1 15 ? -5.945 -32.094 1.13 1 38.31 15 GLY B C 1
ATOM 2441 O O . GLY B 1 15 ? -4.812 -32.406 0.785 1 38.31 15 GLY B O 1
ATOM 2442 N N . ARG B 1 16 ? -6.656 -31.688 -0.034 1 44.97 16 ARG B N 1
ATOM 2443 C CA . ARG B 1 16 ? -5.953 -31.438 -1.287 1 44.97 16 ARG B CA 1
ATOM 2444 C C . ARG B 1 16 ? -5.066 -30.203 -1.178 1 44.97 16 ARG B C 1
ATOM 2446 O O . ARG B 1 16 ? -5.426 -29.234 -0.506 1 44.97 16 ARG B O 1
ATOM 2453 N N . ALA B 1 17 ? -3.795 -30.312 -1.536 1 53.09 17 ALA B N 1
ATOM 2454 C CA . ALA B 1 17 ? -2.617 -29.438 -1.564 1 53.09 17 ALA B CA 1
ATOM 2455 C C . ALA B 1 17 ? -2.918 -28.125 -2.285 1 53.09 17 ALA B C 1
ATOM 2457 O O . ALA B 1 17 ? -3.473 -28.141 -3.387 1 53.09 17 ALA B O 1
ATOM 2458 N N . SER B 1 18 ? -3.213 -26.922 -1.653 1 72.38 18 SER B N 1
ATOM 2459 C CA . SER B 1 18 ? -3.492 -25.578 -2.123 1 72.38 18 SER B CA 1
ATOM 2460 C C . SER B 1 18 ? -2.48 -25.125 -3.174 1 72.38 18 SER B C 1
ATOM 2462 O O . SER B 1 18 ? -1.319 -25.547 -3.139 1 72.38 18 SER B O 1
ATOM 2464 N N . SER B 1 19 ? -2.992 -24.781 -4.457 1 87 19 SER B N 1
ATOM 2465 C CA . SER B 1 19 ? -2.197 -24.234 -5.555 1 87 19 SER B CA 1
ATOM 2466 C C . SER B 1 19 ? -1.291 -23.109 -5.074 1 87 19 SER B C 1
ATOM 2468 O O . SER B 1 19 ? -1.716 -22.25 -4.297 1 87 19 SER B O 1
ATOM 2470 N N . PHE B 1 20 ? 0.022 -23.328 -5.375 1 92 20 PHE B N 1
ATOM 2471 C CA . PHE B 1 20 ? 0.892 -22.172 -5.164 1 92 20 PHE B CA 1
ATOM 2472 C C . PHE B 1 20 ? 0.638 -21.109 -6.219 1 92 20 PHE B C 1
ATOM 2474 O O . PHE B 1 20 ? 0.551 -21.406 -7.41 1 92 20 PHE B O 1
ATOM 2481 N N . ARG B 1 21 ? 0.425 -19.906 -5.828 1 92.81 21 ARG B N 1
ATOM 2482 C CA . ARG B 1 21 ? 0.034 -18.812 -6.715 1 92.81 21 ARG B CA 1
ATOM 2483 C C . ARG B 1 21 ? 1.193 -17.844 -6.945 1 92.81 21 ARG B C 1
ATOM 2485 O O . ARG B 1 21 ? 1.614 -17.141 -6.023 1 92.81 21 ARG B O 1
ATOM 2492 N N . LEU B 1 22 ? 1.693 -17.812 -8.156 1 94.25 22 LEU B N 1
ATOM 2493 C CA . LEU B 1 22 ? 2.797 -16.938 -8.539 1 94.25 22 LEU B CA 1
ATOM 2494 C C . LEU B 1 22 ? 2.305 -15.773 -9.398 1 94.25 22 LEU B C 1
ATOM 2496 O O . LEU B 1 22 ? 1.84 -15.984 -10.523 1 94.25 22 LEU B O 1
ATOM 2500 N N . GLY B 1 23 ? 2.326 -14.578 -8.844 1 91.81 23 GLY B N 1
ATOM 2501 C CA . GLY B 1 23 ? 2.02 -13.391 -9.633 1 91.81 23 GLY B CA 1
ATOM 2502 C C . GLY B 1 23 ? 3.236 -12.797 -10.312 1 91.81 23 GLY B C 1
ATOM 2503 O O . GLY B 1 23 ? 4.293 -12.656 -9.695 1 91.81 23 GLY B O 1
ATOM 2504 N N . ILE B 1 24 ? 3.072 -12.469 -11.594 1 91.62 24 ILE B N 1
ATOM 2505 C CA . ILE B 1 24 ? 4.156 -11.867 -12.359 1 91.62 24 ILE B CA 1
ATOM 2506 C C . ILE B 1 24 ? 3.689 -10.547 -12.969 1 91.62 24 ILE B C 1
ATOM 2508 O O . ILE B 1 24 ? 2.648 -10.5 -13.633 1 91.62 24 ILE B O 1
ATOM 2512 N N . THR B 1 25 ? 4.422 -9.477 -12.727 1 86.94 25 THR B N 1
ATOM 2513 C CA . THR B 1 25 ? 4.105 -8.172 -13.297 1 86.94 25 THR B CA 1
ATOM 2514 C C . THR B 1 25 ? 5.375 -7.473 -13.781 1 86.94 25 THR B C 1
ATOM 2516 O O . THR B 1 25 ? 6.477 -7.996 -13.617 1 86.94 25 THR B O 1
ATOM 2519 N N . GLY B 1 26 ? 5.203 -6.371 -14.461 1 86.44 26 GLY B N 1
ATOM 2520 C CA . GLY B 1 26 ? 6.297 -5.602 -15.039 1 86.44 26 GLY B CA 1
ATOM 2521 C C . GLY B 1 26 ? 5.859 -4.707 -16.188 1 86.44 26 GLY B C 1
ATOM 2522 O O . GLY B 1 26 ? 4.742 -4.84 -16.688 1 86.44 26 GLY B O 1
ATOM 2523 N N . PRO B 1 27 ? 6.738 -3.828 -16.531 1 82.19 27 PRO B N 1
ATOM 2524 C CA . PRO B 1 27 ? 6.371 -2.924 -17.625 1 82.19 27 PRO B CA 1
ATOM 2525 C C . PRO B 1 27 ? 6.211 -3.645 -18.969 1 82.19 27 PRO B C 1
ATOM 2527 O O . PRO B 1 27 ? 6.699 -4.766 -19.125 1 82.19 27 PRO B O 1
ATOM 2530 N N . PRO B 1 28 ? 5.398 -2.975 -19.844 1 79.62 28 PRO B N 1
ATOM 2531 C CA . PRO B 1 28 ? 5.246 -3.568 -21.172 1 79.62 28 PRO B CA 1
ATOM 2532 C C . PRO B 1 28 ? 6.586 -3.783 -21.875 1 79.62 28 PRO B C 1
ATOM 2534 O O . PRO B 1 28 ? 7.488 -2.951 -21.766 1 79.62 28 PRO B O 1
ATOM 2537 N N . GLY B 1 29 ? 6.707 -4.871 -22.531 1 83.44 29 GLY B N 1
ATOM 2538 C CA . GLY B 1 29 ? 7.867 -5.133 -23.359 1 83.44 29 GLY B CA 1
ATOM 2539 C C . GLY B 1 29 ? 9.047 -5.684 -22.594 1 83.44 29 GLY B C 1
ATOM 2540 O O . GLY B 1 29 ? 10.07 -6.039 -23.172 1 83.44 29 GLY B O 1
ATOM 2541 N N . VAL B 1 30 ? 8.93 -5.863 -21.344 1 89.06 30 VAL B N 1
ATOM 2542 C CA . VAL B 1 30 ? 10.062 -6.246 -20.516 1 89.06 30 VAL B CA 1
ATOM 2543 C C . VAL B 1 30 ? 10.336 -7.742 -20.672 1 89.06 30 VAL B C 1
ATOM 2545 O O . VAL B 1 30 ? 11.383 -8.234 -20.25 1 89.06 30 VAL B O 1
ATOM 2548 N N . GLY B 1 31 ? 9.414 -8.484 -21.281 1 90.69 31 GLY B N 1
ATOM 2549 C CA . GLY B 1 31 ? 9.586 -9.906 -21.5 1 90.69 31 GLY B CA 1
ATOM 2550 C C . GLY B 1 31 ? 8.836 -10.766 -20.5 1 90.69 31 GLY B C 1
ATOM 2551 O O . GLY B 1 31 ? 9.312 -11.844 -20.125 1 90.69 31 GLY B O 1
ATOM 2552 N N . LYS B 1 32 ? 7.719 -10.266 -20 1 90.25 32 LYS B N 1
ATOM 2553 C CA . LYS B 1 32 ? 6.93 -10.992 -19 1 90.25 32 LYS B CA 1
ATOM 2554 C C . LYS B 1 32 ? 6.48 -12.352 -19.547 1 90.25 32 LYS B C 1
ATOM 2556 O O . LYS B 1 32 ? 6.754 -13.391 -18.938 1 90.25 32 LYS B O 1
ATOM 2561 N N . SER B 1 33 ? 5.812 -12.344 -20.766 1 89.5 33 SER B N 1
ATOM 2562 C CA . SER B 1 33 ? 5.27 -13.578 -21.328 1 89.5 33 SER B CA 1
ATOM 2563 C C . SER B 1 33 ? 6.387 -14.531 -21.734 1 89.5 33 SER B C 1
ATOM 2565 O O . SER B 1 33 ? 6.254 -15.75 -21.578 1 89.5 33 SER B O 1
ATOM 2567 N N . THR B 1 34 ? 7.461 -13.969 -22.234 1 92.94 34 THR B N 1
ATOM 2568 C CA . THR B 1 34 ? 8.594 -14.797 -22.609 1 92.94 34 THR B CA 1
ATOM 2569 C C . THR B 1 34 ? 9.195 -15.492 -21.391 1 92.94 34 THR B C 1
ATOM 2571 O O . THR B 1 34 ? 9.531 -16.672 -21.438 1 92.94 34 THR B O 1
ATOM 2574 N N . LEU B 1 35 ? 9.32 -14.75 -20.328 1 95.44 35 LEU B N 1
ATOM 2575 C CA . LEU B 1 35 ? 9.867 -15.344 -19.109 1 95.44 35 LEU B CA 1
ATOM 2576 C C . LEU B 1 35 ? 8.898 -16.359 -18.516 1 95.44 35 LEU B C 1
ATOM 2578 O O . LEU B 1 35 ? 9.32 -17.422 -18.031 1 95.44 35 LEU B O 1
ATOM 2582 N N . THR B 1 36 ? 7.621 -16.016 -18.484 1 94.38 36 THR B N 1
ATOM 2583 C CA . THR B 1 36 ? 6.621 -16.969 -18.031 1 94.38 36 THR B CA 1
ATOM 2584 C C . THR B 1 36 ? 6.715 -18.281 -18.797 1 94.38 36 THR B C 1
ATOM 2586 O O . THR B 1 36 ? 6.672 -19.359 -18.219 1 94.38 36 THR B O 1
ATOM 2589 N N . GLU B 1 37 ? 6.875 -18.172 -20.109 1 93.62 37 GLU B N 1
ATOM 2590 C CA . GLU B 1 37 ? 7.023 -19.344 -20.953 1 93.62 37 GLU B CA 1
ATOM 2591 C C . GLU B 1 37 ? 8.281 -20.125 -20.594 1 93.62 37 GLU B C 1
ATOM 2593 O O . GLU B 1 37 ? 8.227 -21.344 -20.438 1 93.62 37 GLU B O 1
ATOM 2598 N N . ALA B 1 38 ? 9.398 -19.453 -20.516 1 95.06 38 ALA B N 1
ATOM 2599 C CA . ALA B 1 38 ? 10.672 -20.109 -20.203 1 95.06 38 ALA B CA 1
ATOM 2600 C C . ALA B 1 38 ? 10.617 -20.812 -18.844 1 95.06 38 ALA B C 1
ATOM 2602 O O . ALA B 1 38 ? 11.062 -21.953 -18.703 1 95.06 38 ALA B O 1
ATOM 2603 N N . LEU B 1 39 ? 10.086 -20.109 -17.875 1 95.5 39 LEU B N 1
ATOM 2604 C CA . LEU B 1 39 ? 9.977 -20.656 -16.531 1 95.5 39 LEU B CA 1
ATOM 2605 C C . LEU B 1 39 ? 9.039 -21.859 -16.5 1 95.5 39 LEU B C 1
ATOM 2607 O O . LEU B 1 39 ? 9.383 -22.891 -15.93 1 95.5 39 LEU B O 1
ATOM 2611 N N . GLY B 1 40 ? 7.844 -21.703 -17.062 1 94.25 40 GLY B N 1
ATOM 2612 C CA . GLY B 1 40 ? 6.891 -22.797 -17.109 1 94.25 40 GLY B CA 1
ATOM 2613 C C . GLY B 1 40 ? 7.445 -24.047 -17.766 1 94.25 40 GLY B C 1
ATOM 2614 O O . GLY B 1 40 ? 7.281 -25.156 -17.25 1 94.25 40 GLY B O 1
ATOM 2615 N N . MET B 1 41 ? 8.086 -23.859 -18.906 1 93.44 41 MET B N 1
ATOM 2616 C CA . MET B 1 41 ? 8.672 -24.984 -19.625 1 93.44 41 MET B CA 1
ATOM 2617 C C . MET B 1 41 ? 9.773 -25.641 -18.797 1 93.44 41 MET B C 1
ATOM 2619 O O . MET B 1 41 ? 9.898 -26.859 -18.781 1 93.44 41 MET B O 1
ATOM 2623 N N . HIS B 1 42 ? 10.578 -24.781 -18.172 1 93.31 42 HIS B N 1
ATOM 2624 C CA . HIS B 1 42 ? 11.617 -25.312 -17.297 1 93.31 42 HIS B CA 1
ATOM 2625 C C . HIS B 1 42 ? 11.031 -26.188 -16.203 1 93.31 42 HIS B C 1
ATOM 2627 O O . HIS B 1 42 ? 11.539 -27.281 -15.938 1 93.31 42 HIS B O 1
ATOM 2633 N N . ILE B 1 43 ? 10.023 -25.781 -15.57 1 92.5 43 ILE B N 1
ATOM 2634 C CA . ILE B 1 43 ? 9.383 -26.469 -14.461 1 92.5 43 ILE B CA 1
ATOM 2635 C C . ILE B 1 43 ? 8.812 -27.797 -14.938 1 92.5 43 ILE B C 1
ATOM 2637 O O . ILE B 1 43 ? 8.969 -28.828 -14.266 1 92.5 43 ILE B O 1
ATOM 2641 N N . LEU B 1 44 ? 8.211 -27.812 -16.125 1 91.25 44 LEU B N 1
ATOM 2642 C CA . LEU B 1 44 ? 7.5 -28.984 -16.609 1 91.25 44 LEU B CA 1
ATOM 2643 C C . LEU B 1 44 ? 8.461 -29.984 -17.234 1 91.25 44 LEU B C 1
ATOM 2645 O O . LEU B 1 44 ? 8.156 -31.172 -17.328 1 91.25 44 LEU B O 1
ATOM 2649 N N . THR B 1 45 ? 9.586 -29.516 -17.719 1 86.62 45 THR B N 1
ATOM 2650 C CA . THR B 1 45 ? 10.484 -30.406 -18.453 1 86.62 45 THR B CA 1
ATOM 2651 C C . THR B 1 45 ? 11.648 -30.844 -17.562 1 86.62 45 THR B C 1
ATOM 2653 O O . THR B 1 45 ? 12.305 -31.844 -17.844 1 86.62 45 THR B O 1
ATOM 2656 N N . GLU B 1 46 ? 12.039 -30 -16.625 1 72.69 46 GLU B N 1
ATOM 2657 C CA . GLU B 1 46 ? 13.211 -30.359 -15.828 1 72.69 46 GLU B CA 1
ATOM 2658 C C . GLU B 1 46 ? 12.938 -31.594 -14.984 1 72.69 46 GLU B C 1
ATOM 2660 O O . GLU B 1 46 ? 11.914 -31.688 -14.312 1 72.69 46 GLU B O 1
ATOM 2665 N N . SER B 1 47 ? 13.555 -32.656 -15.391 1 57.84 47 SER B N 1
ATOM 2666 C CA . SER B 1 47 ? 13.477 -34.031 -14.867 1 57.84 47 SER B CA 1
ATOM 2667 C C . SER B 1 47 ? 14.125 -34.125 -13.484 1 57.84 47 SER B C 1
ATOM 2669 O O . SER B 1 47 ? 14.023 -35.156 -12.82 1 57.84 47 SER B O 1
ATOM 2671 N N . SER B 1 48 ? 15.07 -33.188 -13.156 1 53.91 48 SER B N 1
ATOM 2672 C CA . SER B 1 48 ? 15.859 -33.531 -11.977 1 53.91 48 SER B CA 1
ATOM 2673 C C . SER B 1 48 ? 15.062 -33.281 -10.695 1 53.91 48 SER B C 1
ATOM 2675 O O . SER B 1 48 ? 14.766 -32.125 -10.359 1 53.91 48 SER B O 1
ATOM 2677 N N . ARG B 1 49 ? 14.312 -34.375 -10.43 1 55.88 49 ARG B N 1
ATOM 2678 C CA . ARG B 1 49 ? 13.5 -34.469 -9.227 1 55.88 49 ARG B CA 1
ATOM 2679 C C . ARG B 1 49 ? 14.375 -34.594 -7.984 1 55.88 49 ARG B C 1
ATOM 2681 O O . ARG B 1 49 ? 15.141 -35.562 -7.863 1 55.88 49 ARG B O 1
ATOM 2688 N N . GLU B 1 50 ? 15.008 -33.375 -7.664 1 54.41 50 GLU B N 1
ATOM 2689 C CA . GLU B 1 50 ? 15.586 -33.625 -6.348 1 54.41 50 GLU B CA 1
ATOM 2690 C C . GLU B 1 50 ? 14.5 -33.812 -5.293 1 54.41 50 GLU B C 1
ATOM 2692 O O . GLU B 1 50 ? 13.414 -33.219 -5.41 1 54.41 50 GLU B O 1
ATOM 2697 N N . ASP B 1 51 ? 14.633 -34.75 -4.434 1 55.44 51 ASP B N 1
ATOM 2698 C CA . ASP B 1 51 ? 13.727 -35.094 -3.34 1 55.44 51 ASP B CA 1
ATOM 2699 C C . ASP B 1 51 ? 13.336 -33.844 -2.551 1 55.44 51 ASP B C 1
ATOM 2701 O O . ASP B 1 51 ? 14.203 -33.031 -2.168 1 55.44 51 ASP B O 1
ATOM 2705 N N . GLY B 1 52 ? 12.008 -33.5 -2.449 1 61.06 52 GLY B N 1
ATOM 2706 C CA . GLY B 1 52 ? 11.477 -32.438 -1.591 1 61.06 52 GLY B CA 1
ATOM 2707 C C . GLY B 1 52 ? 11.211 -31.141 -2.328 1 61.06 52 GLY B C 1
ATOM 2708 O O . GLY B 1 52 ? 10.711 -30.172 -1.742 1 61.06 52 GLY B O 1
ATOM 2709 N N . GLU B 1 53 ? 11.602 -31.203 -3.596 1 74.5 53 GLU B N 1
ATOM 2710 C CA . GLU B 1 53 ? 11.398 -29.984 -4.367 1 74.5 53 GLU B CA 1
ATOM 2711 C C . GLU B 1 53 ? 9.961 -29.859 -4.848 1 74.5 53 GLU B C 1
ATOM 2713 O O . GLU B 1 53 ? 9.289 -30.859 -5.094 1 74.5 53 GLU B O 1
ATOM 2718 N N . PHE B 1 54 ? 9.5 -28.688 -4.715 1 81.88 54 PHE B N 1
ATOM 2719 C CA . PHE B 1 54 ? 8.188 -28.406 -5.277 1 81.88 54 PHE B CA 1
ATOM 2720 C C . PHE B 1 54 ? 8.188 -28.578 -6.789 1 81.88 54 PHE B C 1
ATOM 2722 O O . PHE B 1 54 ? 8.836 -27.812 -7.508 1 81.88 54 PHE B O 1
ATOM 2729 N N . MET B 1 55 ? 7.59 -29.75 -7.203 1 82.62 55 MET B N 1
ATOM 2730 C CA . MET B 1 55 ? 7.5 -30.047 -8.633 1 82.62 55 MET B CA 1
ATOM 2731 C C . MET B 1 55 ? 6.047 -30.219 -9.055 1 82.62 55 MET B C 1
ATOM 2733 O O . MET B 1 55 ? 5.535 -31.344 -9.078 1 82.62 55 MET B O 1
ATOM 2737 N N . PRO B 1 56 ? 5.492 -29.156 -9.438 1 88.56 56 PRO B N 1
ATOM 2738 C CA . PRO B 1 56 ? 4.098 -29.297 -9.867 1 88.56 56 PRO B CA 1
ATOM 2739 C C . PRO B 1 56 ? 3.941 -30.141 -11.125 1 88.56 56 PRO B C 1
ATOM 2741 O O . PRO B 1 56 ? 4.738 -30.031 -12.055 1 88.56 56 PRO B O 1
ATOM 2744 N N . ILE B 1 57 ? 2.959 -31.016 -11.07 1 86.62 57 ILE B N 1
ATOM 2745 C CA . ILE B 1 57 ? 2.656 -31.859 -12.219 1 86.62 57 ILE B CA 1
ATOM 2746 C C . ILE B 1 57 ? 1.91 -31.047 -13.273 1 86.62 57 ILE B C 1
ATOM 2748 O O . ILE B 1 57 ? 2.254 -31.078 -14.461 1 86.62 57 ILE B O 1
ATOM 2752 N N . ASN B 1 58 ? 0.903 -30.312 -12.852 1 90.44 58 ASN B N 1
ATOM 2753 C CA . ASN B 1 58 ? 0.122 -29.453 -13.734 1 90.44 58 ASN B CA 1
ATOM 2754 C C . ASN B 1 58 ? 0.282 -27.984 -13.375 1 90.44 58 ASN B C 1
ATOM 2756 O O . ASN B 1 58 ? 0.354 -27.625 -12.195 1 90.44 58 ASN B O 1
ATOM 2760 N N . LEU B 1 59 ? 0.347 -27.203 -14.445 1 91.94 59 LEU B N 1
ATOM 2761 C CA . LEU B 1 59 ? 0.584 -25.781 -14.297 1 91.94 59 LEU B CA 1
ATOM 2762 C C . LEU B 1 59 ? -0.464 -24.969 -15.062 1 91.94 59 LEU B C 1
ATOM 2764 O O . LEU B 1 59 ? -0.834 -25.328 -16.188 1 91.94 59 LEU B O 1
ATOM 2768 N N . ALA B 1 60 ? -1.045 -23.938 -14.414 1 91 60 ALA B N 1
ATOM 2769 C CA . ALA B 1 60 ? -1.952 -23.031 -15.094 1 91 60 ALA B CA 1
ATOM 2770 C C . ALA B 1 60 ? -1.341 -21.625 -15.211 1 91 60 ALA B C 1
ATOM 2772 O O . ALA B 1 60 ? -0.668 -21.156 -14.289 1 91 60 ALA B O 1
ATOM 2773 N N . VAL B 1 61 ? -1.536 -20.969 -16.375 1 90.62 61 VAL B N 1
ATOM 2774 C CA . VAL B 1 61 ? -1.144 -19.578 -16.578 1 90.62 61 VAL B CA 1
ATOM 2775 C C . VAL B 1 61 ? -2.379 -18.734 -16.891 1 90.62 61 VAL B C 1
ATOM 2777 O O . VAL B 1 61 ? -3.115 -19.031 -17.828 1 90.62 61 VAL B O 1
ATOM 2780 N N . LEU B 1 62 ? -2.576 -17.797 -15.992 1 85.62 62 LEU B N 1
ATOM 2781 C CA . LEU B 1 62 ? -3.668 -16.844 -16.172 1 85.62 62 LEU B CA 1
ATOM 2782 C C . LEU B 1 62 ? -3.135 -15.484 -16.594 1 85.62 62 LEU B C 1
ATOM 2784 O O . LEU B 1 62 ? -2.416 -14.836 -15.836 1 85.62 62 LEU B O 1
ATOM 2788 N N . ALA B 1 63 ? -3.432 -15.047 -17.781 1 79.88 63 ALA B N 1
ATOM 2789 C CA . ALA B 1 63 ? -3.057 -13.711 -18.25 1 79.88 63 ALA B CA 1
ATOM 2790 C C . ALA B 1 63 ? -4.168 -12.703 -17.969 1 79.88 63 ALA B C 1
ATOM 2792 O O . ALA B 1 63 ? -5.324 -12.922 -18.344 1 79.88 63 ALA B O 1
ATOM 2793 N N . ILE B 1 64 ? -3.838 -11.633 -17.234 1 73.75 64 ILE B N 1
ATOM 2794 C CA . ILE B 1 64 ? -4.848 -10.648 -16.859 1 73.75 64 ILE B CA 1
ATOM 2795 C C . ILE B 1 64 ? -4.516 -9.305 -17.5 1 73.75 64 ILE B C 1
ATOM 2797 O O . ILE B 1 64 ? -3.385 -8.82 -17.391 1 73.75 64 ILE B O 1
ATOM 2801 N N . ASP B 1 65 ? -5.422 -8.719 -18.25 1 63.66 65 ASP B N 1
ATOM 2802 C CA . ASP B 1 65 ? -5.312 -7.363 -18.781 1 63.66 65 ASP B CA 1
ATOM 2803 C C . ASP B 1 65 ? -6.289 -6.418 -18.094 1 63.66 65 ASP B C 1
ATOM 2805 O O . ASP B 1 65 ? -7.5 -6.496 -18.312 1 63.66 65 ASP B O 1
ATOM 2809 N N . PRO B 1 66 ? -5.723 -5.559 -17.281 1 56.03 66 PRO B N 1
ATOM 2810 C CA . PRO B 1 66 ? -6.648 -4.68 -16.547 1 56.03 66 PRO B CA 1
ATOM 2811 C C . PRO B 1 66 ? -7.402 -3.729 -17.484 1 56.03 66 PRO B C 1
ATOM 2813 O O . PRO B 1 66 ? -8.469 -3.225 -17.125 1 56.03 66 PRO B O 1
ATOM 2816 N N . SER B 1 67 ? -6.656 -3.115 -18.531 1 48.75 67 SER B N 1
ATOM 2817 C CA . SER B 1 67 ? -7.262 -2.154 -19.438 1 48.75 67 SER B CA 1
ATOM 2818 C C . SER B 1 67 ? -8.398 -2.789 -20.234 1 48.75 67 SER B C 1
ATOM 2820 O O . SER B 1 67 ? -9.133 -2.094 -20.938 1 48.75 67 SER B O 1
ATOM 2822 N N . SER B 1 68 ? -8.383 -4.016 -20.156 1 44.69 68 SER B N 1
ATOM 2823 C CA . SER B 1 68 ? -9.32 -4.629 -21.094 1 44.69 68 SER B CA 1
ATOM 2824 C C . SER B 1 68 ? -10.766 -4.305 -20.734 1 44.69 68 SER B C 1
ATOM 2826 O O . SER B 1 68 ? -11.359 -4.977 -19.891 1 44.69 68 SER B O 1
ATOM 2828 N N . THR B 1 69 ? -10.891 -2.992 -20.312 1 40.06 69 THR B N 1
ATOM 2829 C CA . THR B 1 69 ? -12.297 -2.627 -20.266 1 40.06 69 THR B CA 1
ATOM 2830 C C . THR B 1 69 ? -13.086 -3.355 -21.344 1 40.06 69 THR B C 1
ATOM 2832 O O . THR B 1 69 ? -14.305 -3.5 -21.25 1 40.06 69 THR B O 1
ATOM 2835 N N . THR B 1 70 ? -12.641 -2.893 -22.625 1 35.59 70 THR B N 1
ATOM 2836 C CA . THR B 1 70 ? -13.375 -3.383 -23.781 1 35.59 70 THR B CA 1
ATOM 2837 C C . THR B 1 70 ? -13.094 -4.867 -24.016 1 35.59 70 THR B C 1
ATOM 2839 O O . THR B 1 70 ? -12.039 -5.371 -23.625 1 35.59 70 THR B O 1
ATOM 2842 N N . GLY B 1 71 ? -13.891 -5.695 -24.656 1 34.03 71 GLY B N 1
ATOM 2843 C CA . GLY B 1 71 ? -13.992 -7.07 -25.109 1 34.03 71 GLY B CA 1
ATOM 2844 C C . GLY B 1 71 ? -12.68 -7.832 -25 1 34.03 71 GLY B C 1
ATOM 2845 O O . GLY B 1 71 ? -11.656 -7.262 -24.641 1 34.03 71 GLY B O 1
ATOM 2846 N N . GLY B 1 72 ? -12.539 -8.93 -25.875 1 36.78 72 GLY B N 1
ATOM 2847 C CA . GLY B 1 72 ? -11.766 -10.125 -26.188 1 36.78 72 GLY B CA 1
ATOM 2848 C C . GLY B 1 72 ? -10.297 -9.836 -26.422 1 36.78 72 GLY B C 1
ATOM 2849 O O . GLY B 1 72 ? -9.914 -9.273 -27.438 1 36.78 72 GLY B O 1
ATOM 2850 N N . SER B 1 73 ? -9.555 -9.07 -25.812 1 35.88 73 SER B N 1
ATOM 2851 C CA . SER B 1 73 ? -8.344 -9.453 -26.531 1 35.88 73 SER B CA 1
ATOM 2852 C C . SER B 1 73 ? -8.078 -10.953 -26.406 1 35.88 73 SER B C 1
ATOM 2854 O O . SER B 1 73 ? -7.715 -11.438 -25.328 1 35.88 73 SER B O 1
ATOM 2856 N N . ILE B 1 74 ? -9.016 -11.789 -26.766 1 37.41 74 ILE B N 1
ATOM 2857 C CA . ILE B 1 74 ? -8.953 -13.242 -26.875 1 37.41 74 ILE B CA 1
ATOM 2858 C C . ILE B 1 74 ? -7.504 -13.68 -27.109 1 37.41 74 ILE B C 1
ATOM 2860 O O . ILE B 1 74 ? -7.047 -14.664 -26.516 1 37.41 74 ILE B O 1
ATOM 2864 N N . LEU B 1 75 ? -6.957 -13.266 -28.328 1 37.81 75 LEU B N 1
ATOM 2865 C CA . LEU B 1 75 ? -5.988 -13.945 -29.188 1 37.81 75 LEU B CA 1
ATOM 2866 C C . LEU B 1 75 ? -4.582 -13.836 -28.609 1 37.81 75 LEU B C 1
ATOM 2868 O O . LEU B 1 75 ? -3.693 -14.609 -28.969 1 37.81 75 LEU B O 1
ATOM 2872 N N . GLY B 1 76 ? -4.246 -12.719 -27.953 1 43.19 76 GLY B N 1
ATOM 2873 C CA . GLY B 1 76 ? -2.826 -12.422 -27.984 1 43.19 76 GLY B CA 1
ATOM 2874 C C . GLY B 1 76 ? -2.01 -13.242 -27.016 1 43.19 76 GLY B C 1
ATOM 2875 O O . GLY B 1 76 ? -0.823 -13.492 -27.234 1 43.19 76 GLY B O 1
ATOM 2876 N N . ASP B 1 77 ? -2.609 -13.578 -25.875 1 51.84 77 ASP B N 1
ATOM 2877 C CA . ASP B 1 77 ? -1.686 -14.133 -24.891 1 51.84 77 ASP B CA 1
ATOM 2878 C C . ASP B 1 77 ? -1.324 -15.578 -25.219 1 51.84 77 ASP B C 1
ATOM 2880 O O . ASP B 1 77 ? -0.198 -16.016 -24.984 1 51.84 77 ASP B O 1
ATOM 2884 N N . LYS B 1 78 ? -2.234 -16.344 -25.922 1 53.16 78 LYS B N 1
ATOM 2885 C CA . LYS B 1 78 ? -1.895 -17.734 -26.234 1 53.16 78 LYS B CA 1
ATOM 2886 C C . LYS B 1 78 ? -0.768 -17.812 -27.266 1 53.16 78 LYS B C 1
ATOM 2888 O O . LYS B 1 78 ? 0.028 -18.75 -27.25 1 53.16 78 LYS B O 1
ATOM 2893 N N . THR B 1 79 ? -0.757 -16.656 -28.062 1 55.97 79 THR B N 1
ATOM 2894 C CA . THR B 1 79 ? 0.255 -16.672 -29.109 1 55.97 79 THR B CA 1
ATOM 2895 C C . THR B 1 79 ? 1.628 -16.312 -28.547 1 55.97 79 THR B C 1
ATOM 2897 O O . THR B 1 79 ? 2.654 -16.625 -29.156 1 55.97 79 THR B O 1
ATOM 2900 N N . ARG B 1 80 ? 1.556 -15.906 -27.312 1 67.56 80 ARG B N 1
ATOM 2901 C CA . ARG B 1 80 ? 2.842 -15.453 -26.781 1 67.56 80 ARG B CA 1
ATOM 2902 C C . ARG B 1 80 ? 3.535 -16.562 -26.016 1 67.56 80 ARG B C 1
ATOM 2904 O O . ARG B 1 80 ? 4.738 -16.5 -25.75 1 67.56 80 ARG B O 1
ATOM 2911 N N . MET B 1 81 ? 2.74 -17.609 -25.688 1 83.31 81 MET B N 1
ATOM 2912 C CA . MET B 1 81 ? 3.305 -18.719 -24.938 1 83.31 81 MET B CA 1
ATOM 2913 C C . MET B 1 81 ? 3.029 -20.047 -25.641 1 83.31 81 MET B C 1
ATOM 2915 O O . MET B 1 81 ? 2.324 -20.906 -25.109 1 83.31 81 MET B O 1
ATOM 2919 N N . ALA B 1 82 ? 3.697 -20.219 -26.812 1 82.88 82 ALA B N 1
ATOM 2920 C CA . ALA B 1 82 ? 3.42 -21.328 -27.703 1 82.88 82 ALA B CA 1
ATOM 2921 C C . ALA B 1 82 ? 3.734 -22.672 -27.047 1 82.88 82 ALA B C 1
ATOM 2923 O O . ALA B 1 82 ? 2.959 -23.625 -27.156 1 82.88 82 ALA B O 1
ATOM 2924 N N . GLY B 1 83 ? 4.879 -22.781 -26.438 1 88.12 83 GLY B N 1
ATOM 2925 C CA . GLY B 1 83 ? 5.27 -24.016 -25.781 1 88.12 83 GLY B CA 1
ATOM 2926 C C . GLY B 1 83 ? 4.305 -24.438 -24.688 1 88.12 83 GLY B C 1
ATOM 2927 O O . GLY B 1 83 ? 3.822 -25.578 -24.688 1 88.12 83 GLY B O 1
ATOM 2928 N N . LEU B 1 84 ? 4.016 -23.531 -23.844 1 89.38 84 LEU B N 1
ATOM 2929 C CA . LEU B 1 84 ? 3.109 -23.828 -22.734 1 89.38 84 LEU B CA 1
ATOM 2930 C C . LEU B 1 84 ? 1.704 -24.125 -23.25 1 89.38 84 LEU B C 1
ATOM 2932 O O . LEU B 1 84 ? 1.018 -25 -22.734 1 89.38 84 LEU B O 1
ATOM 2936 N N . SER B 1 85 ? 1.282 -23.375 -24.266 1 86.19 85 SER B N 1
ATOM 2937 C CA . SER B 1 85 ? -0.063 -23.531 -24.797 1 86.19 85 SER B CA 1
ATOM 2938 C C . SER B 1 85 ? -0.264 -24.938 -25.391 1 86.19 85 SER B C 1
ATOM 2940 O O . SER B 1 85 ? -1.389 -25.438 -25.422 1 86.19 85 SER B O 1
ATOM 2942 N N . CYS B 1 86 ? 0.807 -25.578 -25.75 1 88.19 86 CYS B N 1
ATOM 2943 C CA . CYS B 1 86 ? 0.712 -26.891 -26.391 1 88.19 86 CYS B CA 1
ATOM 2944 C C . CYS B 1 86 ? 1.13 -28 -25.438 1 88.19 86 CYS B C 1
ATOM 2946 O O . CYS B 1 86 ? 1.027 -29.188 -25.766 1 88.19 86 CYS B O 1
ATOM 2948 N N . HIS B 1 87 ? 1.596 -27.656 -24.328 1 90.44 87 HIS B N 1
ATOM 2949 C CA . HIS B 1 87 ? 2.061 -28.672 -23.391 1 90.44 87 HIS B CA 1
ATOM 2950 C C . HIS B 1 87 ? 0.889 -29.359 -22.688 1 90.44 87 HIS B C 1
ATOM 2952 O O . HIS B 1 87 ? -0.007 -28.688 -22.172 1 90.44 87 HIS B O 1
ATOM 2958 N N . PRO B 1 88 ? 0.83 -30.609 -22.516 1 90.62 88 PRO B N 1
ATOM 2959 C CA . PRO B 1 88 ? -0.329 -31.328 -21.984 1 90.62 88 PRO B CA 1
ATOM 2960 C C . PRO B 1 88 ? -0.558 -31.062 -20.5 1 90.62 88 PRO B C 1
ATOM 2962 O O . PRO B 1 88 ? -1.671 -31.234 -20 1 90.62 88 PRO B O 1
ATOM 2965 N N . ARG B 1 89 ? 0.461 -30.688 -19.844 1 91.31 89 ARG B N 1
ATOM 2966 C CA . ARG B 1 89 ? 0.348 -30.484 -18.406 1 91.31 89 ARG B CA 1
ATOM 2967 C C . ARG B 1 89 ? 0.216 -29 -18.078 1 91.31 89 ARG B C 1
ATOM 2969 O O . ARG B 1 89 ? 0.337 -28.609 -16.922 1 91.31 89 ARG B O 1
ATOM 2976 N N . ALA B 1 90 ? 0.038 -28.203 -19.094 1 91.06 90 ALA B N 1
ATOM 2977 C CA . ALA B 1 90 ? -0.107 -26.766 -18.891 1 91.06 90 ALA B CA 1
ATOM 2978 C C . ALA B 1 90 ? -1.438 -26.266 -19.438 1 91.06 90 ALA B C 1
ATOM 2980 O O . ALA B 1 90 ? -1.902 -26.734 -20.484 1 91.06 90 ALA B O 1
ATOM 2981 N N . PHE B 1 91 ? -2.039 -25.438 -18.734 1 88.69 91 PHE B N 1
ATOM 2982 C CA . PHE B 1 91 ? -3.242 -24.734 -19.172 1 88.69 91 PHE B CA 1
ATOM 2983 C C . PHE B 1 91 ? -3.004 -23.234 -19.234 1 88.69 91 PHE B C 1
ATOM 2985 O O . PHE B 1 91 ? -2.584 -22.625 -18.25 1 88.69 91 PHE B O 1
ATOM 2992 N N . VAL B 1 92 ? -3.139 -22.609 -20.375 1 86.12 92 VAL B N 1
ATOM 2993 C CA . VAL B 1 92 ? -2.953 -21.172 -20.547 1 86.12 92 VAL B CA 1
ATOM 2994 C C . VAL B 1 92 ? -4.293 -20.5 -20.875 1 86.12 92 VAL B C 1
ATOM 2996 O O . VAL B 1 92 ? -4.949 -20.875 -21.844 1 86.12 92 VAL B O 1
ATOM 2999 N N . ARG B 1 93 ? -4.664 -19.641 -19.953 1 75.75 93 ARG B N 1
ATOM 3000 C CA . ARG B 1 93 ? -5.902 -18.906 -20.188 1 75.75 93 ARG B CA 1
ATOM 3001 C C . ARG B 1 93 ? -5.613 -17.453 -20.547 1 75.75 93 ARG B C 1
ATOM 3003 O O . ARG B 1 93 ? -4.977 -16.734 -19.781 1 75.75 93 ARG B O 1
ATOM 3010 N N . PRO B 1 94 ? -6.16 -17.047 -21.656 1 67.81 94 PRO B N 1
ATOM 3011 C CA . PRO B 1 94 ? -5.988 -15.625 -22 1 67.81 94 PRO B CA 1
ATOM 3012 C C . PRO B 1 94 ? -6.875 -14.703 -21.156 1 67.81 94 PRO B C 1
ATOM 3014 O O . PRO B 1 94 ? -7.773 -15.18 -20.453 1 67.81 94 PRO B O 1
ATOM 3017 N N . SER B 1 95 ? -6.484 -13.422 -20.953 1 59.16 95 SER B N 1
ATOM 3018 C CA . SER B 1 95 ? -7.254 -12.43 -20.203 1 59.16 95 SER B CA 1
ATOM 3019 C C . SER B 1 95 ? -8.719 -12.445 -20.625 1 59.16 95 SER B C 1
ATOM 3021 O O . SER B 1 95 ? -9.039 -12.586 -21.797 1 59.16 95 SER B O 1
ATOM 3023 N N . PRO B 1 96 ? -9.633 -12.625 -19.5 1 50.19 96 PRO B N 1
ATOM 3024 C CA . PRO B 1 96 ? -11.031 -12.594 -19.922 1 50.19 96 PRO B CA 1
ATOM 3025 C C . PRO B 1 96 ? -11.398 -11.305 -20.656 1 50.19 96 PRO B C 1
ATOM 3027 O O . PRO B 1 96 ? -10.758 -10.273 -20.453 1 50.19 96 PRO B O 1
ATOM 3030 N N . SER B 1 97 ? -12.133 -11.422 -21.734 1 43.06 97 SER B N 1
ATOM 3031 C CA . SER B 1 97 ? -12.742 -10.258 -22.359 1 43.06 97 SER B CA 1
ATOM 3032 C C . SER B 1 97 ? -13.617 -9.5 -21.359 1 43.06 97 SER B C 1
ATOM 3034 O O . SER B 1 97 ? -14.109 -10.078 -20.391 1 43.06 97 SER B O 1
ATOM 3036 N N . SER B 1 98 ? -13.523 -8.094 -21.297 1 41.19 98 SER B N 1
ATOM 3037 C CA . SER B 1 98 ? -14.18 -7.105 -20.438 1 41.19 98 SER B CA 1
ATOM 3038 C C . SER B 1 98 ? -15.547 -7.598 -19.984 1 41.19 98 SER B C 1
ATOM 3040 O O . SER B 1 98 ? -16.078 -7.109 -18.984 1 41.19 98 SER B O 1
ATOM 3042 N N . GLY B 1 99 ? -16.328 -8.141 -20.906 1 36.34 99 GLY B N 1
ATOM 3043 C CA . GLY B 1 99 ? -17.766 -8.094 -20.672 1 36.34 99 GLY B CA 1
ATOM 3044 C C . GLY B 1 99 ? -18.188 -8.82 -19.406 1 36.34 99 GLY B C 1
ATOM 3045 O O . GLY B 1 99 ? -19.359 -8.812 -19.031 1 36.34 99 GLY B O 1
ATOM 3046 N N . SER B 1 100 ? -17.438 -9.828 -19.062 1 36.41 100 SER B N 1
ATOM 3047 C CA . SER B 1 100 ? -18.172 -10.656 -18.109 1 36.41 100 SER B CA 1
ATOM 3048 C C . SER B 1 100 ? -18.281 -9.984 -16.75 1 36.41 100 SER B C 1
ATOM 3050 O O . SER B 1 100 ? -17.625 -8.977 -16.5 1 36.41 100 SER B O 1
ATOM 3052 N N . LEU B 1 101 ? -18.578 -10.75 -15.625 1 33.75 101 LEU B N 1
ATOM 3053 C CA . LEU B 1 101 ? -19.125 -10.672 -14.273 1 33.75 101 LEU B CA 1
ATOM 3054 C C . LEU B 1 101 ? -18.109 -10.055 -13.312 1 33.75 101 LEU B C 1
ATOM 3056 O O . LEU B 1 101 ? -17.031 -10.617 -13.094 1 33.75 101 LEU B O 1
ATOM 3060 N N . GLY B 1 102 ? -18.453 -8.766 -12.789 1 41.66 102 GLY B N 1
ATOM 3061 C CA . GLY B 1 102 ? -18.172 -8.102 -11.531 1 41.66 102 GLY B CA 1
ATOM 3062 C C . GLY B 1 102 ? -16.766 -7.574 -11.438 1 41.66 102 GLY B C 1
ATOM 3063 O O . GLY B 1 102 ? -16.219 -7.43 -10.336 1 41.66 102 GLY B O 1
ATOM 3064 N N . GLY B 1 103 ? -16.156 -7.043 -12.68 1 46.19 103 GLY B N 1
ATOM 3065 C CA . GLY B 1 103 ? -14.891 -6.316 -12.789 1 46.19 103 GLY B CA 1
ATOM 3066 C C . GLY B 1 103 ? -13.68 -7.227 -12.773 1 46.19 103 GLY B C 1
ATOM 3067 O O . GLY B 1 103 ? -13.766 -8.383 -12.352 1 46.19 103 GLY B O 1
ATOM 3068 N N . MET B 1 104 ? -12.688 -6.887 -13.586 1 48.38 104 MET B N 1
ATOM 3069 C CA . MET B 1 104 ? -11.445 -7.609 -13.852 1 48.38 104 MET B CA 1
ATOM 3070 C C . MET B 1 104 ? -10.898 -8.242 -12.578 1 48.38 104 MET B C 1
ATOM 3072 O O . MET B 1 104 ? -10.422 -9.375 -12.594 1 48.38 104 MET B O 1
ATOM 3076 N N . GLN B 1 105 ? -11.023 -7.453 -11.5 1 55.31 105 GLN B N 1
ATOM 3077 C CA . GLN B 1 105 ? -10.375 -7.848 -10.258 1 55.31 105 GLN B CA 1
ATOM 3078 C C . GLN B 1 105 ? -11.062 -9.055 -9.633 1 55.31 105 GLN B C 1
ATOM 3080 O O . GLN B 1 105 ? -10.398 -10 -9.195 1 55.31 105 GLN B O 1
ATOM 3085 N N . ALA B 1 106 ? -12.359 -8.977 -9.727 1 58.34 106 ALA B N 1
ATOM 3086 C CA . ALA B 1 106 ? -13.125 -10.086 -9.164 1 58.34 106 ALA B CA 1
ATOM 3087 C C . ALA B 1 106 ? -12.992 -11.344 -10.023 1 58.34 106 ALA B C 1
ATOM 3089 O O . ALA B 1 106 ? -12.961 -12.461 -9.5 1 58.34 106 ALA B O 1
ATOM 3090 N N . TYR B 1 107 ? -12.523 -11.086 -11.227 1 62.25 107 TYR B N 1
ATOM 3091 C CA . TYR B 1 107 ? -12.383 -12.188 -12.172 1 62.25 107 TYR B CA 1
ATOM 3092 C C . TYR B 1 107 ? -11.078 -12.945 -11.93 1 62.25 107 TYR B C 1
ATOM 3094 O O . TYR B 1 107 ? -11.055 -14.18 -11.961 1 62.25 107 TYR B O 1
ATOM 3102 N N . THR B 1 108 ? -10.055 -12.188 -11.617 1 72.06 108 THR B N 1
ATOM 3103 C CA . THR B 1 108 ? -8.758 -12.828 -11.43 1 72.06 108 THR B CA 1
ATOM 3104 C C . THR B 1 108 ? -8.781 -13.758 -10.219 1 72.06 108 THR B C 1
ATOM 3106 O O . THR B 1 108 ? -8.305 -14.891 -10.289 1 72.06 108 THR B O 1
ATOM 3109 N N . HIS B 1 109 ? -9.367 -13.227 -9.242 1 76.19 109 HIS B N 1
ATOM 3110 C CA . HIS B 1 109 ? -9.414 -14.031 -8.031 1 76.19 109 HIS B CA 1
ATOM 3111 C C . HIS B 1 109 ? -10.273 -15.281 -8.234 1 76.19 109 HIS B C 1
ATOM 3113 O O . HIS B 1 109 ? -9.906 -16.375 -7.789 1 76.19 109 HIS B O 1
ATOM 3119 N N . ASP B 1 110 ? -11.32 -15.141 -8.984 1 73.56 110 ASP B N 1
ATOM 3120 C CA . ASP B 1 110 ? -12.195 -16.281 -9.266 1 73.56 110 ASP B CA 1
ATOM 3121 C C . ASP B 1 110 ? -11.492 -17.297 -10.164 1 73.56 110 ASP B C 1
ATOM 3123 O O . ASP B 1 110 ? -11.617 -18.5 -9.945 1 73.56 110 ASP B O 1
ATOM 3127 N N . ALA B 1 111 ? -10.867 -16.766 -11.125 1 76.69 111 ALA B N 1
ATOM 3128 C CA . ALA B 1 111 ? -10.156 -17.656 -12.047 1 76.69 111 ALA B CA 1
ATOM 3129 C C . ALA B 1 111 ? -9.055 -18.422 -11.328 1 76.69 111 ALA B C 1
ATOM 3131 O O . ALA B 1 111 ? -8.844 -19.609 -11.602 1 76.69 111 ALA B O 1
ATOM 3132 N N . GLN B 1 112 ? -8.391 -17.719 -10.492 1 82.56 112 GLN B N 1
ATOM 3133 C CA . GLN B 1 112 ? -7.344 -18.375 -9.703 1 82.56 112 GLN B CA 1
ATOM 3134 C C . GLN B 1 112 ? -7.918 -19.484 -8.844 1 82.56 112 GLN B C 1
ATOM 3136 O O . GLN B 1 112 ? -7.336 -20.578 -8.75 1 82.56 112 GLN B O 1
ATOM 3141 N N . LEU B 1 113 ? -9.008 -19.234 -8.242 1 77.44 113 LEU B N 1
ATOM 3142 C CA . LEU B 1 113 ? -9.656 -20.234 -7.414 1 77.44 113 LEU B CA 1
ATOM 3143 C C . LEU B 1 113 ? -10.094 -21.438 -8.25 1 77.44 113 LEU B C 1
ATOM 3145 O O . LEU B 1 113 ? -10 -22.578 -7.805 1 77.44 113 LEU B O 1
ATOM 3149 N N . LEU B 1 114 ? -10.547 -21.141 -9.445 1 76.12 114 LEU B N 1
ATOM 3150 C CA . LEU B 1 114 ? -10.961 -22.203 -10.344 1 76.12 114 LEU B CA 1
ATOM 3151 C C . LEU B 1 114 ? -9.789 -23.109 -10.703 1 76.12 114 LEU B C 1
ATOM 3153 O O . LEU B 1 114 ? -9.93 -24.328 -10.781 1 76.12 114 LEU B O 1
ATOM 3157 N N . CYS B 1 115 ? -8.656 -22.5 -10.945 1 82.81 115 CYS B N 1
ATOM 3158 C CA . CYS B 1 115 ? -7.457 -23.281 -11.242 1 82.81 115 CYS B CA 1
ATOM 3159 C C . CYS B 1 115 ? -7.07 -24.156 -10.062 1 82.81 115 CYS B C 1
ATOM 3161 O O . CYS B 1 115 ? -6.672 -25.312 -10.242 1 82.81 115 CYS B O 1
ATOM 3163 N N . GLU B 1 116 ? -7.184 -23.594 -8.906 1 81.94 116 GLU B N 1
ATOM 3164 C CA . GLU B 1 116 ? -6.902 -24.359 -7.691 1 81.94 116 GLU B CA 1
ATOM 3165 C C . GLU B 1 116 ? -7.844 -25.547 -7.559 1 81.94 116 GLU B C 1
ATOM 3167 O O . GLU B 1 116 ? -7.398 -26.672 -7.289 1 81.94 116 GLU B O 1
ATOM 3172 N N . PHE B 1 117 ? -9.047 -25.344 -7.848 1 74.44 117 PHE B N 1
ATOM 3173 C CA . PHE B 1 117 ? -10.047 -26.406 -7.746 1 74.44 117 PHE B CA 1
ATOM 3174 C C . PHE B 1 117 ? -9.836 -27.453 -8.828 1 74.44 117 PHE B C 1
ATOM 3176 O O . PHE B 1 117 ? -10.109 -28.641 -8.609 1 74.44 117 PHE B O 1
ATOM 3183 N N . ALA B 1 118 ? -9.398 -27.031 -9.953 1 81.81 118 ALA B N 1
ATOM 3184 C CA . ALA B 1 118 ? -9.156 -27.938 -11.07 1 81.81 118 ALA B CA 1
ATOM 3185 C C . ALA B 1 118 ? -7.922 -28.812 -10.828 1 81.81 118 ALA B C 1
ATOM 3187 O O . ALA B 1 118 ? -7.633 -29.719 -11.594 1 81.81 118 ALA B O 1
ATOM 3188 N N . GLY B 1 119 ? -7.152 -28.469 -9.773 1 84.19 119 GLY B N 1
ATOM 3189 C CA . GLY B 1 119 ? -6.078 -29.359 -9.352 1 84.19 119 GLY B CA 1
ATOM 3190 C C . GLY B 1 119 ? -4.707 -28.891 -9.812 1 84.19 119 GLY B C 1
ATOM 3191 O O . GLY B 1 119 ? -3.73 -29.641 -9.727 1 84.19 119 GLY B O 1
ATOM 3192 N N . PHE B 1 120 ? -4.648 -27.75 -10.336 1 89.69 120 PHE B N 1
ATOM 3193 C CA . PHE B 1 120 ? -3.338 -27.219 -10.688 1 89.69 120 PHE B CA 1
ATOM 3194 C C . PHE B 1 120 ? -2.525 -26.906 -9.438 1 89.69 120 PHE B C 1
ATOM 3196 O O . PHE B 1 120 ? -3.004 -26.219 -8.531 1 89.69 120 PHE B O 1
ATOM 3203 N N . GLU B 1 121 ? -1.351 -27.375 -9.406 1 90.94 121 GLU B N 1
ATOM 3204 C CA . GLU B 1 121 ? -0.514 -27.203 -8.227 1 90.94 121 GLU B CA 1
ATOM 3205 C C . GLU B 1 121 ? 0.215 -25.875 -8.25 1 90.94 121 GLU B C 1
ATOM 3207 O O . GLU B 1 121 ? 0.655 -25.375 -7.207 1 90.94 121 GLU B O 1
ATOM 3212 N N . LEU B 1 122 ? 0.395 -25.344 -9.414 1 93.31 122 LEU B N 1
ATOM 3213 C CA . LEU B 1 122 ? 0.987 -24.031 -9.609 1 93.31 122 LEU B CA 1
ATOM 3214 C C . LEU B 1 122 ? 0.148 -23.188 -10.562 1 93.31 122 LEU B C 1
ATOM 3216 O O . LEU B 1 122 ? -0.209 -23.656 -11.648 1 93.31 122 LEU B O 1
ATOM 3220 N N . THR B 1 123 ? -0.225 -22.062 -10.109 1 92.56 123 THR B N 1
ATOM 3221 C CA . THR B 1 123 ? -0.913 -21.094 -10.961 1 92.56 123 THR B CA 1
ATOM 3222 C C . THR B 1 123 ? -0.093 -19.812 -11.102 1 92.56 123 THR B C 1
ATOM 3224 O O . THR B 1 123 ? 0.224 -19.156 -10.109 1 92.56 123 THR B O 1
ATOM 3227 N N . ILE B 1 124 ? 0.28 -19.5 -12.344 1 93.25 124 ILE B N 1
ATOM 3228 C CA . ILE B 1 124 ? 0.988 -18.266 -12.656 1 93.25 124 ILE B CA 1
ATOM 3229 C C . ILE B 1 124 ? 0.002 -17.219 -13.172 1 93.25 124 ILE B C 1
ATOM 3231 O O . ILE B 1 124 ? -0.744 -17.469 -14.117 1 93.25 124 ILE B O 1
ATOM 3235 N N . ILE B 1 125 ? -0.042 -16.141 -12.469 1 89.5 125 ILE B N 1
ATOM 3236 C CA . ILE B 1 125 ? -0.905 -15.031 -12.883 1 89.5 125 ILE B CA 1
ATOM 3237 C C . ILE B 1 125 ? -0.055 -13.891 -13.43 1 89.5 125 ILE B C 1
ATOM 3239 O O . ILE B 1 125 ? 0.779 -13.328 -12.719 1 89.5 125 ILE B O 1
ATOM 3243 N N . GLU B 1 126 ? -0.259 -13.531 -14.656 1 87.5 126 GLU B N 1
ATOM 3244 C CA . GLU B 1 126 ? 0.552 -12.516 -15.312 1 87.5 126 GLU B CA 1
ATOM 3245 C C . GLU B 1 126 ? -0.303 -11.328 -15.75 1 87.5 126 GLU B C 1
ATOM 3247 O O . GLU B 1 126 ? -1.35 -11.508 -16.375 1 87.5 126 GLU B O 1
ATOM 3252 N N . THR B 1 127 ? 0.174 -10.156 -15.352 1 79.19 127 THR B N 1
ATOM 3253 C CA . THR B 1 127 ? -0.52 -8.969 -15.836 1 79.19 127 THR B CA 1
ATOM 3254 C C . THR B 1 127 ? -0.057 -8.609 -17.25 1 79.19 127 THR B C 1
ATOM 3256 O O . THR B 1 127 ? 1.116 -8.781 -17.578 1 79.19 127 THR B O 1
ATOM 3259 N N . VAL B 1 128 ? -0.859 -8.305 -18.219 1 63.97 128 VAL B N 1
ATOM 3260 C CA . VAL B 1 128 ? -0.474 -7.938 -19.578 1 63.97 128 VAL B CA 1
ATOM 3261 C C . VAL B 1 128 ? -0.27 -6.43 -19.672 1 63.97 128 VAL B C 1
ATOM 3263 O O . VAL B 1 128 ? 0.629 -5.961 -20.375 1 63.97 128 VAL B O 1
ATOM 3266 N N . GLY B 1 129 ? -1.007 -5.543 -19.031 1 57.59 129 GLY B N 1
ATOM 3267 C CA . GLY B 1 129 ? -0.937 -4.098 -19.188 1 57.59 129 GLY B CA 1
ATOM 3268 C C . GLY B 1 129 ? -0.745 -3.361 -17.875 1 57.59 129 GLY B C 1
ATOM 3269 O O . GLY B 1 129 ? -0.547 -3.986 -16.828 1 57.59 129 GLY B O 1
ATOM 3270 N N . VAL B 1 130 ? -0.284 -1.958 -18.125 1 48.53 130 VAL B N 1
ATOM 3271 C CA . VAL B 1 130 ? -0.027 -0.979 -17.078 1 48.53 130 VAL B CA 1
ATOM 3272 C C . VAL B 1 130 ? -1.35 -0.491 -16.5 1 48.53 130 VAL B C 1
ATOM 3274 O O . VAL B 1 130 ? -2.328 -0.307 -17.219 1 48.53 130 VAL B O 1
ATOM 3277 N N . GLY B 1 131 ? -1.75 -0.927 -15.273 1 49 131 GLY B N 1
ATOM 3278 C CA . GLY B 1 131 ? -2.898 -0.291 -14.648 1 49 131 GLY B CA 1
ATOM 3279 C C . GLY B 1 131 ? -3.066 -0.667 -13.188 1 49 131 GLY B C 1
ATOM 3280 O O . GLY B 1 131 ? -2.123 -1.145 -12.555 1 49 131 GLY B O 1
ATOM 3281 N N . GLN B 1 132 ? -4.207 -0.154 -12.57 1 49.34 132 GLN B N 1
ATOM 3282 C CA . GLN B 1 132 ? -4.652 -0.187 -11.18 1 49.34 132 GLN B CA 1
ATOM 3283 C C . GLN B 1 132 ? -4.609 -1.607 -10.625 1 49.34 132 GLN B C 1
ATOM 3285 O O . GLN B 1 132 ? -4.68 -1.805 -9.406 1 49.34 132 GLN B O 1
ATOM 3290 N N . SER B 1 133 ? -4.082 -2.592 -11.539 1 55.5 133 SER B N 1
ATOM 3291 C CA . SER B 1 133 ? -4.32 -4.008 -11.273 1 55.5 133 SER B CA 1
ATOM 3292 C C . SER B 1 133 ? -3.166 -4.625 -10.492 1 55.5 133 SER B C 1
ATOM 3294 O O . SER B 1 133 ? -3.336 -5.648 -9.82 1 55.5 133 SER B O 1
ATOM 3296 N N . GLU B 1 134 ? -2.164 -3.818 -10.219 1 60.97 134 GLU B N 1
ATOM 3297 C CA . GLU B 1 134 ? -0.995 -4.535 -9.719 1 60.97 134 GLU B CA 1
ATOM 3298 C C . GLU B 1 134 ? -1.1 -4.781 -8.219 1 60.97 134 GLU B C 1
ATOM 3300 O O . GLU B 1 134 ? -0.756 -5.863 -7.738 1 60.97 134 GLU B O 1
ATOM 3305 N N . THR B 1 135 ? -1.693 -3.812 -7.57 1 64.81 135 THR B N 1
ATOM 3306 C CA . THR B 1 135 ? -1.839 -4.004 -6.133 1 64.81 135 THR B CA 1
ATOM 3307 C C . THR B 1 135 ? -2.852 -5.105 -5.832 1 64.81 135 THR B C 1
ATOM 3309 O O . THR B 1 135 ? -2.691 -5.859 -4.871 1 64.81 135 THR B O 1
ATOM 3312 N N . GLU B 1 136 ? -3.723 -5.238 -6.746 1 73 136 GLU B N 1
ATOM 3313 C CA . GLU B 1 136 ? -4.707 -6.297 -6.543 1 73 136 GLU B CA 1
ATOM 3314 C C . GLU B 1 136 ? -4.113 -7.672 -6.844 1 73 136 GLU B C 1
ATOM 3316 O O . GLU B 1 136 ? -4.488 -8.664 -6.219 1 73 136 GLU B O 1
ATOM 3321 N N . LEU B 1 137 ? -3.17 -7.68 -7.793 1 79.62 137 LEU B N 1
ATOM 3322 C CA . LEU B 1 137 ? -2.494 -8.938 -8.086 1 79.62 137 LEU B CA 1
ATOM 3323 C C . LEU B 1 137 ? -1.759 -9.461 -6.855 1 79.62 137 LEU B C 1
ATOM 3325 O O . LEU B 1 137 ? -1.77 -10.664 -6.582 1 79.62 137 LEU B O 1
ATOM 3329 N N . ALA B 1 138 ? -1.163 -8.531 -6.172 1 81.31 138 ALA B N 1
ATOM 3330 C CA . ALA B 1 138 ? -0.441 -8.914 -4.961 1 81.31 138 ALA B CA 1
ATOM 3331 C C . ALA B 1 138 ? -1.374 -9.578 -3.953 1 81.31 138 ALA B C 1
ATOM 3333 O O . ALA B 1 138 ? -0.952 -10.445 -3.18 1 81.31 138 ALA B O 1
ATOM 3334 N N . GLU B 1 139 ? -2.635 -9.227 -4.035 1 83.75 139 GLU B N 1
ATOM 3335 C CA . GLU B 1 139 ? -3.621 -9.766 -3.105 1 83.75 139 GLU B CA 1
ATOM 3336 C C . GLU B 1 139 ? -4.164 -11.109 -3.594 1 83.75 139 GLU B C 1
ATOM 3338 O O . GLU B 1 139 ? -5.012 -11.719 -2.938 1 83.75 139 GLU B O 1
ATOM 3343 N N . CYS B 1 140 ? -3.664 -11.609 -4.73 1 84.62 140 CYS B N 1
ATOM 3344 C CA . CYS B 1 140 ? -4.148 -12.867 -5.277 1 84.62 140 CYS B CA 1
ATOM 3345 C C . CYS B 1 140 ? -3.037 -13.906 -5.32 1 84.62 140 CYS B C 1
ATOM 3347 O O . CYS B 1 140 ? -3.266 -15.055 -5.719 1 84.62 140 CYS B O 1
ATOM 3349 N N . CYS B 1 141 ? -1.907 -13.469 -4.91 1 89.38 141 CYS B N 1
ATOM 3350 C CA . CYS B 1 141 ? -0.811 -14.406 -5.133 1 89.38 141 CYS B CA 1
ATOM 3351 C C . CYS B 1 141 ? -0.049 -14.672 -3.838 1 89.38 141 CYS B C 1
ATOM 3353 O O . CYS B 1 141 ? -0.141 -13.891 -2.889 1 89.38 141 CYS B O 1
ATOM 3355 N N . ASP B 1 142 ? 0.612 -15.82 -3.83 1 90.62 142 ASP B N 1
ATOM 3356 C CA . ASP B 1 142 ? 1.483 -16.188 -2.721 1 90.62 142 ASP B CA 1
ATOM 3357 C C . ASP B 1 142 ? 2.857 -15.539 -2.857 1 90.62 142 ASP B C 1
ATOM 3359 O O . ASP B 1 142 ? 3.477 -15.172 -1.857 1 90.62 142 ASP B O 1
ATOM 3363 N N . LEU B 1 143 ? 3.293 -15.43 -3.988 1 92 143 LEU B N 1
ATOM 3364 C CA . LEU B 1 143 ? 4.559 -14.797 -4.344 1 92 143 LEU B CA 1
ATOM 3365 C C . LEU B 1 143 ? 4.367 -13.812 -5.488 1 92 143 LEU B C 1
ATOM 3367 O O . LEU B 1 143 ? 3.801 -14.156 -6.527 1 92 143 LEU B O 1
ATOM 3371 N N . PHE B 1 144 ? 4.758 -12.562 -5.254 1 90.56 144 PHE B N 1
ATOM 3372 C CA . PHE B 1 144 ? 4.602 -11.492 -6.23 1 90.56 144 PHE B CA 1
ATOM 3373 C C . PHE B 1 144 ? 5.945 -11.117 -6.84 1 90.56 144 PHE B C 1
ATOM 3375 O O . PHE B 1 144 ? 6.793 -10.523 -6.172 1 90.56 144 PHE B O 1
ATOM 3382 N N . LEU B 1 145 ? 6.102 -11.43 -8.109 1 93.12 145 LEU B N 1
ATOM 3383 C CA . LEU B 1 145 ? 7.359 -11.258 -8.828 1 93.12 145 LEU B CA 1
ATOM 3384 C C . LEU B 1 145 ? 7.281 -10.055 -9.773 1 93.12 145 LEU B C 1
ATOM 3386 O O . LEU B 1 145 ? 6.371 -9.969 -10.602 1 93.12 145 LEU B O 1
ATOM 3390 N N . LEU B 1 146 ? 8.195 -9.125 -9.633 1 90.44 146 LEU B N 1
ATOM 3391 C CA . LEU B 1 146 ? 8.297 -7.965 -10.516 1 90.44 146 LEU B CA 1
ATOM 3392 C C . LEU B 1 146 ? 9.469 -8.109 -11.477 1 90.44 146 LEU B C 1
ATOM 3394 O O . LEU B 1 146 ? 10.609 -8.328 -11.047 1 90.44 146 LEU B O 1
ATOM 3398 N N . ILE B 1 147 ? 9.156 -8.016 -12.75 1 92.69 147 ILE B N 1
ATOM 3399 C CA . ILE B 1 147 ? 10.195 -8.086 -13.766 1 92.69 147 ILE B CA 1
ATOM 3400 C C . ILE B 1 147 ? 10.617 -6.68 -14.18 1 92.69 147 ILE B C 1
ATOM 3402 O O . ILE B 1 147 ? 9.766 -5.82 -14.43 1 92.69 147 ILE B O 1
ATOM 3406 N N . LEU B 1 148 ? 11.945 -6.508 -14.258 1 91.94 148 LEU B N 1
ATOM 3407 C CA . LEU B 1 148 ? 12.539 -5.23 -14.633 1 91.94 148 LEU B CA 1
ATOM 3408 C C . LEU B 1 148 ? 13.43 -5.383 -15.867 1 91.94 148 LEU B C 1
ATOM 3410 O O . LEU B 1 148 ? 13.898 -6.48 -16.172 1 91.94 148 LEU B O 1
ATOM 3414 N N . ALA B 1 149 ? 13.617 -4.273 -16.578 1 92.44 149 ALA B N 1
ATOM 3415 C CA . ALA B 1 149 ? 14.562 -4.25 -17.688 1 92.44 149 ALA B CA 1
ATOM 3416 C C . ALA B 1 149 ? 15.914 -3.707 -17.25 1 92.44 149 ALA B C 1
ATOM 3418 O O . ALA B 1 149 ? 16 -2.914 -16.312 1 92.44 149 ALA B O 1
ATOM 3419 N N . PRO B 1 150 ? 16.969 -4.219 -17.953 1 94.06 150 PRO B N 1
ATOM 3420 C CA . PRO B 1 150 ? 18.266 -3.6 -17.688 1 94.06 150 PRO B CA 1
ATOM 3421 C C . PRO B 1 150 ? 18.25 -2.084 -17.859 1 94.06 150 PRO B C 1
ATOM 3423 O O . PRO B 1 150 ? 17.766 -1.586 -18.891 1 94.06 150 PRO B O 1
ATOM 3426 N N . GLY B 1 151 ? 18.734 -1.42 -16.984 1 85.44 151 GLY B N 1
ATOM 3427 C CA . GLY B 1 151 ? 18.781 0.031 -17.047 1 85.44 151 GLY B CA 1
ATOM 3428 C C . GLY B 1 151 ? 17.438 0.683 -16.844 1 85.44 151 GLY B C 1
ATOM 3429 O O . GLY B 1 151 ? 17.281 1.885 -17.062 1 85.44 151 GLY B O 1
ATOM 3430 N N . GLY B 1 152 ? 16.344 -0.12 -16.641 1 70.19 152 GLY B N 1
ATOM 3431 C CA . GLY B 1 152 ? 14.953 0.299 -16.766 1 70.19 152 GLY B CA 1
ATOM 3432 C C . GLY B 1 152 ? 14.406 0.936 -15.5 1 70.19 152 GLY B C 1
ATOM 3433 O O . GLY B 1 152 ? 13.211 0.816 -15.203 1 70.19 152 GLY B O 1
ATOM 3434 N N . GLY B 1 153 ? 15.172 1.817 -14.82 1 60.12 153 GLY B N 1
ATOM 3435 C CA . GLY B 1 153 ? 14.523 2.543 -13.734 1 60.12 153 GLY B CA 1
ATOM 3436 C C . GLY B 1 153 ? 13.398 3.445 -14.211 1 60.12 153 GLY B C 1
ATOM 3437 O O . GLY B 1 153 ? 12.391 3.609 -13.516 1 60.12 153 GLY B O 1
ATOM 3438 N N . ASP B 1 154 ? 13.406 3.875 -15.508 1 56.59 154 ASP B N 1
ATOM 3439 C CA . ASP B 1 154 ? 12.484 4.879 -16.031 1 56.59 154 ASP B CA 1
ATOM 3440 C C . ASP B 1 154 ? 11.18 4.242 -16.484 1 56.59 154 ASP B C 1
ATOM 3442 O O . ASP B 1 154 ? 10.125 4.891 -16.469 1 56.59 154 ASP B O 1
ATOM 3446 N N . GLU B 1 155 ? 11.234 3.053 -16.844 1 56.84 155 GLU B N 1
ATOM 3447 C CA . GLU B 1 155 ? 10.055 2.412 -17.422 1 56.84 155 GLU B CA 1
ATOM 3448 C C . GLU B 1 155 ? 9 2.133 -16.344 1 56.84 155 GLU B C 1
ATOM 3450 O O . GLU B 1 155 ? 7.812 2.045 -16.641 1 56.84 155 GLU B O 1
ATOM 3455 N N . LEU B 1 156 ? 9.453 1.91 -15.18 1 57.81 156 LEU B N 1
ATOM 3456 C CA . LEU B 1 156 ? 8.523 1.738 -14.07 1 57.81 156 LEU B CA 1
ATOM 3457 C C . LEU B 1 156 ? 7.852 3.062 -13.711 1 57.81 156 LEU B C 1
ATOM 3459 O O . LEU B 1 156 ? 6.875 3.086 -12.961 1 57.81 156 LEU B O 1
ATOM 3463 N N . GLN B 1 157 ? 8.492 4.141 -14.242 1 52.97 157 GLN B N 1
ATOM 3464 C CA . GLN B 1 157 ? 8.141 5.512 -13.891 1 52.97 157 GLN B CA 1
ATOM 3465 C C . GLN B 1 157 ? 6.648 5.758 -14.062 1 52.97 157 GLN B C 1
ATOM 3467 O O . GLN B 1 157 ? 6.047 6.527 -13.305 1 52.97 157 GLN B O 1
ATOM 3472 N N . GLY B 1 158 ? 6.094 5.086 -15.117 1 46.25 158 GLY B N 1
ATOM 3473 C CA . GLY B 1 158 ? 4.684 5.32 -15.375 1 46.25 158 GLY B CA 1
ATOM 3474 C C . GLY B 1 158 ? 3.775 4.395 -14.586 1 46.25 158 GLY B C 1
ATOM 3475 O O . GLY B 1 158 ? 2.549 4.516 -14.648 1 46.25 158 GLY B O 1
ATOM 3476 N N . SER B 1 159 ? 4.461 3.629 -13.891 1 50.75 159 SER B N 1
ATOM 3477 C CA . SER B 1 159 ? 3.615 2.672 -13.18 1 50.75 159 SER B CA 1
ATOM 3478 C C . SER B 1 159 ? 3.252 3.178 -11.789 1 50.75 159 SER B C 1
ATOM 3480 O O . SER B 1 159 ? 3.852 4.137 -11.297 1 50.75 159 SER B O 1
ATOM 3482 N N . LYS B 1 160 ? 2.164 2.719 -11.141 1 51.81 160 LYS B N 1
ATOM 3483 C CA . LYS B 1 160 ? 1.552 3.117 -9.875 1 51.81 160 LYS B CA 1
ATOM 3484 C C . LYS B 1 160 ? 2.547 3.014 -8.727 1 51.81 160 LYS B C 1
ATOM 3486 O O . LYS B 1 160 ? 3.355 2.084 -8.68 1 51.81 160 LYS B O 1
ATOM 3491 N N . LYS B 1 161 ? 2.658 3.918 -7.91 1 56.81 161 LYS B N 1
ATOM 3492 C CA . LYS B 1 161 ? 3.355 3.982 -6.629 1 56.81 161 LYS B CA 1
ATOM 3493 C C . LYS B 1 161 ? 3.189 2.682 -5.848 1 56.81 161 LYS B C 1
ATOM 3495 O O . LYS B 1 161 ? 2.107 2.094 -5.832 1 56.81 161 LYS B O 1
ATOM 3500 N N . GLY B 1 162 ? 4.34 2.061 -5.473 1 65.88 162 GLY B N 1
ATOM 3501 C CA . GLY B 1 162 ? 4.238 1.048 -4.434 1 65.88 162 GLY B CA 1
ATOM 3502 C C . GLY B 1 162 ? 4.426 -0.364 -4.957 1 65.88 162 GLY B C 1
ATOM 3503 O O . GLY B 1 162 ? 4.469 -1.319 -4.18 1 65.88 162 GLY B O 1
ATOM 3504 N N . ILE B 1 163 ? 4.719 -0.506 -6.371 1 75.69 163 ILE B N 1
ATOM 3505 C CA . ILE B 1 163 ? 4.77 -1.866 -6.895 1 75.69 163 ILE B CA 1
ATOM 3506 C C . ILE B 1 163 ? 6.09 -2.523 -6.492 1 75.69 163 ILE B C 1
ATOM 3508 O O . ILE B 1 163 ? 6.129 -3.723 -6.207 1 75.69 163 ILE B O 1
ATOM 3512 N N . VAL B 1 164 ? 7.141 -1.77 -6.559 1 77.75 164 VAL B N 1
ATOM 3513 C CA . VAL B 1 164 ? 8.445 -2.318 -6.211 1 77.75 164 VAL B CA 1
ATOM 3514 C C . VAL B 1 164 ? 8.438 -2.805 -4.766 1 77.75 164 VAL B C 1
ATOM 3516 O O . VAL B 1 164 ? 8.945 -3.885 -4.461 1 77.75 164 VAL B O 1
ATOM 3519 N N . GLU B 1 165 ? 7.812 -2.076 -3.959 1 73.5 165 GLU B N 1
ATOM 3520 C CA . GLU B 1 165 ? 7.754 -2.428 -2.543 1 73.5 165 GLU B CA 1
ATOM 3521 C C . GLU B 1 165 ? 6.828 -3.617 -2.311 1 73.5 165 GLU B C 1
ATOM 3523 O O . GLU B 1 165 ? 7.027 -4.391 -1.369 1 73.5 165 GLU B O 1
ATOM 3528 N N . ALA B 1 166 ? 5.887 -3.699 -3.15 1 77.75 166 ALA B N 1
ATOM 3529 C CA . ALA B 1 166 ? 4.906 -4.77 -2.998 1 77.75 166 ALA B CA 1
ATOM 3530 C C . ALA B 1 166 ? 5.469 -6.102 -3.479 1 77.75 166 ALA B C 1
ATOM 3532 O O . ALA B 1 166 ? 4.977 -7.168 -3.094 1 77.75 166 ALA B O 1
ATOM 3533 N N . ALA B 1 167 ? 6.449 -5.973 -4.246 1 85.5 167 ALA B N 1
ATOM 3534 C CA . ALA B 1 167 ? 7 -7.191 -4.836 1 85.5 167 ALA B CA 1
ATOM 3535 C C . ALA B 1 167 ? 7.785 -7.992 -3.799 1 85.5 167 ALA B C 1
ATOM 3537 O O . ALA B 1 167 ? 8.484 -7.418 -2.963 1 85.5 167 ALA B O 1
ATOM 3538 N N . ASP B 1 168 ? 7.652 -9.336 -3.869 1 86.94 168 ASP B N 1
ATOM 3539 C CA . ASP B 1 168 ? 8.422 -10.234 -3.018 1 86.94 168 ASP B CA 1
ATOM 3540 C C . ASP B 1 168 ? 9.789 -10.547 -3.637 1 86.94 168 ASP B C 1
ATOM 3542 O O . ASP B 1 168 ? 10.758 -10.797 -2.92 1 86.94 168 ASP B O 1
ATOM 3546 N N . LEU B 1 169 ? 9.797 -10.594 -4.891 1 91.69 169 LEU B N 1
ATOM 3547 C CA . LEU B 1 169 ? 10.984 -10.938 -5.668 1 91.69 169 LEU B CA 1
ATOM 3548 C C . LEU B 1 169 ? 11.102 -10.062 -6.91 1 91.69 169 LEU B C 1
ATOM 3550 O O . LEU B 1 169 ? 10.102 -9.82 -7.598 1 91.69 169 LEU B O 1
ATOM 3554 N N . LEU B 1 170 ? 12.289 -9.523 -7.113 1 92.81 170 LEU B N 1
ATOM 3555 C CA . LEU B 1 170 ? 12.562 -8.758 -8.32 1 92.81 170 LEU B CA 1
ATOM 3556 C C . LEU B 1 170 ? 13.5 -9.523 -9.25 1 92.81 170 LEU B C 1
ATOM 3558 O O . LEU B 1 170 ? 14.453 -10.156 -8.797 1 92.81 170 LEU B O 1
ATOM 3562 N N . VAL B 1 171 ? 13.211 -9.43 -10.516 1 96.12 171 VAL B N 1
ATOM 3563 C CA . VAL B 1 171 ? 14.039 -10.078 -11.523 1 96.12 171 VAL B CA 1
ATOM 3564 C C . VAL B 1 171 ? 14.336 -9.094 -12.656 1 96.12 171 VAL B C 1
ATOM 3566 O O . VAL B 1 171 ? 13.414 -8.492 -13.219 1 96.12 171 VAL B O 1
ATOM 3569 N N . VAL B 1 172 ? 15.617 -8.93 -12.977 1 96.31 172 VAL B N 1
ATOM 3570 C CA . VAL B 1 172 ? 16 -8.164 -14.156 1 96.31 172 VAL B CA 1
ATOM 3571 C C . VAL B 1 172 ? 16.141 -9.102 -15.359 1 96.31 172 VAL B C 1
ATOM 3573 O O . VAL B 1 172 ? 17.062 -9.922 -15.398 1 96.31 172 VAL B O 1
ATOM 3576 N N . ASN B 1 173 ? 15.227 -8.984 -16.266 1 96.81 173 ASN B N 1
ATOM 3577 C CA . ASN B 1 173 ? 15.234 -9.828 -17.453 1 96.81 173 ASN B CA 1
ATOM 3578 C C . ASN B 1 173 ? 16.109 -9.242 -18.547 1 96.81 173 ASN B C 1
ATOM 3580 O O . ASN B 1 173 ? 16.703 -8.164 -18.375 1 96.81 173 ASN B O 1
ATOM 3584 N N . LYS B 1 174 ? 16.328 -10 -19.656 1 96.81 174 LYS B N 1
ATOM 3585 C CA . LYS B 1 174 ? 17.141 -9.633 -20.797 1 96.81 174 LYS B CA 1
ATOM 3586 C C . LYS B 1 174 ? 18.609 -9.477 -20.406 1 96.81 174 LYS B C 1
ATOM 3588 O O . LYS B 1 174 ? 19.312 -8.602 -20.906 1 96.81 174 LYS B O 1
ATOM 3593 N N . ALA B 1 175 ? 18.984 -10.273 -19.406 1 97.44 175 ALA B N 1
ATOM 3594 C CA . ALA B 1 175 ? 20.391 -10.266 -18.969 1 97.44 175 ALA B CA 1
ATOM 3595 C C . ALA B 1 175 ? 21.25 -11.156 -19.859 1 97.44 175 ALA B C 1
ATOM 3597 O O . ALA B 1 175 ? 21.75 -12.188 -19.422 1 97.44 175 ALA B O 1
ATOM 3598 N N . ASP B 1 176 ? 21.547 -10.789 -21.047 1 96.38 176 ASP B N 1
ATOM 3599 C CA . ASP B 1 176 ? 22.328 -11.562 -22.016 1 96.38 176 ASP B CA 1
ATOM 3600 C C . ASP B 1 176 ? 23.062 -10.648 -23 1 96.38 176 ASP B C 1
ATOM 3602 O O . ASP B 1 176 ? 22.703 -9.469 -23.141 1 96.38 176 ASP B O 1
ATOM 3606 N N . GLY B 1 177 ? 24.109 -11.219 -23.562 1 94.94 177 GLY B N 1
ATOM 3607 C CA . GLY B 1 177 ? 24.875 -10.469 -24.547 1 94.94 177 GLY B CA 1
ATOM 3608 C C . GLY B 1 177 ? 25.375 -9.133 -24.031 1 94.94 177 GLY B C 1
ATOM 3609 O O . GLY B 1 177 ? 26 -9.062 -22.984 1 94.94 177 GLY B O 1
ATOM 3610 N N . GLU B 1 178 ? 24.953 -8.016 -24.719 1 94.31 178 GLU B N 1
ATOM 3611 C CA . GLU B 1 178 ? 25.453 -6.668 -24.438 1 94.31 178 GLU B CA 1
ATOM 3612 C C . GLU B 1 178 ? 24.766 -6.07 -23.219 1 94.31 178 GLU B C 1
ATOM 3614 O O . GLU B 1 178 ? 25.281 -5.121 -22.625 1 94.31 178 GLU B O 1
ATOM 3619 N N . THR B 1 179 ? 23.656 -6.703 -22.797 1 95.44 179 THR B N 1
ATOM 3620 C CA . THR B 1 179 ? 22.891 -6.098 -21.703 1 95.44 179 THR B CA 1
ATOM 3621 C C . THR B 1 179 ? 23.188 -6.809 -20.391 1 95.44 179 THR B C 1
ATOM 3623 O O . THR B 1 179 ? 22.641 -6.441 -19.344 1 95.44 179 THR B O 1
ATOM 3626 N N . GLU B 1 180 ? 24.047 -7.805 -20.406 1 96.62 180 GLU B N 1
ATOM 3627 C CA . GLU B 1 180 ? 24.297 -8.617 -19.219 1 96.62 180 GLU B CA 1
ATOM 3628 C C . GLU B 1 180 ? 24.859 -7.777 -18.094 1 96.62 180 GLU B C 1
ATOM 3630 O O . GLU B 1 180 ? 24.391 -7.848 -16.953 1 96.62 180 GLU B O 1
ATOM 3635 N N . ASP B 1 181 ? 25.875 -7.016 -18.422 1 96.69 181 ASP B N 1
ATOM 3636 C CA . ASP B 1 181 ? 26.5 -6.191 -17.406 1 96.69 181 ASP B CA 1
ATOM 3637 C C . ASP B 1 181 ? 25.531 -5.137 -16.875 1 96.69 181 ASP B C 1
ATOM 3639 O O . ASP B 1 181 ? 25.5 -4.887 -15.664 1 96.69 181 ASP B O 1
ATOM 3643 N N . LEU B 1 182 ? 24.844 -4.574 -17.781 1 96.31 182 LEU B N 1
ATOM 3644 C CA . LEU B 1 182 ? 23.859 -3.57 -17.375 1 96.31 182 LEU B CA 1
ATOM 3645 C C . LEU B 1 182 ? 22.797 -4.184 -16.484 1 96.31 182 LEU B C 1
ATOM 3647 O O . LEU B 1 182 ? 22.344 -3.551 -15.523 1 96.31 182 LEU B O 1
ATOM 3651 N N . ALA B 1 183 ? 22.406 -5.352 -16.781 1 96.88 183 ALA B N 1
ATOM 3652 C CA . ALA B 1 183 ? 21.406 -6.055 -15.984 1 96.88 183 ALA B CA 1
ATOM 3653 C C . ALA B 1 183 ? 21.922 -6.309 -14.57 1 96.88 183 ALA B C 1
ATOM 3655 O O . ALA B 1 183 ? 21.203 -6.125 -13.594 1 96.88 183 ALA B O 1
ATOM 3656 N N . ARG B 1 184 ? 23.172 -6.754 -14.445 1 96.19 184 ARG B N 1
ATOM 3657 C CA . ARG B 1 184 ? 23.781 -7.008 -13.148 1 96.19 184 ARG B CA 1
ATOM 3658 C C . ARG B 1 184 ? 23.859 -5.73 -12.32 1 96.19 184 ARG B C 1
ATOM 3660 O O . ARG B 1 184 ? 23.578 -5.742 -11.117 1 96.19 184 ARG B O 1
ATOM 3667 N N . LYS B 1 185 ? 24.266 -4.688 -12.977 1 95.69 185 LYS B N 1
ATOM 3668 C CA . LYS B 1 185 ? 24.328 -3.396 -12.297 1 95.69 185 LYS B CA 1
ATOM 3669 C C . LYS B 1 185 ? 22.953 -2.965 -11.797 1 95.69 185 LYS B C 1
ATOM 3671 O O . LYS B 1 185 ? 22.812 -2.508 -10.664 1 95.69 185 LYS B O 1
ATOM 3676 N N . THR B 1 186 ? 21.984 -3.078 -12.648 1 93.56 186 THR B N 1
ATOM 3677 C CA . THR B 1 186 ? 20.609 -2.736 -12.289 1 93.56 186 THR B CA 1
ATOM 3678 C C . THR B 1 186 ? 20.156 -3.545 -11.086 1 93.56 186 THR B C 1
ATOM 3680 O O . THR B 1 186 ? 19.578 -2.994 -10.141 1 93.56 186 THR B O 1
ATOM 3683 N N . ALA B 1 187 ? 20.406 -4.801 -11.117 1 94.56 187 ALA B N 1
ATOM 3684 C CA . ALA B 1 187 ? 20.016 -5.672 -10.008 1 94.56 187 ALA B CA 1
ATOM 3685 C C . ALA B 1 187 ? 20.672 -5.219 -8.703 1 94.56 187 ALA B C 1
ATOM 3687 O O . ALA B 1 187 ? 20.016 -5.172 -7.66 1 94.56 187 ALA B O 1
ATOM 3688 N N . SER B 1 188 ? 21.922 -4.883 -8.773 1 93.19 188 SER B N 1
ATOM 3689 C CA . SER B 1 188 ? 22.656 -4.43 -7.594 1 93.19 188 SER B CA 1
ATOM 3690 C C . SER B 1 188 ? 22.062 -3.137 -7.043 1 93.19 188 SER B C 1
ATOM 3692 O O . SER B 1 188 ? 21.953 -2.971 -5.824 1 93.19 188 SER B O 1
ATOM 3694 N N . GLU B 1 189 ? 21.734 -2.256 -7.945 1 90.12 189 GLU B N 1
ATOM 3695 C CA . GLU B 1 189 ? 21.156 -0.981 -7.543 1 90.12 189 GLU B CA 1
ATOM 3696 C C . GLU B 1 189 ? 19.812 -1.188 -6.828 1 90.12 189 GLU B C 1
ATOM 3698 O O . GLU B 1 189 ? 19.562 -0.582 -5.785 1 90.12 189 GLU B O 1
ATOM 3703 N N . TYR B 1 190 ? 18.984 -2.021 -7.391 1 89 190 TYR B N 1
ATOM 3704 C CA . TYR B 1 190 ? 17.688 -2.289 -6.773 1 89 190 TYR B CA 1
ATOM 3705 C C . TYR B 1 190 ? 17.859 -3.016 -5.445 1 89 190 TYR B C 1
ATOM 3707 O O . TYR B 1 190 ? 17.109 -2.768 -4.496 1 89 190 TYR B O 1
ATOM 3715 N N . LYS B 1 191 ? 18.75 -3.928 -5.41 1 89.19 191 LYS B N 1
ATOM 3716 C CA . LYS B 1 191 ? 19.016 -4.637 -4.16 1 89.19 191 LYS B CA 1
ATOM 3717 C C . LYS B 1 191 ? 19.375 -3.668 -3.041 1 89.19 191 LYS B C 1
ATOM 3719 O O . LYS B 1 191 ? 18.844 -3.766 -1.934 1 89.19 191 LYS B O 1
ATOM 3724 N N . LYS B 1 192 ? 20.25 -2.754 -3.344 1 85.69 192 LYS B N 1
ATOM 3725 C CA . LYS B 1 192 ? 20.656 -1.75 -2.365 1 85.69 192 LYS B CA 1
ATOM 3726 C C . LYS B 1 192 ? 19.484 -0.875 -1.95 1 85.69 192 LYS B C 1
ATOM 3728 O O . LYS B 1 192 ? 19.297 -0.578 -0.767 1 85.69 192 LYS B O 1
ATOM 3733 N N . ALA B 1 193 ? 18.766 -0.462 -2.965 1 83.88 193 ALA B N 1
ATOM 3734 C CA . ALA B 1 193 ? 17.609 0.394 -2.699 1 83.88 193 ALA B CA 1
ATOM 3735 C C . ALA B 1 193 ? 16.594 -0.315 -1.809 1 83.88 193 ALA B C 1
ATOM 3737 O O . ALA B 1 193 ? 16.062 0.284 -0.875 1 83.88 193 ALA B O 1
ATOM 3738 N N . LEU B 1 194 ? 16.328 -1.549 -2.096 1 83.56 194 LEU B N 1
ATOM 3739 C CA . LEU B 1 194 ? 15.352 -2.314 -1.34 1 83.56 194 LEU B CA 1
ATOM 3740 C C . LEU B 1 194 ? 15.82 -2.543 0.093 1 83.56 194 LEU B C 1
ATOM 3742 O O . LEU B 1 194 ? 15.008 -2.555 1.022 1 83.56 194 LEU B O 1
ATOM 3746 N N . ASN B 1 195 ? 17.047 -2.793 0.313 1 80.25 195 ASN B N 1
ATOM 3747 C CA . ASN B 1 195 ? 17.594 -2.949 1.656 1 80.25 195 ASN B CA 1
ATOM 3748 C C . ASN B 1 195 ? 17.375 -1.695 2.5 1 80.25 195 ASN B C 1
ATOM 3750 O O . ASN B 1 195 ? 17.234 -1.781 3.723 1 80.25 195 ASN B O 1
ATOM 3754 N N . LEU B 1 196 ? 17.359 -0.676 1.796 1 78.12 196 LEU B N 1
ATOM 3755 C CA . LEU B 1 196 ? 17.172 0.598 2.482 1 78.12 196 LEU B CA 1
ATOM 3756 C C . LEU B 1 196 ? 15.703 0.831 2.811 1 78.12 196 LEU B C 1
ATOM 3758 O O . LEU B 1 196 ? 15.375 1.331 3.889 1 78.12 196 LEU B O 1
ATOM 3762 N N . VAL B 1 197 ? 14.844 0.424 1.885 1 75.38 197 VAL B N 1
ATOM 3763 C CA . VAL B 1 197 ? 13.445 0.828 2.018 1 75.38 197 VAL B CA 1
ATOM 3764 C C . VAL B 1 197 ? 12.656 -0.277 2.711 1 75.38 197 VAL B C 1
ATOM 3766 O O . VAL B 1 197 ? 11.57 -0.028 3.25 1 75.38 197 VAL B O 1
ATOM 3769 N N . ARG B 1 198 ? 13.047 -1.521 2.445 1 67.12 198 ARG B N 1
ATOM 3770 C CA . ARG B 1 198 ? 12.281 -2.617 3.023 1 67.12 198 ARG B CA 1
ATOM 3771 C C . ARG B 1 198 ? 12.812 -2.994 4.402 1 67.12 198 ARG B C 1
ATOM 3773 O O . ARG B 1 198 ? 14.008 -2.871 4.664 1 67.12 198 ARG B O 1
ATOM 3780 N N . ARG B 1 199 ? 11.82 -3.533 5.297 1 50.34 199 ARG B N 1
ATOM 3781 C CA . ARG B 1 199 ? 12.039 -3.986 6.668 1 50.34 199 ARG B CA 1
ATOM 3782 C C . ARG B 1 199 ? 13.086 -5.094 6.715 1 50.34 199 ARG B C 1
ATOM 3784 O O . ARG B 1 199 ? 13.016 -6.059 5.953 1 50.34 199 ARG B O 1
ATOM 3791 N N . PRO B 1 200 ? 14.367 -5.055 7.289 1 45.59 200 PRO B N 1
ATOM 3792 C CA . PRO B 1 200 ? 15.188 -6.258 7.441 1 45.59 200 PRO B CA 1
ATOM 3793 C C . PRO B 1 200 ? 14.375 -7.48 7.859 1 45.59 200 PRO B C 1
ATOM 3795 O O . PRO B 1 200 ? 14.805 -8.617 7.633 1 45.59 200 PRO B O 1
ATOM 3798 N N . GLY B 1 201 ? 13.422 -7.266 8.727 1 44.62 201 GLY B N 1
ATOM 3799 C CA . GLY B 1 201 ? 12.859 -8.453 9.352 1 44.62 201 GLY B CA 1
ATOM 3800 C C . GLY B 1 201 ? 12.383 -9.484 8.352 1 44.62 201 GLY B C 1
ATOM 3801 O O . GLY B 1 201 ? 11.906 -10.555 8.734 1 44.62 201 GLY B O 1
ATOM 3802 N N . ASN B 1 202 ? 11.633 -9.055 7.469 1 46.66 202 ASN B N 1
ATOM 3803 C CA . ASN B 1 202 ? 11.188 -10.172 6.648 1 46.66 202 ASN B CA 1
ATOM 3804 C C . ASN B 1 202 ? 12.367 -10.883 5.992 1 46.66 202 ASN B C 1
ATOM 3806 O O . ASN B 1 202 ? 13.156 -10.266 5.273 1 46.66 202 ASN B O 1
ATOM 3810 N N . SER B 1 203 ? 12.82 -11.656 6.746 1 44.84 203 SER B N 1
ATOM 3811 C CA . SER B 1 203 ? 13.805 -12.625 6.277 1 44.84 203 SER B CA 1
ATOM 3812 C C . SER B 1 203 ? 13.758 -12.773 4.758 1 44.84 203 SER B C 1
ATOM 3814 O O . SER B 1 203 ? 14.5 -13.57 4.184 1 44.84 203 SER B O 1
ATOM 3816 N N . ARG B 1 204 ? 12.68 -12.25 4.285 1 50.69 204 ARG B N 1
ATOM 3817 C CA . ARG B 1 204 ? 12.641 -12.664 2.885 1 50.69 204 ARG B CA 1
ATOM 3818 C C . ARG B 1 204 ? 13.672 -11.898 2.061 1 50.69 204 ARG B C 1
ATOM 3820 O O . ARG B 1 204 ? 13.789 -10.68 2.182 1 50.69 204 ARG B O 1
ATOM 3827 N N . HIS B 1 205 ? 14.719 -12.523 1.88 1 53.31 205 HIS B N 1
ATOM 3828 C CA . HIS B 1 205 ? 15.82 -12.164 1 1 53.31 205 HIS B CA 1
ATOM 3829 C C . HIS B 1 205 ? 15.328 -11.391 -0.219 1 53.31 205 HIS B C 1
ATOM 3831 O O . HIS B 1 205 ? 14.461 -11.875 -0.952 1 53.31 205 HIS B O 1
ATOM 3837 N N . ASN B 1 206 ? 15.141 -10.062 -0.014 1 59.03 206 ASN B N 1
ATOM 3838 C CA . ASN B 1 206 ? 14.812 -9.227 -1.165 1 59.03 206 ASN B CA 1
ATOM 3839 C C . ASN B 1 206 ? 15.812 -9.422 -2.301 1 59.03 206 ASN B C 1
ATOM 3841 O O . ASN B 1 206 ? 16.625 -8.531 -2.574 1 59.03 206 ASN B O 1
ATOM 3845 N N . ASP B 1 207 ? 15.852 -10.609 -2.732 1 78.62 207 ASP B N 1
ATOM 3846 C CA . ASP B 1 207 ? 16.812 -10.914 -3.789 1 78.62 207 ASP B CA 1
ATOM 3847 C C . ASP B 1 207 ? 16.359 -10.32 -5.125 1 78.62 207 ASP B C 1
ATOM 3849 O O . ASP B 1 207 ? 15.164 -10.258 -5.41 1 78.62 207 ASP B O 1
ATOM 3853 N N . VAL B 1 208 ? 17.203 -9.648 -5.688 1 92.5 208 VAL B N 1
ATOM 3854 C CA . VAL B 1 208 ? 17.078 -9.227 -7.078 1 92.5 208 VAL B CA 1
ATOM 3855 C C . VAL B 1 208 ? 17.922 -10.125 -7.977 1 92.5 208 VAL B C 1
ATOM 3857 O O . VAL B 1 208 ? 19.141 -10.172 -7.836 1 92.5 208 VAL B O 1
ATOM 3860 N N . LEU B 1 209 ? 17.281 -10.891 -8.789 1 96.81 209 LEU B N 1
ATOM 3861 C CA . LEU B 1 209 ? 17.969 -11.844 -9.664 1 96.81 209 LEU B CA 1
ATOM 3862 C C . LEU B 1 209 ? 18.078 -11.297 -11.086 1 96.81 209 LEU B C 1
ATOM 3864 O O . LEU B 1 209 ? 17.359 -10.359 -11.445 1 96.81 209 LEU B O 1
ATOM 3868 N N . THR B 1 210 ? 19.047 -11.805 -11.836 1 97.5 210 THR B N 1
ATOM 3869 C CA . THR B 1 210 ? 19.125 -11.547 -13.266 1 97.5 210 THR B CA 1
ATOM 3870 C C . THR B 1 210 ? 18.766 -12.797 -14.062 1 97.5 210 THR B C 1
ATOM 3872 O O . THR B 1 210 ? 19.141 -13.906 -13.672 1 97.5 210 THR B O 1
ATOM 3875 N N . VAL B 1 211 ? 18.016 -12.594 -15.086 1 98.06 211 VAL B N 1
ATOM 3876 C CA . VAL B 1 211 ? 17.641 -13.719 -15.93 1 98.06 211 VAL B CA 1
ATOM 3877 C C . VAL B 1 211 ? 17.625 -13.289 -17.391 1 98.06 211 VAL B C 1
ATOM 3879 O O . VAL B 1 211 ? 17.531 -12.102 -17.703 1 98.06 211 VAL B O 1
ATOM 3882 N N . SER B 1 212 ? 17.828 -14.219 -18.281 1 98.19 212 SER B N 1
ATOM 3883 C CA . SER B 1 212 ? 17.516 -14.062 -19.703 1 98.19 212 SER B CA 1
ATOM 3884 C C . SER B 1 212 ? 16.484 -15.078 -20.156 1 98.19 212 SER B C 1
ATOM 3886 O O . SER B 1 212 ? 16.781 -16.266 -20.312 1 98.19 212 SER B O 1
ATOM 3888 N N . ALA B 1 213 ? 15.312 -14.602 -20.375 1 96.19 213 ALA B N 1
ATOM 3889 C CA . ALA B 1 213 ? 14.25 -15.484 -20.859 1 96.19 213 ALA B CA 1
ATOM 3890 C C . ALA B 1 213 ? 14.602 -16.047 -22.234 1 96.19 213 ALA B C 1
ATOM 3892 O O . ALA B 1 213 ? 14.227 -17.172 -22.562 1 96.19 213 ALA B O 1
ATOM 3893 N N . LYS B 1 214 ? 15.273 -15.281 -23.016 1 94.94 214 LYS B N 1
ATOM 3894 C CA . LYS B 1 214 ? 15.633 -15.641 -24.391 1 94.94 214 LYS B CA 1
ATOM 3895 C C . LYS B 1 214 ? 16.609 -16.812 -24.406 1 94.94 214 LYS B C 1
ATOM 3897 O O . LYS B 1 214 ? 16.406 -17.781 -25.156 1 94.94 214 LYS B O 1
ATOM 3902 N N . THR B 1 215 ? 17.609 -16.797 -23.531 1 96.31 215 THR B N 1
ATOM 3903 C CA . THR B 1 215 ? 18.656 -17.812 -23.547 1 96.31 215 THR B CA 1
ATOM 3904 C C . THR B 1 215 ? 18.375 -18.891 -22.5 1 96.31 215 THR B C 1
ATOM 3906 O O . THR B 1 215 ? 18.953 -19.984 -22.562 1 96.31 215 THR B O 1
ATOM 3909 N N . GLY B 1 216 ? 17.562 -18.547 -21.5 1 95.75 216 GLY B N 1
ATOM 3910 C CA . GLY B 1 216 ? 17.297 -19.469 -20.406 1 95.75 216 GLY B CA 1
ATOM 3911 C C . GLY B 1 216 ? 18.25 -19.281 -19.234 1 95.75 216 GLY B C 1
ATOM 3912 O O . GLY B 1 216 ? 18.062 -19.906 -18.188 1 95.75 216 GLY B O 1
ATOM 3913 N N . LYS B 1 217 ? 19.203 -18.422 -19.422 1 96.94 217 LYS B N 1
ATOM 3914 C CA . LYS B 1 217 ? 20.156 -18.188 -18.359 1 96.94 217 LYS B CA 1
ATOM 3915 C C . LYS B 1 217 ? 19.484 -17.641 -17.109 1 96.94 217 LYS B C 1
ATOM 3917 O O . LYS B 1 217 ? 18.719 -16.688 -17.172 1 96.94 217 LYS B O 1
ATOM 3922 N N . GLY B 1 218 ? 19.734 -18.297 -15.938 1 96.44 218 GLY B N 1
ATOM 3923 C CA . GLY B 1 218 ? 19.234 -17.812 -14.656 1 96.44 218 GLY B CA 1
ATOM 3924 C C . GLY B 1 218 ? 17.844 -18.297 -14.344 1 96.44 218 GLY B C 1
ATOM 3925 O O . GLY B 1 218 ? 17.312 -18.047 -13.25 1 96.44 218 GLY B O 1
ATOM 3926 N N . VAL B 1 219 ? 17.188 -18.953 -15.273 1 96.25 219 VAL B N 1
ATOM 3927 C CA . VAL B 1 219 ? 15.828 -19.438 -15.062 1 96.25 219 VAL B CA 1
ATOM 3928 C C . VAL B 1 219 ? 15.82 -20.516 -13.977 1 96.25 219 VAL B C 1
ATOM 3930 O O . VAL B 1 219 ? 14.906 -20.562 -13.156 1 96.25 219 VAL B O 1
ATOM 3933 N N . ASP B 1 220 ? 16.844 -21.344 -13.992 1 93.62 220 ASP B N 1
ATOM 3934 C CA . ASP B 1 220 ? 16.969 -22.375 -12.961 1 93.62 220 ASP B CA 1
ATOM 3935 C C . ASP B 1 220 ? 17.156 -21.766 -11.578 1 93.62 220 ASP B C 1
ATOM 3937 O O . ASP B 1 220 ? 16.578 -22.234 -10.602 1 93.62 220 ASP B O 1
ATOM 3941 N N . VAL B 1 221 ? 17.953 -20.703 -11.516 1 94.44 221 VAL B N 1
ATOM 3942 C CA . VAL B 1 221 ? 18.188 -20 -10.258 1 94.44 221 VAL B CA 1
ATOM 3943 C C . VAL B 1 221 ? 16.875 -19.344 -9.781 1 94.44 221 VAL B C 1
ATOM 3945 O O . VAL B 1 221 ? 16.547 -19.406 -8.594 1 94.44 221 VAL B O 1
ATOM 3948 N N . LEU B 1 222 ? 16.156 -18.75 -10.688 1 95.38 222 LEU B N 1
ATOM 3949 C CA . LEU B 1 222 ? 14.867 -18.156 -10.367 1 95.38 222 LEU B CA 1
ATOM 3950 C C . LEU B 1 222 ? 13.914 -19.188 -9.797 1 95.38 222 LEU B C 1
ATOM 3952 O O . LEU B 1 222 ? 13.266 -18.953 -8.773 1 95.38 222 LEU B O 1
ATOM 3956 N N . TRP B 1 223 ? 13.859 -20.328 -10.398 1 94.25 223 TRP B N 1
ATOM 3957 C CA . TRP B 1 223 ? 12.977 -21.391 -9.93 1 94.25 223 TRP B CA 1
ATOM 3958 C C . TRP B 1 223 ? 13.367 -21.844 -8.523 1 94.25 223 TRP B C 1
ATOM 3960 O O . TRP B 1 223 ? 12.5 -22.062 -7.668 1 94.25 223 TRP B O 1
ATOM 3970 N N . ARG B 1 224 ? 14.617 -22.016 -8.305 1 91.81 224 ARG B N 1
ATOM 3971 C CA . ARG B 1 224 ? 15.086 -22.406 -6.977 1 91.81 224 ARG B CA 1
ATOM 3972 C C . ARG B 1 224 ? 14.656 -21.375 -5.93 1 91.81 224 ARG B C 1
ATOM 3974 O O . ARG B 1 224 ? 14.281 -21.75 -4.812 1 91.81 224 ARG B O 1
ATOM 3981 N N . GLU B 1 225 ? 14.75 -20.125 -6.301 1 92.31 225 GLU B N 1
ATOM 3982 C CA . GLU B 1 225 ? 14.32 -19.078 -5.371 1 92.31 225 GLU B CA 1
ATOM 3983 C C . GLU B 1 225 ? 12.828 -19.172 -5.098 1 92.31 225 GLU B C 1
ATOM 3985 O O . GLU B 1 225 ? 12.391 -19.016 -3.955 1 92.31 225 GLU B O 1
ATOM 3990 N N . ILE B 1 226 ? 12.07 -19.375 -6.129 1 92.5 226 ILE B N 1
ATOM 3991 C CA . ILE B 1 226 ? 10.625 -19.531 -5.977 1 92.5 226 ILE B CA 1
ATOM 3992 C C . ILE B 1 226 ? 10.328 -20.719 -5.059 1 92.5 226 ILE B C 1
ATOM 3994 O O . ILE B 1 226 ? 9.438 -20.641 -4.207 1 92.5 226 ILE B O 1
ATOM 3998 N N . GLN B 1 227 ? 11.086 -21.766 -5.176 1 90.31 227 GLN B N 1
ATOM 3999 C CA . GLN B 1 227 ? 10.922 -22.953 -4.336 1 90.31 227 GLN B CA 1
ATOM 4000 C C . GLN B 1 227 ? 11.18 -22.625 -2.867 1 90.31 227 GLN B C 1
ATOM 4002 O O . GLN B 1 227 ? 10.531 -23.172 -1.977 1 90.31 227 GLN B O 1
ATOM 4007 N N . LYS B 1 228 ? 12.133 -21.828 -2.695 1 87.94 228 LYS B N 1
ATOM 4008 C CA . LYS B 1 228 ? 12.406 -21.422 -1.323 1 87.94 228 LYS B CA 1
ATOM 4009 C C . LYS B 1 228 ? 11.203 -20.703 -0.716 1 87.94 228 LYS B C 1
ATOM 4011 O O . LYS B 1 228 ? 10.867 -20.906 0.453 1 87.94 228 LYS B O 1
ATOM 4016 N N . TYR B 1 229 ? 10.648 -19.828 -1.531 1 86.19 229 TYR B N 1
ATOM 4017 C CA . TYR B 1 229 ? 9.445 -19.141 -1.065 1 86.19 229 TYR B CA 1
ATOM 4018 C C . TYR B 1 229 ? 8.328 -20.125 -0.784 1 86.19 229 TYR B C 1
ATOM 4020 O O . TYR B 1 229 ? 7.605 -20 0.209 1 86.19 229 TYR B O 1
ATOM 4028 N N . TYR B 1 230 ? 8.18 -21.094 -1.604 1 87.38 230 TYR B N 1
ATOM 4029 C CA . TYR B 1 230 ? 7.164 -22.125 -1.429 1 87.38 230 TYR B CA 1
ATOM 4030 C C . TYR B 1 230 ? 7.371 -22.875 -0.121 1 87.38 230 TYR B C 1
ATOM 4032 O O . TYR B 1 230 ? 6.426 -23.078 0.644 1 87.38 230 TYR B O 1
ATOM 4040 N N . LYS B 1 231 ? 8.562 -23.266 0.086 1 84 231 LYS B N 1
ATOM 4041 C CA . LYS B 1 231 ? 8.891 -24.016 1.295 1 84 231 LYS B CA 1
ATOM 4042 C C . LYS B 1 231 ? 8.641 -23.188 2.547 1 84 231 LYS B C 1
ATOM 4044 O O . LYS B 1 231 ? 8.094 -23.688 3.535 1 84 231 LYS B O 1
ATOM 4049 N N . ALA B 1 232 ? 9 -21.984 2.477 1 78.62 232 ALA B N 1
ATOM 4050 C CA . ALA B 1 232 ? 8.789 -21.078 3.602 1 78.62 232 ALA B CA 1
ATOM 4051 C C . ALA B 1 232 ? 7.297 -20.875 3.865 1 78.62 232 ALA B C 1
ATOM 4053 O O . ALA B 1 232 ? 6.875 -20.766 5.02 1 78.62 232 ALA B O 1
ATOM 4054 N N . ALA B 1 233 ? 6.609 -20.781 2.828 1 75.19 233 ALA B N 1
ATOM 4055 C CA . ALA B 1 233 ? 5.168 -20.562 2.914 1 75.19 233 ALA B CA 1
ATOM 4056 C C . ALA B 1 233 ? 4.465 -21.766 3.535 1 75.19 233 ALA B C 1
ATOM 4058 O O . ALA B 1 233 ? 3.424 -21.609 4.184 1 75.19 233 ALA B O 1
ATOM 4059 N N . GLN B 1 234 ? 4.93 -22.938 3.342 1 73.31 234 GLN B N 1
ATOM 4060 C CA . GLN B 1 234 ? 4.348 -24.156 3.885 1 73.31 234 GLN B CA 1
ATOM 4061 C C . GLN B 1 234 ? 4.504 -24.219 5.402 1 73.31 234 GLN B C 1
ATOM 4063 O O . GLN B 1 234 ? 3.68 -24.812 6.094 1 73.31 234 GLN B O 1
ATOM 4068 N N . SER B 1 235 ? 5.445 -23.766 6.016 1 66.5 235 SER B N 1
ATOM 4069 C CA . SER B 1 235 ? 5.676 -23.859 7.453 1 66.5 235 SER B CA 1
ATOM 4070 C C . SER B 1 235 ? 4.777 -22.891 8.211 1 66.5 235 SER B C 1
ATOM 4072 O O . SER B 1 235 ? 4.215 -23.234 9.25 1 66.5 235 SER B O 1
ATOM 4074 N N . CYS B 1 236 ? 4.566 -21.656 8.016 1 60.12 236 CYS B N 1
ATOM 4075 C CA . CYS B 1 236 ? 3.717 -20.812 8.852 1 60.12 236 CYS B CA 1
ATOM 4076 C C . CYS B 1 236 ? 3.195 -19.625 8.062 1 60.12 236 CYS B C 1
ATOM 4078 O O . CYS B 1 236 ? 2.164 -19.047 8.414 1 60.12 236 CYS B O 1
ATOM 4080 N N . GLY B 1 237 ? 3.617 -19.359 6.941 1 61.44 237 GLY B N 1
ATOM 4081 C CA . GLY B 1 237 ? 3.447 -17.984 6.465 1 61.44 237 GLY B CA 1
ATOM 4082 C C . GLY B 1 237 ? 2.33 -17.844 5.445 1 61.44 237 GLY B C 1
ATOM 4083 O O . GLY B 1 237 ? 1.639 -16.828 5.414 1 61.44 237 GLY B O 1
ATOM 4084 N N . LEU B 1 238 ? 1.986 -18.938 4.766 1 74.62 238 LEU B N 1
ATOM 4085 C CA . LEU B 1 238 ? 1.054 -18.781 3.654 1 74.62 238 LEU B CA 1
ATOM 4086 C C . LEU B 1 238 ? -0.384 -18.703 4.156 1 74.62 238 LEU B C 1
ATOM 4088 O O . LEU B 1 238 ? -1.204 -17.984 3.602 1 74.62 238 LEU B O 1
ATOM 4092 N N . ASP B 1 239 ? -0.581 -19.438 5.27 1 78.12 239 ASP B N 1
ATOM 4093 C CA . ASP B 1 239 ? -1.951 -19.469 5.77 1 78.12 239 ASP B CA 1
ATOM 4094 C C . ASP B 1 239 ? -2.396 -18.094 6.254 1 78.12 239 ASP B C 1
ATOM 4096 O O . ASP B 1 239 ? -3.514 -17.656 5.965 1 78.12 239 ASP B O 1
ATOM 4100 N N . GLU B 1 240 ? -1.529 -17.469 6.953 1 82.69 240 GLU B N 1
ATOM 4101 C CA . GLU B 1 240 ? -1.878 -16.141 7.453 1 82.69 240 GLU B CA 1
ATOM 4102 C C . GLU B 1 240 ? -2.041 -15.141 6.309 1 82.69 240 GLU B C 1
ATOM 4104 O O . GLU B 1 240 ? -2.98 -14.344 6.305 1 82.69 240 GLU B O 1
ATOM 4109 N N . LYS B 1 241 ? -1.106 -15.242 5.383 1 83.94 241 LYS B N 1
ATOM 4110 C CA . LYS B 1 241 ? -1.21 -14.367 4.219 1 83.94 241 LYS B CA 1
ATOM 4111 C C . LYS B 1 241 ? -2.51 -14.617 3.459 1 83.94 241 LYS B C 1
ATOM 4113 O O . LYS B 1 241 ? -3.203 -13.672 3.08 1 83.94 241 LYS B O 1
ATOM 4118 N N . ARG B 1 242 ? -2.816 -15.836 3.291 1 86.25 242 ARG B N 1
ATOM 4119 C CA . ARG B 1 242 ? -4.008 -16.188 2.523 1 86.25 242 ARG B CA 1
ATOM 4120 C C . ARG B 1 242 ? -5.277 -15.812 3.287 1 86.25 242 ARG B C 1
ATOM 4122 O O . ARG B 1 242 ? -6.289 -15.461 2.682 1 86.25 242 ARG B O 1
ATOM 4129 N N . LYS B 1 243 ? -5.207 -15.984 4.578 1 86.44 243 LYS B N 1
ATOM 4130 C CA . LYS B 1 243 ? -6.324 -15.523 5.395 1 86.44 243 LYS B CA 1
ATOM 4131 C C . LYS B 1 243 ? -6.582 -14.039 5.184 1 86.44 243 LYS B C 1
ATOM 4133 O O . LYS B 1 243 ? -7.727 -13.625 4.957 1 86.44 243 LYS B O 1
ATOM 4138 N N . ILE B 1 244 ? -5.535 -13.266 5.191 1 86.31 244 ILE B N 1
ATOM 4139 C CA . ILE B 1 244 ? -5.633 -11.828 4.988 1 86.31 244 ILE B CA 1
ATOM 4140 C C . ILE B 1 244 ? -6.172 -11.539 3.59 1 86.31 244 ILE B C 1
ATOM 4142 O O . ILE B 1 244 ? -7.043 -10.68 3.418 1 86.31 244 ILE B O 1
ATOM 4146 N N . GLN B 1 245 ? -5.672 -12.281 2.674 1 87.12 245 GLN B N 1
ATOM 4147 C CA . GLN B 1 245 ? -6.125 -12.117 1.298 1 87.12 245 GLN B CA 1
ATOM 4148 C C . GLN B 1 245 ? -7.609 -12.453 1.163 1 87.12 245 GLN B C 1
ATOM 4150 O O . GLN B 1 245 ? -8.344 -11.758 0.456 1 87.12 245 GLN B O 1
ATOM 4155 N N . ARG B 1 246 ? -8.031 -13.5 1.794 1 88.44 246 ARG B N 1
ATOM 4156 C CA . ARG B 1 246 ? -9.438 -13.875 1.74 1 88.44 246 ARG B CA 1
ATOM 4157 C C . ARG B 1 246 ? -10.32 -12.766 2.305 1 88.44 246 ARG B C 1
ATOM 4159 O O . ARG B 1 246 ? -11.383 -12.469 1.754 1 88.44 246 ARG B O 1
ATOM 4166 N N . HIS B 1 247 ? -9.891 -12.188 3.377 1 86.25 247 HIS B N 1
ATOM 4167 C CA . HIS B 1 247 ? -10.641 -11.078 3.963 1 86.25 247 HIS B CA 1
ATOM 4168 C C . HIS B 1 247 ? -10.68 -9.883 3.021 1 86.25 247 HIS B C 1
ATOM 4170 O O . HIS B 1 247 ? -11.719 -9.234 2.877 1 86.25 247 HIS B O 1
ATOM 4176 N N . TYR B 1 248 ? -9.594 -9.641 2.445 1 85.12 248 TYR B N 1
ATOM 4177 C CA . TYR B 1 248 ? -9.523 -8.547 1.483 1 85.12 248 TYR B CA 1
ATOM 4178 C C . TYR B 1 248 ? -10.555 -8.727 0.376 1 85.12 248 TYR B C 1
ATOM 4180 O O . TYR B 1 248 ? -11.344 -7.82 0.093 1 85.12 248 TYR B O 1
ATOM 4188 N N . TRP B 1 249 ? -10.555 -9.828 -0.189 1 85.62 249 TRP B N 1
ATOM 4189 C CA . TRP B 1 249 ? -11.438 -10.094 -1.321 1 85.62 249 TRP B CA 1
ATOM 4190 C C . TRP B 1 249 ? -12.891 -10.156 -0.875 1 85.62 249 TRP B C 1
ATOM 4192 O O . TRP B 1 249 ? -13.789 -9.719 -1.599 1 85.62 249 TRP B O 1
ATOM 4202 N N . MET B 1 250 ? -13.148 -10.727 0.235 1 87.56 250 MET B N 1
ATOM 4203 C CA . MET B 1 250 ? -14.523 -10.75 0.739 1 87.56 250 MET B CA 1
ATOM 4204 C C . MET B 1 250 ? -15.078 -9.336 0.854 1 87.56 250 MET B C 1
ATOM 4206 O O . MET B 1 250 ? -16.188 -9.062 0.4 1 87.56 250 MET B O 1
ATOM 4210 N N . TRP B 1 251 ? -14.273 -8.469 1.421 1 84.31 251 TRP B N 1
ATOM 4211 C CA . TRP B 1 251 ? -14.727 -7.098 1.619 1 84.31 251 TRP B CA 1
ATOM 4212 C C . TRP B 1 251 ? -14.875 -6.375 0.285 1 84.31 251 TRP B C 1
ATOM 4214 O O . TRP B 1 251 ? -15.789 -5.566 0.11 1 84.31 251 TRP B O 1
ATOM 4224 N N . LYS B 1 252 ? -14 -6.609 -0.54 1 83.12 252 LYS B N 1
ATOM 4225 C CA . LYS B 1 252 ? -14.109 -6.027 -1.874 1 83.12 252 LYS B CA 1
ATOM 4226 C C . LYS B 1 252 ? -15.398 -6.461 -2.564 1 83.12 252 LYS B C 1
ATOM 4228 O O . LYS B 1 252 ? -16.109 -5.637 -3.146 1 83.12 252 LYS B O 1
ATOM 4233 N N . TYR B 1 253 ? -15.68 -7.715 -2.445 1 83 253 TYR B N 1
ATOM 4234 C CA . TYR B 1 253 ? -16.906 -8.234 -3.041 1 83 253 TYR B CA 1
ATOM 4235 C C . TYR B 1 253 ? -18.141 -7.672 -2.342 1 83 253 TYR B C 1
ATOM 4237 O O . TYR B 1 253 ? -19.141 -7.367 -2.99 1 83 253 TYR B O 1
ATOM 4245 N N . LEU B 1 254 ? -18.062 -7.605 -1.132 1 84.12 254 LEU B N 1
ATOM 4246 C CA . LEU B 1 254 ? -19.172 -7.074 -0.364 1 84.12 254 LEU B CA 1
ATOM 4247 C C . LEU B 1 254 ? -19.469 -5.629 -0.754 1 84.12 254 LEU B C 1
ATOM 4249 O O . LEU B 1 254 ? -20.625 -5.25 -0.927 1 84.12 254 LEU B O 1
ATOM 4253 N N . LYS B 1 255 ? -18.422 -4.871 -0.866 1 81.69 255 LYS B N 1
ATOM 4254 C CA . LYS B 1 255 ? -18.562 -3.49 -1.319 1 81.69 255 LYS B CA 1
ATOM 4255 C C . LYS B 1 255 ? -19.25 -3.424 -2.682 1 81.69 255 LYS B C 1
ATOM 4257 O O . LYS B 1 255 ? -20.172 -2.629 -2.883 1 81.69 255 LYS B O 1
ATOM 4262 N N . GLN B 1 256 ? -18.781 -4.25 -3.504 1 79.12 256 GLN B N 1
ATOM 4263 C CA . GLN B 1 256 ? -19.359 -4.277 -4.844 1 79.12 256 GLN B CA 1
ATOM 4264 C C . GLN B 1 256 ? -20.828 -4.668 -4.809 1 79.12 256 GLN B C 1
ATOM 4266 O O . GLN B 1 256 ? -21.656 -4.062 -5.492 1 79.12 256 GLN B O 1
ATOM 4271 N N . THR B 1 257 ? -21.094 -5.652 -4.074 1 79.19 257 THR B N 1
ATOM 4272 C CA . THR B 1 257 ? -22.469 -6.121 -3.943 1 79.19 257 THR B CA 1
ATOM 4273 C C . THR B 1 257 ? -23.359 -5.02 -3.389 1 79.19 257 THR B C 1
ATOM 4275 O O . THR B 1 257 ? -24.469 -4.801 -3.891 1 79.19 257 THR B O 1
ATOM 4278 N N . MET B 1 258 ? -22.891 -4.406 -2.43 1 79.44 258 MET B N 1
ATOM 4279 C CA . MET B 1 258 ? -23.641 -3.312 -1.82 1 79.44 258 MET B CA 1
ATOM 4280 C C . MET B 1 258 ? -23.875 -2.184 -2.82 1 79.44 258 MET B C 1
ATOM 4282 O O . MET B 1 258 ? -25 -1.686 -2.955 1 79.44 258 MET B O 1
ATOM 4286 N N . MET B 1 259 ? -22.875 -1.849 -3.477 1 77.44 259 MET B N 1
ATOM 4287 C CA . MET B 1 259 ? -22.969 -0.761 -4.445 1 77.44 259 MET B CA 1
ATOM 4288 C C . MET B 1 259 ? -23.922 -1.131 -5.582 1 77.44 259 MET B C 1
ATOM 4290 O O . MET B 1 259 ? -24.703 -0.296 -6.039 1 77.44 259 MET B O 1
ATOM 4294 N N . ASP B 1 260 ? -23.828 -2.342 -5.988 1 76.56 260 ASP B N 1
ATOM 4295 C CA . ASP B 1 260 ? -24.719 -2.826 -7.031 1 76.56 260 ASP B CA 1
ATOM 4296 C C . ASP B 1 260 ? -26.172 -2.789 -6.566 1 76.56 260 ASP B C 1
ATOM 4298 O O . ASP B 1 260 ? -27.078 -2.406 -7.324 1 76.56 260 ASP B O 1
ATOM 4302 N N . ALA B 1 261 ? -26.406 -3.195 -5.391 1 75.06 261 ALA B N 1
ATOM 4303 C CA . ALA B 1 261 ? -27.75 -3.191 -4.824 1 75.06 261 ALA B CA 1
ATOM 4304 C C . ALA B 1 261 ? -28.312 -1.771 -4.738 1 75.06 261 ALA B C 1
ATOM 4306 O O . ALA B 1 261 ? -29.484 -1.539 -5.023 1 75.06 261 ALA B O 1
ATOM 4307 N N . LEU B 1 262 ? -27.5 -0.876 -4.387 1 75.75 262 LEU B N 1
ATOM 4308 C CA . LEU B 1 262 ? -27.922 0.515 -4.254 1 75.75 262 LEU B CA 1
ATOM 4309 C C . LEU B 1 262 ? -28.203 1.134 -5.621 1 75.75 262 LEU B C 1
ATOM 4311 O O . LEU B 1 262 ? -29.156 1.896 -5.781 1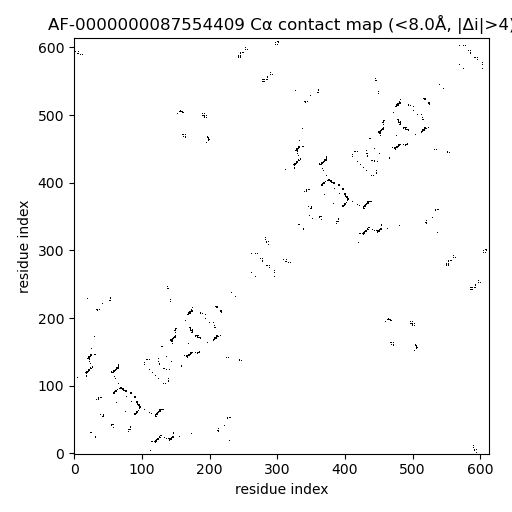 75.75 262 LEU B O 1
ATOM 4315 N N . LYS B 1 263 ? -27.438 0.744 -6.559 1 76.12 263 LYS B N 1
ATOM 4316 C CA . LYS B 1 263 ? -27.578 1.279 -7.906 1 76.12 263 LYS B CA 1
ATOM 4317 C C . LYS B 1 263 ? -28.812 0.702 -8.602 1 76.12 263 LYS B C 1
ATOM 4319 O O . LYS B 1 263 ? -29.453 1.373 -9.422 1 76.12 263 LYS B O 1
ATOM 4324 N N . ASN B 1 264 ? -29.047 -0.453 -8.273 1 77 264 ASN B N 1
ATOM 4325 C CA . ASN B 1 264 ? -30.125 -1.159 -8.977 1 77 264 ASN B CA 1
ATOM 4326 C C . ASN B 1 264 ? -31.484 -0.919 -8.32 1 77 264 ASN B C 1
ATOM 4328 O O . ASN B 1 264 ? -32.531 -1.216 -8.914 1 77 264 ASN B O 1
ATOM 4332 N N . ASP B 1 265 ? -31.484 -0.476 -7.141 1 74.75 265 ASP B N 1
ATOM 4333 C CA . ASP B 1 265 ? -32.75 -0.134 -6.492 1 74.75 265 ASP B CA 1
ATOM 4334 C C . ASP B 1 265 ? -33.188 1.29 -6.84 1 74.75 265 ASP B C 1
ATOM 4336 O O . ASP B 1 265 ? -32.531 2.256 -6.418 1 74.75 265 ASP B O 1
ATOM 4340 N N . PRO B 1 266 ? -34.188 1.36 -7.641 1 75.25 266 PRO B N 1
ATOM 4341 C CA . PRO B 1 266 ? -34.656 2.682 -8.086 1 75.25 266 PRO B CA 1
ATOM 4342 C C . PRO B 1 266 ? -34.938 3.631 -6.926 1 75.25 266 PRO B C 1
ATOM 4344 O O . PRO B 1 266 ? -34.781 4.848 -7.07 1 75.25 266 PRO B O 1
ATOM 4347 N N . ASN B 1 267 ? -35.406 3.043 -5.797 1 72.88 267 ASN B N 1
ATOM 4348 C CA . ASN B 1 267 ? -35.75 3.873 -4.648 1 72.88 267 ASN B CA 1
ATOM 4349 C C . ASN B 1 267 ? -34.5 4.41 -3.947 1 72.88 267 ASN B C 1
ATOM 4351 O O . ASN B 1 267 ? -34.562 5.391 -3.207 1 72.88 267 ASN B O 1
ATOM 4355 N N . LEU B 1 268 ? -33.438 3.752 -4.203 1 77.81 268 LEU B N 1
ATOM 4356 C CA . LEU B 1 268 ? -32.25 4.09 -3.443 1 77.81 268 LEU B CA 1
ATOM 4357 C C . LEU B 1 268 ? -31.203 4.754 -4.34 1 77.81 268 LEU B C 1
ATOM 4359 O O . LEU B 1 268 ? -30.297 5.426 -3.846 1 77.81 268 LEU B O 1
ATOM 4363 N N . LYS B 1 269 ? -31.391 4.543 -5.574 1 78.56 269 LYS B N 1
ATOM 4364 C CA . LYS B 1 269 ? -30.375 4.969 -6.539 1 78.56 269 LYS B CA 1
ATOM 4365 C C . LYS B 1 269 ? -30.125 6.473 -6.445 1 78.56 269 LYS B C 1
ATOM 4367 O O . LYS B 1 269 ? -28.984 6.91 -6.352 1 78.56 269 LYS B O 1
ATOM 4372 N N . ASP B 1 270 ? -31.234 7.184 -6.426 1 81.62 270 ASP B N 1
ATOM 4373 C CA . ASP B 1 270 ? -31.109 8.641 -6.41 1 81.62 270 ASP B CA 1
ATOM 4374 C C . ASP B 1 270 ? -30.453 9.125 -5.117 1 81.62 270 ASP B C 1
ATOM 4376 O O . ASP B 1 270 ? -29.594 10 -5.141 1 81.62 270 ASP B O 1
ATOM 4380 N N . HIS B 1 271 ? -30.906 8.477 -4.082 1 83.81 271 HIS B N 1
ATOM 4381 C CA . HIS B 1 271 ? -30.391 8.891 -2.781 1 83.81 271 HIS B CA 1
ATOM 4382 C C . HIS B 1 271 ? -28.906 8.562 -2.658 1 83.81 271 HIS B C 1
ATOM 4384 O O . HIS B 1 271 ? -28.109 9.414 -2.248 1 83.81 271 HIS B O 1
ATOM 4390 N N . SER B 1 272 ? -28.547 7.422 -3.025 1 84.94 272 SER B N 1
ATOM 4391 C CA . SER B 1 272 ? -27.156 7 -2.92 1 84.94 272 SER B CA 1
ATOM 4392 C C . SER B 1 272 ? -26.25 7.84 -3.822 1 84.94 272 SER B C 1
ATOM 4394 O O . SER B 1 272 ? -25.141 8.195 -3.434 1 84.94 272 SER B O 1
ATOM 4396 N N . GLN B 1 273 ? -26.75 8.164 -4.938 1 86.25 273 GLN B N 1
ATOM 4397 C CA . GLN B 1 273 ? -25.984 8.992 -5.859 1 86.25 273 GLN B CA 1
ATOM 4398 C C . GLN B 1 273 ? -25.781 10.398 -5.293 1 86.25 273 GLN B C 1
ATOM 4400 O O . GLN B 1 273 ? -24.703 10.984 -5.441 1 86.25 273 GLN B O 1
ATOM 4405 N N . SER B 1 274 ? -26.844 10.789 -4.691 1 90.31 274 SER B N 1
ATOM 4406 C CA . SER B 1 274 ? -26.75 12.102 -4.062 1 90.31 274 SER B CA 1
ATOM 4407 C C . SER B 1 274 ? -25.719 12.109 -2.941 1 90.31 274 SER B C 1
ATOM 4409 O O . SER B 1 274 ? -24.938 13.055 -2.816 1 90.31 274 SER B O 1
ATOM 4411 N N . VAL B 1 275 ? -25.719 11.094 -2.166 1 90.62 275 VAL B N 1
ATOM 4412 C CA . VAL B 1 275 ? -24.781 10.984 -1.057 1 90.62 275 VAL B CA 1
ATOM 4413 C C . VAL B 1 275 ? -23.344 10.938 -1.594 1 90.62 275 VAL B C 1
ATOM 4415 O O . VAL B 1 275 ? -22.469 11.625 -1.077 1 90.62 275 VAL B O 1
ATOM 4418 N N . ILE B 1 276 ? -23.141 10.227 -2.65 1 89 276 ILE B N 1
ATOM 4419 C CA . ILE B 1 276 ? -21.812 10.078 -3.24 1 89 276 ILE B CA 1
ATOM 4420 C C . ILE B 1 276 ? -21.359 11.414 -3.834 1 89 276 ILE B C 1
ATOM 4422 O O . ILE B 1 276 ? -20.188 11.789 -3.711 1 89 276 ILE B O 1
ATOM 4426 N N . ARG B 1 277 ? -22.266 12.055 -4.434 1 90.31 277 ARG B N 1
ATOM 4427 C CA . ARG B 1 277 ? -21.953 13.383 -4.973 1 90.31 277 ARG B CA 1
ATOM 4428 C C . ARG B 1 277 ? -21.531 14.336 -3.863 1 90.31 277 ARG B C 1
ATOM 4430 O O . ARG B 1 277 ? -20.531 15.047 -4 1 90.31 277 ARG B O 1
ATOM 4437 N N . LYS B 1 278 ? -22.281 14.328 -2.848 1 91.44 278 LYS B N 1
ATOM 4438 C CA . LYS B 1 278 ? -21.953 15.172 -1.704 1 91.44 278 LYS B CA 1
ATOM 4439 C C . LYS B 1 278 ? -20.609 14.789 -1.102 1 91.44 278 LYS B C 1
ATOM 4441 O O . LYS B 1 278 ? -19.859 15.664 -0.661 1 91.44 278 LYS B O 1
ATOM 4446 N N . LEU B 1 279 ? -20.328 13.508 -1.073 1 91.06 279 LEU B N 1
ATOM 4447 C CA . LEU B 1 279 ? -19.031 13.023 -0.579 1 91.06 279 LEU B CA 1
ATOM 4448 C C . LEU B 1 279 ? -17.891 13.523 -1.451 1 91.06 279 LEU B C 1
ATOM 4450 O O . LEU B 1 279 ? -16.875 13.992 -0.937 1 91.06 279 LEU B O 1
ATOM 4454 N N . ASN B 1 280 ? -18.125 13.492 -2.754 1 88.5 280 ASN B N 1
ATOM 4455 C CA . ASN B 1 280 ? -17.125 13.945 -3.709 1 88.5 280 ASN B CA 1
ATOM 4456 C C . ASN B 1 280 ? -16.797 15.422 -3.527 1 88.5 280 ASN B C 1
ATOM 4458 O O . ASN B 1 280 ? -15.648 15.836 -3.689 1 88.5 280 ASN B O 1
ATOM 4462 N N . LEU B 1 281 ? -17.766 16.141 -3.135 1 86.25 281 LEU B N 1
ATOM 4463 C CA . LEU B 1 281 ? -17.625 17.578 -3.01 1 86.25 281 LEU B CA 1
ATOM 4464 C C . LEU B 1 281 ? -17.219 17.969 -1.59 1 86.25 281 LEU B C 1
ATOM 4466 O O . LEU B 1 281 ? -16.984 19.141 -1.307 1 86.25 281 LEU B O 1
ATOM 4470 N N . GLY B 1 282 ? -17.219 17.016 -0.757 1 84.56 282 GLY B N 1
ATOM 4471 C CA . GLY B 1 282 ? -16.859 17.281 0.625 1 84.56 282 GLY B CA 1
ATOM 4472 C C . GLY B 1 282 ? -17.984 17.922 1.417 1 84.56 282 GLY B C 1
ATOM 4473 O O . GLY B 1 282 ? -17.734 18.562 2.441 1 84.56 282 GLY B O 1
ATOM 4474 N N . GLU B 1 283 ? -19.156 17.75 0.992 1 86.88 283 GLU B N 1
ATOM 4475 C CA . GLU B 1 283 ? -20.328 18.359 1.617 1 86.88 283 GLU B CA 1
ATOM 4476 C C . GLU B 1 283 ? -20.891 17.453 2.707 1 86.88 283 GLU B C 1
ATOM 4478 O O . GLU B 1 283 ? -21.75 17.875 3.484 1 86.88 283 GLU B O 1
ATOM 4483 N N . ILE B 1 284 ? -20.453 16.266 2.725 1 87.25 284 ILE B N 1
ATOM 4484 C CA . ILE B 1 284 ? -20.828 15.305 3.762 1 87.25 284 ILE B CA 1
ATOM 4485 C C . ILE B 1 284 ? -19.578 14.594 4.273 1 87.25 284 ILE B C 1
ATOM 4487 O O . ILE B 1 284 ? -18.656 14.305 3.506 1 87.25 284 ILE B O 1
ATOM 4491 N N . SER B 1 285 ? -19.516 14.391 5.555 1 85 285 SER B N 1
ATOM 4492 C CA . SER B 1 285 ? -18.391 13.656 6.105 1 85 285 SER B CA 1
ATOM 4493 C C . SER B 1 285 ? -18.438 12.18 5.711 1 85 285 SER B C 1
ATOM 4495 O O . SER B 1 285 ? -19.516 11.625 5.492 1 85 285 SER B O 1
ATOM 4497 N N . PRO B 1 286 ? -17.297 11.578 5.652 1 87.75 286 PRO B N 1
ATOM 4498 C CA . PRO B 1 286 ? -17.266 10.156 5.32 1 87.75 286 PRO B CA 1
ATOM 4499 C C . PRO B 1 286 ? -18.109 9.305 6.273 1 87.75 286 PRO B C 1
ATOM 4501 O O . PRO B 1 286 ? -18.797 8.383 5.84 1 87.75 286 PRO B O 1
ATOM 4504 N N . ARG B 1 287 ? -18.016 9.602 7.523 1 84.19 287 ARG B N 1
ATOM 4505 C CA . ARG B 1 287 ? -18.781 8.852 8.508 1 84.19 287 ARG B CA 1
ATOM 4506 C C . ARG B 1 287 ? -20.281 8.992 8.242 1 84.19 287 ARG B C 1
ATOM 4508 O O . ARG B 1 287 ? -21.016 8 8.266 1 84.19 287 ARG B O 1
ATOM 4515 N N . ALA B 1 288 ? -20.734 10.227 8.055 1 84.56 288 ALA B N 1
ATOM 4516 C CA . ALA B 1 288 ? -22.141 10.477 7.762 1 84.56 288 ALA B CA 1
ATOM 4517 C C . ALA B 1 288 ? -22.562 9.789 6.469 1 84.56 288 ALA B C 1
ATOM 4519 O O . ALA B 1 288 ? -23.656 9.219 6.387 1 84.56 288 ALA B O 1
ATOM 4520 N N . ALA B 1 289 ? -21.75 9.906 5.484 1 88.62 289 ALA B N 1
ATOM 4521 C CA . ALA B 1 289 ? -22.031 9.25 4.211 1 88.62 289 ALA B CA 1
ATOM 4522 C C . ALA B 1 289 ? -22.203 7.742 4.395 1 88.62 289 ALA B C 1
ATOM 4524 O O . ALA B 1 289 ? -23.125 7.145 3.85 1 88.62 289 ALA B O 1
ATOM 4525 N N . ALA B 1 290 ? -21.266 7.191 5.137 1 87.75 290 ALA B N 1
ATOM 4526 C CA . ALA B 1 290 ? -21.344 5.762 5.422 1 87.75 290 ALA B CA 1
ATOM 4527 C C . ALA B 1 290 ? -22.672 5.398 6.078 1 87.75 290 ALA B C 1
ATOM 4529 O O . ALA B 1 290 ? -23.312 4.414 5.699 1 87.75 290 ALA B O 1
ATOM 4530 N N . GLN B 1 291 ? -23.078 6.188 6.984 1 84.19 291 GLN B N 1
ATOM 4531 C CA . GLN B 1 291 ? -24.328 5.941 7.703 1 84.19 291 GLN B CA 1
ATOM 4532 C C . GLN B 1 291 ? -25.531 6.035 6.77 1 84.19 291 GLN B C 1
ATOM 4534 O O . GLN B 1 291 ? -26.438 5.199 6.82 1 84.19 291 GLN B O 1
ATOM 4539 N N . GLU B 1 292 ? -25.516 7.035 5.98 1 86.44 292 GLU B N 1
ATOM 4540 C CA . GLU B 1 292 ? -26.609 7.227 5.047 1 86.44 292 GLU B CA 1
ATOM 4541 C C . GLU B 1 292 ? -26.703 6.07 4.059 1 86.44 292 GLU B C 1
ATOM 4543 O O . GLU B 1 292 ? -27.797 5.578 3.77 1 86.44 292 GLU B O 1
ATOM 4548 N N . ILE B 1 293 ? -25.609 5.648 3.576 1 84.88 293 ILE B N 1
ATOM 4549 C CA . ILE B 1 293 ? -25.578 4.547 2.619 1 84.88 293 ILE B CA 1
ATOM 4550 C C . ILE B 1 293 ? -26.047 3.26 3.301 1 84.88 293 ILE B C 1
ATOM 4552 O O . ILE B 1 293 ? -26.828 2.502 2.736 1 84.88 293 ILE B O 1
ATOM 4556 N N . TRP B 1 294 ? -25.5 3.111 4.477 1 83.19 294 TRP B N 1
ATOM 4557 C CA . TRP B 1 294 ? -25.891 1.93 5.238 1 83.19 294 TRP B CA 1
ATOM 4558 C C . TRP B 1 294 ? -27.391 1.906 5.48 1 83.19 294 TRP B C 1
ATOM 4560 O O . TRP B 1 294 ? -28.062 0.896 5.223 1 83.19 294 TRP B O 1
ATOM 4570 N N . MET B 1 295 ? -27.984 2.977 5.898 1 79.81 295 MET B N 1
ATOM 4571 C CA . MET B 1 295 ? -29.406 3.08 6.191 1 79.81 295 MET B CA 1
ATOM 4572 C C . MET B 1 295 ? -30.25 2.873 4.934 1 79.81 295 MET B C 1
ATOM 4574 O O . MET B 1 295 ? -31.297 2.221 4.973 1 79.81 295 MET B O 1
ATOM 4578 N N . SER B 1 296 ? -29.766 3.432 3.93 1 78.62 296 SER B N 1
ATOM 4579 C CA . SER B 1 296 ? -30.469 3.273 2.66 1 78.62 296 SER B CA 1
ATOM 4580 C C . SER B 1 296 ? -30.469 1.817 2.205 1 78.62 296 SER B C 1
ATOM 4582 O O . SER B 1 296 ? -31.453 1.331 1.657 1 78.62 296 SER B O 1
ATOM 4584 N N . SER B 1 297 ? -29.422 1.171 2.438 1 76.31 297 SER B N 1
ATOM 4585 C CA . SER B 1 297 ? -29.281 -0.215 2 1 76.31 297 SER B CA 1
ATOM 4586 C C . SER B 1 297 ? -30.188 -1.14 2.807 1 76.31 297 SER B C 1
ATOM 4588 O O . SER B 1 297 ? -30.578 -2.203 2.326 1 76.31 297 SER B O 1
ATOM 4590 N N . GLN B 1 298 ? -30.484 -0.652 3.979 1 73 298 GLN B N 1
ATOM 4591 C CA . GLN B 1 298 ? -31.344 -1.442 4.848 1 73 298 GLN B CA 1
ATOM 4592 C C . GLN B 1 298 ? -32.812 -1.218 4.508 1 73 298 GLN B C 1
ATOM 4594 O O . GLN B 1 298 ? -33.656 -2.092 4.742 1 73 298 GLN B O 1
ATOM 4599 N N . ALA B 1 299 ? -33.281 0.014 4.184 1 62.25 299 ALA B N 1
ATOM 4600 C CA . ALA B 1 299 ? -34.688 0.396 3.9 1 62.25 299 ALA B CA 1
ATOM 4601 C C . ALA B 1 299 ? -35.188 -0.288 2.633 1 62.25 299 ALA B C 1
ATOM 4603 O O . ALA B 1 299 ? -36.375 -0.586 2.518 1 62.25 299 ALA B O 1
ATOM 4604 N N . GLY B 1 300 ? -34.562 -0.317 1.567 1 52.75 300 GLY B N 1
ATOM 4605 C CA . GLY B 1 300 ? -35.031 -0.899 0.323 1 52.75 300 GLY B CA 1
ATOM 4606 C C . GLY B 1 300 ? -35.594 -2.303 0.493 1 52.75 300 GLY B C 1
ATOM 4607 O O . GLY B 1 300 ? -36.375 -2.775 -0.338 1 52.75 300 GLY B O 1
ATOM 4608 N N . ARG B 1 301 ? -35.312 -3.162 1.392 1 52.22 301 ARG B N 1
ATOM 4609 C CA . ARG B 1 301 ? -35.75 -4.555 1.444 1 52.22 301 ARG B CA 1
ATOM 4610 C C . ARG B 1 301 ? -37.125 -4.672 2.109 1 52.22 301 ARG B C 1
ATOM 4612 O O . ARG B 1 301 ? -37.75 -5.723 2.039 1 52.22 301 ARG B O 1
ATOM 4619 N N . CYS B 1 302 ? -37.469 -3.801 3.094 1 43.06 302 CYS B N 1
ATOM 4620 C CA . CYS B 1 302 ? -38.75 -4.148 3.674 1 43.06 302 CYS B CA 1
ATOM 4621 C C . CYS B 1 302 ? -39.844 -4.215 2.602 1 43.06 302 CYS B C 1
ATOM 4623 O O . CYS B 1 302 ? -40.906 -4.809 2.816 1 43.06 302 CYS B O 1
ATOM 4625 N N . THR B 1 303 ? -39.656 -3.797 1.547 1 38.38 303 THR B N 1
ATOM 4626 C CA . THR B 1 303 ? -40.719 -3.893 0.58 1 38.38 303 THR B CA 1
ATOM 4627 C C . THR B 1 303 ? -40.656 -5.199 -0.202 1 38.38 303 THR B C 1
ATOM 4629 O O . THR B 1 303 ? -41.625 -5.648 -0.781 1 38.38 303 THR B O 1
ATOM 4632 N N . TYR B 1 304 ? -39.594 -5.871 -0.398 1 34 304 TYR B N 1
ATOM 4633 C CA . TYR B 1 304 ? -39.625 -7.008 -1.311 1 34 304 TYR B CA 1
ATOM 4634 C C . TYR B 1 304 ? -40.156 -8.25 -0.615 1 34 304 TYR B C 1
ATOM 4636 O O . TYR B 1 304 ? -40.312 -9.297 -1.245 1 34 304 TYR B O 1
ATOM 4644 N N . THR B 1 305 ? -40.094 -8.484 0.671 1 32.22 305 THR B N 1
ATOM 4645 C CA . THR B 1 305 ? -40.781 -9.672 1.167 1 32.22 305 THR B CA 1
ATOM 4646 C C . THR B 1 305 ? -42.281 -9.547 0.98 1 32.22 305 THR B C 1
ATOM 4648 O O . THR B 1 305 ? -43.031 -10.469 1.305 1 32.22 305 THR B O 1
ATOM 4651 N N . LYS B 1 306 ? -42.906 -8.438 0.781 1 29.5 306 LYS B N 1
ATOM 4652 C CA . LYS B 1 306 ? -44.375 -8.562 0.618 1 29.5 306 LYS B CA 1
ATOM 4653 C C . LYS B 1 306 ? -44.719 -9.117 -0.761 1 29.5 306 LYS B C 1
ATOM 4655 O O . LYS B 1 306 ? -45.875 -9.281 -1.088 1 29.5 306 LYS B O 1
ATOM 4660 N N . ALA B 1 307 ? -43.75 -9.133 -1.697 1 24.19 307 ALA B N 1
ATOM 4661 C CA . ALA B 1 307 ? -44.344 -9.766 -2.879 1 24.19 307 ALA B CA 1
ATOM 4662 C C . ALA B 1 307 ? -44 -11.258 -2.914 1 24.19 307 ALA B C 1
ATOM 4664 O O . ALA B 1 307 ? -42.875 -11.664 -2.611 1 24.19 307 ALA B O 1
#

Radius of gyration: 26.02 Å; Cα contacts (8 Å, |Δi|>4): 1082; chains: 2; bounding box: 73×73×59 Å

Sequence (614 aa):
MASELLERSRLGSSGRASSFRLGITGPPGVGKSTLTEALGMHILTESSREDGEFMPINLAVLAIDPSSTTGGSILGDKTRMAGLSCHPRAFVRPSPSSGSLGGMQAYTHDAQLLCEFAGFELTIIETVGVGQSETELAECCDLFLLILAPGGGDELQGSKKGIVEAADLLVVNKADGETEDLARKTASEYKKALNLVRRPGNSRHNDVLTVSAKTGKGVDVLWREIQKYYKAAQSCGLDEKRKIQRHYWMWKYLKQTMMDALKNDPNLKDHSQSVIRKLNLGEISPRAAAQEIWMSSQAGRCTYTKAMASELLERSRLGSSGRASSFRLGITGPPGVGKSTLTEALGMHILTESSREDGEFMPINLAVLAIDPSSTTGGSILGDKTRMAGLSCHPRAFVRPSPSSGSLGGMQAYTHDAQLLCEFAGFELTIIETVGVGQSETELAECCDLFLLILAPGGGDELQGSKKGIVEAADLLVVNKADGETEDLARKTASEYKKALNLVRRPGNSRHNDVLTVSAKTGKGVDVLWREIQKYYKAAQSCGLDEKRKIQRHYWMWKYLKQTMMDALKNDPNLKDHSQSVIRKLNLGEISPRAAAQEIWMSSQAGRCTYTKA

Organism: Thalassiosira oceanica (NCBI:txid159749)

Secondary structure (DSSP, 8-state):
-HHHHHHHHTTT-SS--PPEEEEEE--TTSSHHHHHHHHHHHHHH-----TT----SSEEEEEE-TTTTSS---SHHHHH-HHHHH-TTEEEE----TTSTT-HHHHHHHHHHHHHHTT-SEEEEEE-SSSTHHHHHHTT-SEEEEEE-TTTTTGGGGS-TTHHHH-SEEEE---SGGGHHHHHHHHHHHHHHHHHHS-TTS-----EEE--TTT-TTHHHHHHHHHHHHHHIIIIIHHHHHHHHHHHHHHHHHHHHHHHHHHH-HHHHHHHHHHHHHHHHTSS-HHHHHHHHHHHHHHTTTTGGG-/-HHHHHHHHTTT-SS--PPEEEEEE--TTSSHHHHHHHHHHHHHH-----TT----SSEEEEEE-TTTTSS---SHHHHH-HHHHH-TTE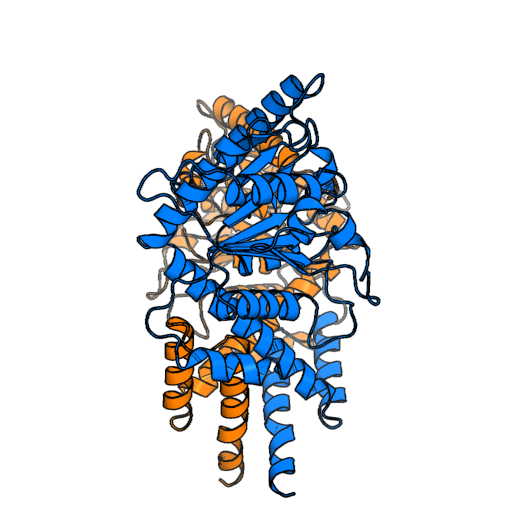EEEPPPPTTSTT-HHHHHHHHHHHHHHTT-SEEEEEE-SSSTHHHHHHTT-SEEEEEE-TTTTTGGGGS-TTHHHH-SEEEE---SGGGHHHHHHHHHHHHHHHHHHS-TTS-----EEE--TTT-TTHHHHHHHHHHHHHHIIIIIHHHHHHHHHHHHHHHHHHHHHHHHHHH-HHHHHHHHHHHHHHHHTSS-HHHHHHHHHHHHHHTTTTGGG-

InterPro domains:
  IPR005129 SIMIBI class G3E GTPase, ArgK/MeaB [PTHR23408] (11-296)
  IPR005129 SIMIBI class G3E GTPase, ArgK/MeaB [TIGR00750] (11-293)
  IPR027417 P-loop containing nucleoside triphosphate hydrolase [G3DSA:3.40.50.300] (17-233)
  IPR027417 P-loop containing nucleoside triphosphate hydrolase [SSF52540] (19-293)

Foldseek 3Di:
DLVVVLVVLVVVPPPAQFAAEEEEEEFAPQCRLLLVLLLVCCLQPVPPPDPPFDRWPAEEEAEAEQPLLAFPPPPDSCVSRVPQNPDPRYHYGYHHRNPDPDHSLLVVLSVSSVCRSVRGNYYYYYYNHADPCQVSSLLRHLAYEYEAEQVGPCRCVPHDPCNLVSHLEYEYEPLDDPRVVSSVVVQVVSLVVCVVVPDVPPVRRRHYYYAYSPVSRCSVVVSVSVRVSVVVCVPPNVVVSNVVSVVVSVVVVVVSVLVVLQCPQPVRNVVLVVLVVCVVVVVDDPVVSVVSSVVSSVPSPVVPVVD/DLVVVLVVLVVVPPPAQFAAEEEEEEFAPQCRLLLVLLLVCCLQPVPPPDDPFDRWPAEEEAEAEQPLLAFPPPPPSCVSRVPQNPDPRYHYGYHHRNPDPDHSLLVVLSVSSVCRSVRGNYYYYYYNHADPCQVSSLLRHLAYEYEAEQVGPCRCVPHDPCNLVSHLEYEYEPLDDPRVVSSVVVQVVSLVVCVVVPDVPPVRNRHYYYYYSPVSRCSVVVSVSVRVSVVVCVPPNVVVSNVVSVVVSVVVVVVSVLVVLQCPQPVRNVVLVVLVVCVVVVVDDPVRSVVSSVVSSVPSPVPVVVD